Protein AF-0000000070659902 (afdb_homodimer)

Organism: Helianthus annuus (NCBI:txid4232)

Structure (mmCIF, N/CA/C/O backbone):
data_AF-0000000070659902-model_v1
#
loop_
_entity.id
_entity.type
_entity.pdbx_description
1 polymer 'rRNA methyltransferase 1, mitochondrial'
#
loop_
_atom_site.group_PDB
_atom_site.id
_atom_site.type_symbol
_atom_site.label_atom_id
_atom_site.label_alt_id
_atom_site.label_comp_id
_atom_site.label_asym_id
_atom_site.label_entity_id
_atom_site.label_seq_id
_atom_site.pdbx_PDB_ins_code
_atom_site.Cartn_x
_atom_site.Cartn_y
_atom_site.Cartn_z
_atom_site.occupancy
_atom_site.B_iso_or_equiv
_atom_site.auth_seq_id
_atom_site.auth_comp_id
_atom_site.auth_asym_id
_atom_site.auth_atom_id
_atom_site.pdbx_PDB_model_num
ATOM 1 N N . MET A 1 1 ? -7.527 27.016 -12.883 1 85.44 1 MET A N 1
ATOM 2 C CA . MET A 1 1 ? -7.258 27.078 -11.445 1 85.44 1 MET A CA 1
ATOM 3 C C . MET A 1 1 ? -6 27.891 -11.156 1 85.44 1 MET A C 1
ATOM 5 O O . MET A 1 1 ? -5.09 27.938 -11.984 1 85.44 1 MET A O 1
ATOM 9 N N . ILE A 1 2 ? -5.969 28.594 -10.047 1 89.88 2 ILE A N 1
ATOM 10 C CA . ILE A 1 2 ? -4.879 29.484 -9.648 1 89.88 2 ILE A CA 1
ATOM 11 C C . ILE A 1 2 ? -3.736 28.656 -9.062 1 89.88 2 ILE A C 1
ATOM 13 O O . ILE A 1 2 ? -2.572 28.844 -9.43 1 89.88 2 ILE A O 1
ATOM 17 N N . GLY A 1 3 ? -4.059 27.781 -8.188 1 96 3 GLY A N 1
ATOM 18 C CA . GLY A 1 3 ? -3.061 27 -7.461 1 96 3 GLY A CA 1
ATOM 19 C C . GLY A 1 3 ? -3.107 25.516 -7.785 1 96 3 GLY A C 1
ATOM 20 O O . GLY A 1 3 ? -3.117 25.141 -8.953 1 96 3 GLY A O 1
ATOM 21 N N . GLU A 1 4 ? -3.023 24.719 -6.703 1 95.88 4 GLU A N 1
ATOM 22 C CA . GLU A 1 4 ? -3.096 23.266 -6.801 1 95.88 4 GLU A CA 1
ATOM 23 C C . GLU A 1 4 ? -4.512 22.766 -6.527 1 95.88 4 GLU A C 1
ATOM 25 O O . GLU A 1 4 ? -5.254 23.375 -5.758 1 95.88 4 GLU A O 1
ATOM 30 N N . CYS A 1 5 ? -4.758 21.656 -7.16 1 97.81 5 CYS A N 1
ATOM 31 C CA . CYS A 1 5 ? -6.066 21.031 -7.016 1 97.81 5 CYS A CA 1
ATOM 32 C C . CYS A 1 5 ? -6.066 20.016 -5.891 1 97.81 5 CYS A C 1
ATOM 34 O O . CYS A 1 5 ? -5.418 18.969 -6 1 97.81 5 CYS A O 1
ATOM 36 N N . VAL A 1 6 ? -6.711 20.328 -4.793 1 98.12 6 VAL A N 1
ATOM 37 C CA . VAL A 1 6 ? -7.004 19.344 -3.746 1 98.12 6 VAL A CA 1
ATOM 38 C C . VAL A 1 6 ? -8.43 18.828 -3.914 1 98.12 6 VAL A C 1
ATOM 40 O O . VAL A 1 6 ? -9.375 19.609 -4.07 1 98.12 6 VAL A O 1
ATOM 43 N N . TYR A 1 7 ? -8.602 17.531 -3.896 1 97.94 7 TYR A N 1
ATOM 44 C CA . TYR A 1 7 ? -9.922 17 -4.219 1 97.94 7 TYR A CA 1
ATOM 45 C C . TYR A 1 7 ? -10.297 15.867 -3.273 1 97.94 7 TYR A C 1
ATOM 47 O O . TYR A 1 7 ? -9.422 15.188 -2.725 1 97.94 7 TYR A O 1
ATOM 55 N N . GLY A 1 8 ? -11.586 15.688 -3.113 1 95.44 8 GLY A N 1
ATOM 56 C CA . GLY A 1 8 ? -12.133 14.695 -2.205 1 95.44 8 GLY A CA 1
ATOM 57 C C . GLY A 1 8 ? -12.555 15.273 -0.866 1 95.44 8 GLY A C 1
ATOM 58 O O . GLY A 1 8 ? -11.945 16.219 -0.377 1 95.44 8 GLY A O 1
ATOM 59 N N . VAL A 1 9 ? -13.5 14.648 -0.245 1 93.88 9 VAL A N 1
ATOM 60 C CA . VAL A 1 9 ? -14.07 15.172 0.989 1 93.88 9 VAL A CA 1
ATOM 61 C C . VAL A 1 9 ? -13.016 15.18 2.088 1 93.88 9 VAL A C 1
ATOM 63 O O . VAL A 1 9 ? -12.797 16.203 2.74 1 93.88 9 VAL A O 1
ATOM 66 N N . GLY A 1 10 ? -12.242 14.07 2.23 1 92.81 10 GLY A N 1
ATOM 67 C CA . GLY A 1 10 ? -11.234 13.945 3.268 1 92.81 10 GLY A CA 1
ATOM 68 C C . GLY A 1 10 ? -10.102 14.945 3.117 1 92.81 10 GLY A C 1
ATOM 69 O O . GLY A 1 10 ? -9.859 15.758 4.012 1 92.81 10 GLY A O 1
ATOM 70 N N . PRO A 1 11 ? -9.5 14.922 2 1 96.06 11 PRO A N 1
ATOM 71 C CA . PRO A 1 11 ? -8.383 15.836 1.769 1 96.06 11 PRO A CA 1
ATOM 72 C C . PRO A 1 11 ? -8.789 17.312 1.886 1 96.06 11 PRO A C 1
ATOM 74 O O . PRO A 1 11 ? -8.055 18.109 2.477 1 96.06 11 PRO A O 1
ATOM 77 N N . VAL A 1 12 ? -9.945 17.672 1.363 1 96.94 12 VAL A N 1
ATOM 78 C CA . VAL A 1 12 ? -10.398 19.062 1.41 1 96.94 12 VAL A CA 1
ATOM 79 C C . VAL A 1 12 ? -10.664 19.469 2.857 1 96.94 12 VAL A C 1
ATOM 81 O O . VAL A 1 12 ? -10.234 20.547 3.297 1 96.94 12 VAL A O 1
ATOM 84 N N . LEU A 1 13 ? -11.328 18.594 3.549 1 95.38 13 LEU A N 1
ATOM 85 C CA . LEU A 1 13 ? -11.602 18.875 4.953 1 95.38 13 LEU A CA 1
ATOM 86 C C . LEU A 1 13 ? -10.305 19.031 5.738 1 95.38 13 LEU A C 1
ATOM 88 O O . LEU A 1 13 ? -10.164 19.953 6.543 1 95.38 13 LEU A O 1
ATOM 92 N N . ALA A 1 14 ? -9.375 18.125 5.535 1 95.06 14 ALA A N 1
ATOM 93 C CA . ALA A 1 14 ? -8.078 18.172 6.215 1 95.06 14 ALA A CA 1
ATOM 94 C C . ALA A 1 14 ? -7.336 19.453 5.887 1 95.06 14 ALA A C 1
ATOM 96 O O . ALA A 1 14 ? -6.766 20.094 6.773 1 95.06 14 ALA A O 1
ATOM 97 N N . ALA A 1 15 ? -7.336 19.844 4.656 1 96.25 15 ALA A N 1
ATOM 98 C CA . ALA A 1 15 ? -6.648 21.062 4.227 1 96.25 15 ALA A CA 1
ATOM 99 C C . ALA A 1 15 ? -7.246 22.297 4.902 1 96.25 15 ALA A C 1
ATOM 101 O O . ALA A 1 15 ? -6.516 23.125 5.453 1 96.25 15 ALA A O 1
ATOM 102 N N . LEU A 1 16 ? -8.555 22.391 4.871 1 95.94 16 LEU A N 1
ATOM 103 C CA . LEU A 1 16 ? -9.234 23.531 5.477 1 95.94 16 LEU A CA 1
ATOM 104 C C . LEU A 1 16 ? -8.992 23.562 6.98 1 95.94 16 LEU A C 1
ATOM 106 O O . LEU A 1 16 ? -8.836 24.641 7.555 1 95.94 16 LEU A O 1
ATOM 110 N N . SER A 1 17 ? -8.945 22.422 7.543 1 93.06 17 SER A N 1
ATOM 111 C CA . SER A 1 17 ? -8.758 22.328 8.984 1 93.06 17 SER A CA 1
ATOM 112 C C . SER A 1 17 ? -7.324 22.672 9.383 1 93.06 17 SER A C 1
ATOM 114 O O . SER A 1 17 ? -7.105 23.344 10.391 1 93.06 17 SER A O 1
ATOM 116 N N . ALA A 1 18 ? -6.395 22.156 8.664 1 93 18 ALA A N 1
ATOM 117 C CA . ALA A 1 18 ? -4.984 22.344 8.977 1 93 18 ALA A CA 1
ATOM 118 C C . ALA A 1 18 ? -4.559 23.797 8.719 1 93 18 ALA A C 1
ATOM 120 O O . ALA A 1 18 ? -3.656 24.312 9.383 1 93 18 ALA A O 1
ATOM 121 N N . ASN A 1 19 ? -5.188 24.422 7.652 1 94.38 19 ASN A N 1
ATOM 122 C CA . ASN A 1 19 ? -4.98 25.828 7.328 1 94.38 19 ASN A CA 1
ATOM 123 C C . ASN A 1 19 ? -3.506 26.141 7.074 1 94.38 19 ASN A C 1
ATOM 125 O O . ASN A 1 19 ? -2.979 27.125 7.578 1 94.38 19 ASN A O 1
ATOM 129 N N . ARG A 1 20 ? -2.889 25.266 6.336 1 94.69 20 ARG A N 1
ATOM 130 C CA . ARG A 1 20 ? -1.478 25.453 6.016 1 94.69 20 ARG A CA 1
ATOM 131 C C . ARG A 1 20 ? -1.303 26.016 4.609 1 94.69 20 ARG A C 1
ATOM 133 O O . ARG A 1 20 ? -0.191 26.359 4.211 1 94.69 20 ARG A O 1
ATOM 140 N N . ARG A 1 21 ? -2.414 26.078 3.885 1 96.19 21 ARG A N 1
ATOM 141 C CA . ARG A 1 21 ? -2.436 26.578 2.514 1 96.19 21 ARG A CA 1
ATOM 142 C C . ARG A 1 21 ? -3.201 27.891 2.42 1 96.19 21 ARG A C 1
ATOM 144 O O . ARG A 1 21 ? -3.982 28.234 3.312 1 96.19 21 ARG A O 1
ATOM 151 N N . GLU A 1 22 ? -2.859 28.625 1.339 1 97.5 22 GLU A N 1
ATOM 152 C CA . GLU A 1 22 ? -3.777 29.688 0.924 1 97.5 22 GLU A CA 1
ATOM 153 C C . GLU A 1 22 ? -4.93 29.125 0.099 1 97.5 22 GLU A C 1
ATOM 155 O O . GLU A 1 22 ? -4.711 28.359 -0.837 1 97.5 22 GLU A O 1
ATOM 160 N N . PHE A 1 23 ? -6.129 29.5 0.474 1 98.31 23 PHE A N 1
ATOM 161 C CA . PHE A 1 23 ? -7.301 28.969 -0.207 1 98.31 23 PHE A CA 1
ATOM 162 C C . PHE A 1 23 ? -7.867 29.984 -1.191 1 98.31 23 PHE A C 1
ATOM 164 O O . PHE A 1 23 ? -8.039 31.156 -0.849 1 98.31 23 PHE A O 1
ATOM 171 N N . TYR A 1 24 ? -8.156 29.562 -2.391 1 98.56 24 TYR A N 1
ATOM 172 C CA . TYR A 1 24 ? -8.641 30.469 -3.42 1 98.56 24 TYR A CA 1
ATOM 173 C C . TYR A 1 24 ? -10.133 30.281 -3.658 1 98.56 24 TYR A C 1
ATOM 175 O O . TYR A 1 24 ? -10.922 31.219 -3.539 1 98.56 24 TYR A O 1
ATOM 183 N N . VAL A 1 25 ? -10.492 29.016 -4.059 1 98.75 25 VAL A N 1
ATOM 184 C CA . VAL A 1 25 ? -11.898 28.75 -4.336 1 98.75 25 VAL A CA 1
ATOM 185 C C . VAL A 1 25 ? -12.227 27.312 -3.977 1 98.75 25 VAL A C 1
ATOM 187 O O . VAL A 1 25 ? -11.438 26.391 -4.238 1 98.75 25 VAL A O 1
ATOM 190 N N . LEU A 1 26 ? -13.391 27.094 -3.363 1 98.69 26 LEU A N 1
ATOM 191 C CA . LEU A 1 26 ? -13.961 25.766 -3.191 1 98.69 26 LEU A CA 1
ATOM 192 C C . LEU A 1 26 ? -15.023 25.484 -4.254 1 98.69 26 LEU A C 1
ATOM 194 O O . LEU A 1 26 ? -16.031 26.188 -4.332 1 98.69 26 LEU A O 1
ATOM 198 N N . TYR A 1 27 ? -14.797 24.5 -5.086 1 98.62 27 TYR A N 1
ATOM 199 C CA . TYR A 1 27 ? -15.766 24.094 -6.098 1 98.62 27 TYR A CA 1
ATOM 200 C C . TYR A 1 27 ? -16.609 22.922 -5.602 1 98.62 27 TYR A C 1
ATOM 202 O O . TYR A 1 27 ? -16.062 21.938 -5.086 1 98.62 27 TYR A O 1
ATOM 210 N N . VAL A 1 28 ? -17.891 23.047 -5.773 1 98.12 28 VAL A N 1
ATOM 211 C CA . VAL A 1 28 ? -18.844 22.031 -5.328 1 98.12 28 VAL A CA 1
ATOM 212 C C . VAL A 1 28 ? -19.688 21.562 -6.508 1 98.12 28 VAL A C 1
ATOM 214 O O . VAL A 1 28 ? -20.109 22.375 -7.336 1 98.12 28 VAL A O 1
ATOM 217 N N . GLN A 1 29 ? -19.844 20.266 -6.547 1 97.19 29 GLN A N 1
ATOM 218 C CA . GLN A 1 29 ? -20.625 19.703 -7.637 1 97.19 29 GLN A CA 1
ATOM 219 C C . GLN A 1 29 ? -22.062 20.188 -7.59 1 97.19 29 GLN A C 1
ATOM 221 O O . GLN A 1 29 ? -22.734 20.078 -6.555 1 97.19 29 GLN A O 1
ATOM 226 N N . GLU A 1 30 ? -22.547 20.609 -8.75 1 95.38 30 GLU A N 1
ATOM 227 C CA . GLU A 1 30 ? -23.938 21.016 -8.883 1 95.38 30 GLU A CA 1
ATOM 228 C C . GLU A 1 30 ? -24.875 19.828 -8.68 1 95.38 30 GLU A C 1
ATOM 230 O O . GLU A 1 30 ? -24.656 18.75 -9.242 1 95.38 30 GLU A O 1
ATOM 235 N N . GLY A 1 31 ? -25.891 20.047 -7.828 1 89.75 31 GLY A N 1
ATOM 236 C CA . GLY A 1 31 ? -26.938 19.031 -7.684 1 89.75 31 GLY A CA 1
ATOM 237 C C . GLY A 1 31 ? -26.484 17.828 -6.875 1 89.75 31 GLY A C 1
ATOM 238 O O . GLY A 1 31 ? -27.094 16.766 -6.977 1 89.75 31 GLY A O 1
ATOM 239 N N . ILE A 1 32 ? -25.438 17.984 -6.199 1 85.38 32 ILE A N 1
ATOM 240 C CA . ILE A 1 32 ? -24.953 16.828 -5.438 1 85.38 32 ILE A CA 1
ATOM 241 C C . ILE A 1 32 ? -26 16.438 -4.402 1 85.38 32 ILE A C 1
ATOM 243 O O . ILE A 1 32 ? -26.609 17.297 -3.756 1 85.38 32 ILE A O 1
ATOM 247 N N . ASP A 1 33 ? -26.453 15.234 -4.512 1 77.69 33 ASP A N 1
ATOM 248 C CA . ASP A 1 33 ? -27.453 14.711 -3.588 1 77.69 33 ASP A CA 1
ATOM 249 C C . ASP A 1 33 ? -26.797 14.125 -2.34 1 77.69 33 ASP A C 1
ATOM 251 O O . ASP A 1 33 ? -26.203 13.039 -2.391 1 77.69 33 ASP A O 1
ATOM 255 N N . LEU A 1 34 ? -26.812 14.867 -1.317 1 73.5 34 LEU A N 1
ATOM 256 C CA . LEU A 1 34 ? -26.234 14.398 -0.064 1 73.5 34 LEU A CA 1
ATOM 257 C C . LEU A 1 34 ? -27.25 13.586 0.735 1 73.5 34 LEU A C 1
ATOM 259 O O . LEU A 1 34 ? -26.922 13.016 1.778 1 73.5 34 LEU A O 1
ATOM 263 N N . THR A 1 35 ? -28.469 13.625 0.354 1 59.09 35 THR A N 1
ATOM 264 C CA . THR A 1 35 ? -29.547 12.953 1.067 1 59.09 35 THR A CA 1
ATOM 265 C C . THR A 1 35 ? -29.641 11.492 0.637 1 59.09 35 THR A C 1
ATOM 267 O O . THR A 1 35 ? -30.359 10.703 1.266 1 59.09 35 THR A O 1
ATOM 270 N N . GLY A 1 36 ? -29.047 11.234 -0.47 1 53.97 36 GLY A N 1
ATOM 271 C CA . GLY A 1 36 ? -29.328 9.898 -0.975 1 53.97 36 GLY A CA 1
ATOM 272 C C . GLY A 1 36 ? -28.75 8.797 -0.116 1 53.97 36 GLY A C 1
ATOM 273 O O . GLY A 1 36 ? -27.781 9.023 0.631 1 53.97 36 GLY A O 1
ATOM 274 N N . ASN A 1 37 ? -29.484 7.688 0.075 1 48.84 37 ASN A N 1
ATOM 275 C CA . ASN A 1 37 ? -29.312 6.5 0.907 1 48.84 37 ASN A CA 1
ATOM 276 C C . ASN A 1 37 ? -27.953 5.859 0.707 1 48.84 37 ASN A C 1
ATOM 278 O O . ASN A 1 37 ? -27.547 4.996 1.488 1 48.84 37 ASN A O 1
ATOM 282 N N . ASN A 1 38 ? -27.281 6.117 -0.518 1 49.44 38 ASN A N 1
ATOM 283 C CA . ASN A 1 38 ? -26.141 5.254 -0.835 1 49.44 38 ASN A CA 1
ATOM 284 C C . ASN A 1 38 ? -24.844 5.781 -0.228 1 49.44 38 ASN A C 1
ATOM 286 O O . ASN A 1 38 ? -23.812 5.125 -0.307 1 49.44 38 ASN A O 1
ATOM 290 N N . LYS A 1 39 ? -24.875 6.984 0.35 1 56.44 39 LYS A N 1
ATOM 291 C CA . LYS A 1 39 ? -23.625 7.477 0.936 1 56.44 39 LYS A CA 1
ATOM 292 C C . LYS A 1 39 ? -23.594 7.242 2.443 1 56.44 39 LYS A C 1
ATOM 294 O O . LYS A 1 39 ? -24.625 7.383 3.119 1 56.44 39 LYS A O 1
ATOM 299 N N . LYS A 1 40 ? -22.438 6.824 2.842 1 63.31 40 LYS A N 1
ATOM 300 C CA . LYS A 1 40 ? -22.266 6.605 4.277 1 63.31 40 LYS A CA 1
ATOM 301 C C . LYS A 1 40 ? -22.516 7.891 5.059 1 63.31 40 LYS A C 1
ATOM 303 O O . LYS A 1 40 ? -22.188 8.984 4.59 1 63.31 40 LYS A O 1
ATOM 308 N N . LYS A 1 41 ? -23.375 7.781 6.086 1 66.19 41 LYS A N 1
ATOM 309 C CA . LYS A 1 41 ? -23.688 8.883 6.988 1 66.19 41 LYS A CA 1
ATOM 310 C C . LYS A 1 41 ? -22.438 9.711 7.305 1 66.19 41 LYS A C 1
ATOM 312 O O . LYS A 1 41 ? -22.5 10.938 7.324 1 66.19 41 LYS A O 1
ATOM 317 N N . LYS A 1 42 ? -21.359 9.062 7.352 1 69.81 42 LYS A N 1
ATOM 318 C CA . LYS A 1 42 ? -20.109 9.727 7.723 1 69.81 42 LYS A CA 1
ATOM 319 C C . LYS A 1 42 ? -19.625 10.648 6.605 1 69.81 42 LYS A C 1
ATOM 321 O O . LYS A 1 42 ? -19.125 11.742 6.867 1 69.81 42 LYS A O 1
ATOM 326 N N . ASP A 1 43 ? -19.781 10.258 5.453 1 76.19 43 ASP A N 1
ATOM 327 C CA . ASP A 1 43 ? -19.344 11.047 4.309 1 76.19 43 ASP A CA 1
ATOM 328 C C . ASP A 1 43 ? -20.188 12.312 4.164 1 76.19 43 ASP A C 1
ATOM 330 O O . ASP A 1 43 ? -19.672 13.375 3.824 1 76.19 43 ASP A O 1
ATOM 334 N N . LYS A 1 44 ? -21.406 12.156 4.492 1 83 44 LYS A N 1
ATOM 335 C CA . LYS A 1 44 ? -22.312 13.297 4.434 1 83 44 LYS A CA 1
ATOM 336 C C . LYS A 1 44 ? -21.938 14.344 5.477 1 83 44 LYS A C 1
ATOM 338 O O . LYS A 1 44 ? -21.906 15.539 5.18 1 83 44 LYS A O 1
ATOM 343 N N . LYS A 1 45 ? -21.656 13.836 6.594 1 86.81 45 LYS A N 1
ATOM 344 C CA . LYS A 1 45 ? -21.281 14.742 7.676 1 86.81 45 LYS A CA 1
ATOM 345 C C . LYS A 1 45 ? -19.984 15.477 7.352 1 86.81 45 LYS A C 1
ATOM 347 O O . LYS A 1 45 ? -19.859 16.672 7.613 1 86.81 45 LYS A O 1
ATOM 352 N N . ALA A 1 46 ? -19.062 14.75 6.801 1 87.88 46 ALA A N 1
ATOM 353 C CA . ALA A 1 46 ? -17.797 15.352 6.43 1 87.88 46 ALA A CA 1
ATOM 354 C C . ALA A 1 46 ? -17.969 16.406 5.34 1 87.88 46 ALA A C 1
ATOM 356 O O . ALA A 1 46 ? -17.312 17.453 5.355 1 87.88 46 ALA A O 1
ATOM 357 N N . PHE A 1 47 ? -18.844 16.141 4.48 1 92.62 47 PHE A N 1
ATOM 358 C CA . PHE A 1 47 ? -19.141 17.062 3.398 1 92.62 47 PHE A CA 1
ATOM 359 C C . PHE A 1 47 ? -19.734 18.359 3.945 1 92.62 47 PHE A C 1
ATOM 361 O O . PHE A 1 47 ? -19.328 19.453 3.543 1 92.62 47 PHE A O 1
ATOM 368 N N . GLU A 1 48 ? -20.625 18.203 4.84 1 92.5 48 GLU A N 1
ATOM 369 C CA . GLU A 1 48 ? -21.25 19.359 5.477 1 92.5 48 GLU A CA 1
ATOM 370 C C . GLU A 1 48 ? -20.234 20.172 6.273 1 92.5 48 GLU A C 1
ATOM 372 O O . GLU A 1 48 ? -20.281 21.406 6.285 1 92.5 48 GLU A O 1
ATOM 377 N N . LYS A 1 49 ? -19.406 19.469 6.898 1 92.56 49 LYS A N 1
ATOM 378 C CA . LYS A 1 49 ? -18.359 20.141 7.664 1 92.56 49 LYS A CA 1
ATOM 379 C C . LYS A 1 49 ? -17.469 20.984 6.754 1 92.56 49 LYS A C 1
ATOM 381 O O . LYS A 1 49 ? -17.031 22.062 7.141 1 92.56 49 LYS A O 1
ATOM 386 N N . VAL A 1 50 ? -17.234 20.484 5.602 1 95.56 50 VAL A N 1
ATOM 387 C CA . VAL A 1 50 ? -16.422 21.219 4.629 1 95.56 50 VAL A CA 1
ATOM 388 C C . VAL A 1 50 ? -17.109 22.547 4.285 1 95.56 50 VAL A C 1
ATOM 390 O O . VAL A 1 50 ? -16.469 23.594 4.301 1 95.56 50 VAL A O 1
ATOM 393 N N . LEU A 1 51 ? -18.359 22.453 4.023 1 95.81 51 LEU A N 1
ATOM 394 C CA . LEU A 1 51 ? -19.109 23.656 3.643 1 95.81 51 LEU A CA 1
ATOM 395 C C . LEU A 1 51 ? -19.188 24.641 4.797 1 95.81 51 LEU A C 1
ATOM 397 O O . LEU A 1 51 ? -19.047 25.859 4.59 1 95.81 51 LEU A O 1
ATOM 401 N N . LYS A 1 52 ? -19.391 24.141 5.914 1 94.88 52 LYS A N 1
ATOM 402 C CA . LYS A 1 52 ? -19.453 24.984 7.098 1 94.88 52 LYS A CA 1
ATOM 403 C C . LYS A 1 52 ? -18.125 25.703 7.336 1 94.88 52 LYS A C 1
ATOM 405 O O . LYS A 1 52 ? -18.094 26.891 7.641 1 94.88 52 LYS A O 1
ATOM 410 N N . LEU A 1 53 ? -17.062 24.938 7.215 1 94.62 53 LEU A N 1
ATOM 411 C CA . LEU A 1 53 ? -15.734 25.516 7.406 1 94.62 53 LEU A CA 1
ATOM 412 C C . LEU A 1 53 ? -15.438 26.562 6.344 1 94.62 53 LEU A C 1
ATOM 414 O O . LEU A 1 53 ? -14.859 27.609 6.648 1 94.62 53 LEU A O 1
ATOM 418 N N . ALA A 1 54 ? -15.758 26.266 5.18 1 97 54 ALA A N 1
ATOM 419 C CA . ALA A 1 54 ? -15.555 27.219 4.09 1 97 54 ALA A CA 1
ATOM 420 C C . ALA A 1 54 ? -16.297 28.516 4.363 1 97 54 ALA A C 1
ATOM 422 O O . ALA A 1 54 ? -15.734 29.609 4.168 1 97 54 ALA A O 1
ATOM 423 N N . ASP A 1 55 ? -17.469 28.422 4.781 1 96.69 55 ASP A N 1
ATOM 424 C CA . ASP A 1 55 ? -18.281 29.594 5.105 1 96.69 55 ASP A CA 1
ATOM 425 C C . ASP A 1 55 ? -17.656 30.391 6.254 1 96.69 55 ASP A C 1
ATOM 427 O O . ASP A 1 55 ? -17.578 31.625 6.195 1 96.69 55 ASP A O 1
ATOM 431 N N . LYS A 1 56 ? -17.312 29.703 7.223 1 95.5 56 LYS A N 1
ATOM 432 C CA . LYS A 1 56 ? -16.75 30.312 8.422 1 95.5 56 LYS A CA 1
ATOM 433 C C . LYS A 1 56 ? -15.516 31.156 8.086 1 95.5 56 LYS A C 1
ATOM 435 O O . LYS A 1 56 ? -15.312 32.219 8.656 1 95.5 56 LYS A O 1
ATOM 440 N N . ILE A 1 57 ? -14.703 30.641 7.18 1 95.56 57 ILE A N 1
ATOM 441 C CA . ILE A 1 57 ? -13.453 31.344 6.895 1 95.56 57 ILE A CA 1
ATOM 442 C C . ILE A 1 57 ? -13.656 32.312 5.73 1 95.56 57 ILE A C 1
ATOM 444 O O . ILE A 1 57 ? -12.703 32.938 5.262 1 95.56 57 ILE A O 1
ATOM 448 N N . GLY A 1 58 ? -14.859 32.344 5.219 1 96.62 58 GLY A N 1
ATOM 449 C CA . GLY A 1 58 ? -15.188 33.25 4.152 1 96.62 58 GLY A CA 1
ATOM 450 C C . GLY A 1 58 ? -14.633 32.844 2.803 1 96.62 58 GLY A C 1
ATOM 451 O O . GLY A 1 58 ? -14.328 33.688 1.961 1 96.62 58 GLY A O 1
ATOM 452 N N . LEU A 1 59 ? -14.445 31.578 2.6 1 98.12 59 LEU A N 1
ATOM 453 C CA . LEU A 1 59 ? -13.93 31.062 1.34 1 98.12 59 LEU A CA 1
ATOM 454 C C . LEU A 1 59 ? -14.992 31.094 0.253 1 98.12 59 LEU A C 1
ATOM 456 O O . LEU A 1 59 ? -16.141 30.719 0.487 1 98.12 59 LEU A O 1
ATOM 460 N N . THR A 1 60 ? -14.633 31.641 -0.938 1 98.25 60 THR A N 1
ATOM 461 C CA . THR A 1 60 ? -15.547 31.641 -2.08 1 98.25 60 THR A CA 1
ATOM 462 C C . THR A 1 60 ? -15.906 30.219 -2.488 1 98.25 60 THR A C 1
ATOM 464 O O . THR A 1 60 ? -15.023 29.375 -2.668 1 98.25 60 THR A O 1
ATOM 467 N N . THR A 1 61 ? -17.156 29.953 -2.604 1 98.06 61 THR A N 1
ATOM 468 C CA . THR A 1 61 ? -17.641 28.656 -3.053 1 98.06 61 THR A CA 1
ATOM 469 C C . THR A 1 61 ? -18.391 28.781 -4.379 1 98.06 61 THR A C 1
ATOM 471 O O . THR A 1 61 ? -19.234 29.656 -4.535 1 98.06 61 THR A O 1
ATOM 474 N N . LYS A 1 62 ? -18.047 27.969 -5.328 1 98.12 62 LYS A N 1
ATOM 475 C CA . LYS A 1 62 ? -18.719 27.969 -6.629 1 98.12 62 LYS A CA 1
ATOM 476 C C . LYS A 1 62 ? -19.297 26.594 -6.945 1 98.12 62 LYS A C 1
ATOM 478 O O . LYS A 1 62 ? -18.625 25.578 -6.797 1 98.12 62 LYS A O 1
ATOM 483 N N . GLU A 1 63 ? -20.531 26.531 -7.367 1 97.56 63 GLU A N 1
ATOM 484 C CA . GLU A 1 63 ? -21.141 25.297 -7.855 1 97.56 63 GLU A CA 1
ATOM 485 C C . GLU A 1 63 ? -20.859 25.094 -9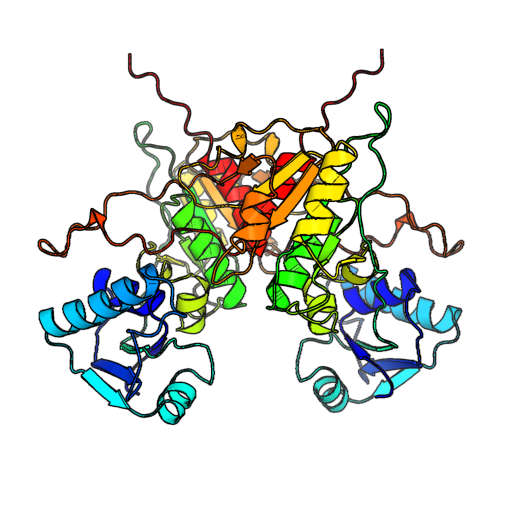.344 1 97.56 63 GLU A C 1
ATOM 487 O O . GLU A 1 63 ? -21.094 25.984 -10.156 1 97.56 63 GLU A O 1
ATOM 492 N N . ILE A 1 64 ? -20.344 23.984 -9.648 1 97.62 64 ILE A N 1
ATOM 493 C CA . ILE A 1 64 ? -20.031 23.719 -11.047 1 97.62 64 ILE A CA 1
ATOM 494 C C . ILE A 1 64 ? -20.469 22.312 -11.422 1 97.62 64 ILE A C 1
ATOM 496 O O . ILE A 1 64 ? -20.812 21.516 -10.555 1 97.62 64 ILE A O 1
ATOM 500 N N . SER A 1 65 ? -20.453 21.938 -12.742 1 97.25 65 SER A N 1
ATOM 501 C CA . SER A 1 65 ? -20.906 20.641 -13.227 1 97.25 65 SER A CA 1
ATOM 502 C C . SER A 1 65 ? -19.938 19.531 -12.836 1 97.25 65 SER A C 1
ATOM 504 O O . SER A 1 65 ? -18.766 19.797 -12.578 1 97.25 65 SER A O 1
ATOM 506 N N . LYS A 1 66 ? -20.453 18.344 -12.867 1 95.62 66 LYS A N 1
ATOM 507 C CA . LYS A 1 66 ? -19.609 17.188 -12.641 1 95.62 66 LYS A CA 1
ATOM 508 C C . LYS A 1 66 ? -18.5 17.109 -13.688 1 95.62 66 LYS A C 1
ATOM 510 O O . LYS A 1 66 ? -17.359 16.734 -13.375 1 95.62 66 LYS A O 1
ATOM 515 N N . HIS A 1 67 ? -18.859 17.438 -14.875 1 96.94 67 HIS A N 1
ATOM 516 C CA . HIS A 1 67 ? -17.906 17.422 -15.969 1 96.94 67 HIS A CA 1
ATOM 517 C C . HIS A 1 67 ? -16.734 18.359 -15.688 1 96.94 67 HIS A C 1
ATOM 519 O O . HIS A 1 67 ? -15.57 17.984 -15.852 1 96.94 67 HIS A O 1
ATOM 525 N N . ASP A 1 68 ? -17.031 19.547 -15.234 1 96.88 68 ASP A N 1
ATOM 526 C CA . ASP A 1 68 ? -15.992 20.516 -14.93 1 96.88 68 ASP A CA 1
ATOM 527 C C . ASP A 1 68 ? -15.109 20.047 -13.773 1 96.88 68 ASP A C 1
ATOM 529 O O . ASP A 1 68 ? -13.891 20.203 -13.812 1 96.88 68 ASP A O 1
ATOM 533 N N . LEU A 1 69 ? -15.711 19.469 -12.766 1 97.31 69 LEU A N 1
ATOM 534 C CA . LEU A 1 69 ? -14.945 18.922 -11.641 1 97.31 69 LEU A CA 1
ATOM 535 C C . LEU A 1 69 ? -14.016 17.812 -12.109 1 97.31 69 LEU A C 1
ATOM 537 O O . LEU A 1 69 ? -12.875 17.719 -11.656 1 97.31 69 LEU A O 1
ATOM 541 N N . ASN A 1 70 ? -14.5 16.953 -12.984 1 96.69 70 ASN A N 1
ATOM 542 C CA . ASN A 1 70 ? -13.672 15.898 -13.562 1 96.69 70 ASN A CA 1
ATOM 543 C C . ASN A 1 70 ? -12.438 16.469 -14.25 1 96.69 70 ASN A C 1
ATOM 545 O O . ASN A 1 70 ? -11.352 15.898 -14.148 1 96.69 70 ASN A O 1
ATOM 549 N N . MET A 1 71 ? -12.648 17.531 -14.93 1 96.44 71 MET A N 1
ATOM 550 C CA . MET A 1 71 ? -11.531 18.172 -15.625 1 96.44 71 MET A CA 1
ATOM 551 C C . MET A 1 71 ? -10.508 18.703 -14.633 1 96.44 71 MET A C 1
ATOM 553 O O . MET A 1 71 ? -9.305 18.547 -14.836 1 96.44 71 MET A O 1
ATOM 557 N N . PHE A 1 72 ? -11.008 19.312 -13.555 1 95.12 72 PHE A N 1
ATOM 558 C CA . PHE A 1 72 ? -10.102 19.859 -12.547 1 95.12 72 PHE A CA 1
ATOM 559 C C . PHE A 1 72 ? -9.281 18.75 -11.898 1 95.12 72 PHE A C 1
ATOM 561 O O . PHE A 1 72 ? -8.078 18.922 -11.68 1 95.12 72 PHE A O 1
ATOM 568 N N . ALA A 1 73 ? -9.906 17.641 -11.609 1 96.06 73 ALA A N 1
ATOM 569 C CA . ALA A 1 73 ? -9.266 16.562 -10.852 1 96.06 73 ALA A CA 1
ATOM 570 C C . ALA A 1 73 ? -8.656 15.523 -11.781 1 96.06 73 ALA A C 1
ATOM 572 O O . ALA A 1 73 ? -8.227 14.453 -11.336 1 96.06 73 ALA A O 1
ATOM 573 N N . ASP A 1 74 ? -8.625 15.773 -13.047 1 94.94 74 ASP A N 1
ATOM 574 C CA . ASP A 1 74 ? -8.102 14.852 -14.055 1 94.94 74 ASP A CA 1
ATOM 575 C C . ASP A 1 74 ? -8.805 13.5 -13.977 1 94.94 74 ASP A C 1
ATOM 577 O O . ASP A 1 74 ? -8.148 12.461 -13.914 1 94.94 74 ASP A O 1
ATOM 581 N N . ASN A 1 75 ? -10.125 13.57 -13.75 1 94 75 ASN A N 1
ATOM 582 C CA . ASN A 1 75 ? -11.055 12.445 -13.758 1 94 75 ASN A CA 1
ATOM 583 C C . ASN A 1 75 ? -10.82 11.523 -12.57 1 94 75 ASN A C 1
ATOM 585 O O . ASN A 1 75 ? -11.195 10.352 -12.609 1 94 75 ASN A O 1
ATOM 589 N N . ARG A 1 76 ? -10.125 12 -11.602 1 93.81 76 ARG A N 1
ATOM 590 C CA . ARG A 1 76 ? -9.977 11.258 -10.352 1 93.81 76 ARG A CA 1
ATOM 591 C C . ARG A 1 76 ? -11.18 11.469 -9.438 1 93.81 76 ARG A C 1
ATOM 593 O O . ARG A 1 76 ? -11.898 12.461 -9.57 1 93.81 76 ARG A O 1
ATOM 600 N N . PRO A 1 77 ? -11.422 10.523 -8.578 1 91.81 77 PRO A N 1
ATOM 601 C CA . PRO A 1 77 ? -12.625 10.602 -7.746 1 91.81 77 PRO A CA 1
ATOM 602 C C . PRO A 1 77 ? -12.594 11.789 -6.785 1 91.81 77 PRO A C 1
ATOM 604 O O . PRO A 1 77 ? -12.07 11.68 -5.676 1 91.81 77 PRO A O 1
ATOM 607 N N . HIS A 1 78 ? -13.273 12.891 -7.16 1 96.31 78 HIS A N 1
ATOM 608 C CA . HIS A 1 78 ? -13.258 14.133 -6.395 1 96.31 78 HIS A CA 1
ATOM 609 C C . HIS A 1 78 ? -14.391 14.164 -5.371 1 96.31 78 HIS A C 1
ATOM 611 O O . HIS A 1 78 ? -14.414 15.031 -4.496 1 96.31 78 HIS A O 1
ATOM 617 N N . GLN A 1 79 ? -15.352 13.242 -5.438 1 93.25 79 GLN A N 1
ATOM 618 C CA . GLN A 1 79 ? -16.453 13.102 -4.484 1 93.25 79 GLN A CA 1
ATOM 619 C C . GLN A 1 79 ? -17.25 14.398 -4.375 1 93.25 79 GLN A C 1
ATOM 621 O O . GLN A 1 79 ? -17.688 14.773 -3.283 1 93.25 79 GLN A O 1
ATOM 626 N N . GLY A 1 80 ? -17.266 15.219 -5.422 1 96.69 80 GLY A N 1
ATOM 627 C CA . GLY A 1 80 ? -18.078 16.422 -5.5 1 96.69 80 GLY A CA 1
ATOM 628 C C . GLY A 1 80 ? -17.375 17.656 -4.969 1 96.69 80 GLY A C 1
ATOM 629 O O . GLY A 1 80 ? -17.969 18.734 -4.93 1 96.69 80 GLY A O 1
ATOM 630 N N . LEU A 1 81 ? -16.141 17.5 -4.531 1 97.75 81 LEU A N 1
ATOM 631 C CA . LEU A 1 81 ? -15.43 18.641 -3.943 1 97.75 81 LEU A CA 1
ATOM 632 C C . LEU A 1 81 ? -14.047 18.797 -4.566 1 97.75 81 LEU A C 1
ATOM 634 O O . LEU A 1 81 ? -13.305 17.812 -4.695 1 97.75 81 LEU A O 1
ATOM 638 N N . VAL A 1 82 ? -13.719 19.984 -4.941 1 98.44 82 VAL A N 1
ATOM 639 C CA . VAL A 1 82 ? -12.383 20.375 -5.379 1 98.44 82 VAL A CA 1
ATOM 640 C C . VAL A 1 82 ? -12 21.703 -4.734 1 98.44 82 VAL A C 1
ATOM 642 O O . VAL A 1 82 ? -12.773 22.656 -4.762 1 98.44 82 VAL A O 1
ATOM 645 N N . LEU A 1 83 ? -10.875 21.75 -4.133 1 98.62 83 LEU A N 1
ATOM 646 C CA . LEU A 1 83 ? -10.344 22.953 -3.5 1 98.62 83 LEU A CA 1
ATOM 647 C C . LEU A 1 83 ? -9.133 23.484 -4.266 1 98.62 83 LEU A C 1
ATOM 649 O O . LEU A 1 83 ? -8.156 22.75 -4.461 1 98.62 83 LEU A O 1
ATOM 653 N N . ASP A 1 84 ? -9.281 24.688 -4.801 1 98.62 84 ASP A N 1
ATOM 654 C CA . ASP A 1 84 ? -8.148 25.406 -5.367 1 98.62 84 ASP A CA 1
ATOM 655 C C . ASP A 1 84 ? -7.328 26.094 -4.277 1 98.62 84 ASP A C 1
ATOM 657 O O . ASP A 1 84 ? -7.816 27 -3.602 1 98.62 84 ASP A O 1
ATOM 661 N N . ALA A 1 85 ? -6.121 25.625 -4.07 1 98.44 85 ALA A N 1
ATOM 662 C CA . ALA A 1 85 ? -5.301 26.125 -2.973 1 98.44 85 ALA A CA 1
ATOM 663 C C . ALA A 1 85 ? -3.832 26.219 -3.385 1 98.44 85 ALA A C 1
ATOM 665 O O . ALA A 1 85 ? -3.43 25.641 -4.398 1 98.44 85 ALA A O 1
ATOM 666 N N . SER A 1 86 ? -3.029 26.938 -2.68 1 97.94 86 SER A N 1
ATOM 667 C CA . SER A 1 86 ? -1.592 27.016 -2.922 1 97.94 86 SER A CA 1
ATOM 668 C C . SER A 1 86 ? -0.906 25.688 -2.643 1 97.94 86 SER A C 1
ATOM 670 O O . SER A 1 86 ? -1.448 24.844 -1.93 1 97.94 86 SER A O 1
ATOM 672 N N . PRO A 1 87 ? 0.261 25.453 -3.219 1 96.19 87 PRO A N 1
ATOM 673 C CA . PRO A 1 87 ? 1.023 24.266 -2.861 1 96.19 87 PRO A CA 1
ATOM 674 C C . PRO A 1 87 ? 1.433 24.234 -1.39 1 96.19 87 PRO A C 1
ATOM 676 O O . PRO A 1 87 ? 1.503 25.297 -0.749 1 96.19 87 PRO A O 1
ATOM 679 N N . LEU A 1 88 ? 1.589 23.047 -0.89 1 95.19 88 LEU A N 1
ATOM 680 C CA . LEU 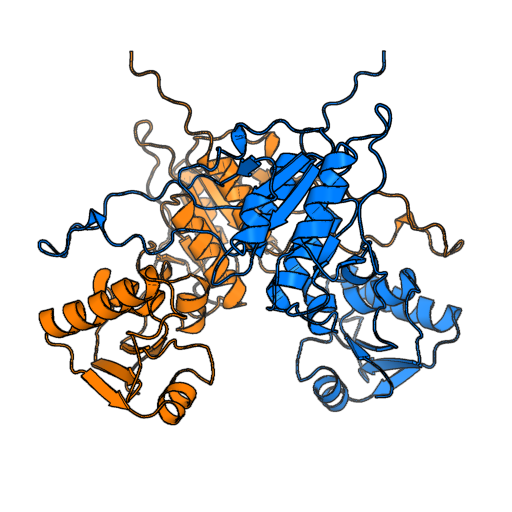A 1 88 ? 2.162 22.906 0.445 1 95.19 88 LEU A CA 1
ATOM 681 C C . LEU A 1 88 ? 3.648 23.25 0.435 1 95.19 88 LEU A C 1
ATOM 683 O O . LEU A 1 88 ? 4.371 22.875 -0.488 1 95.19 88 LEU A O 1
ATOM 687 N N . GLU A 1 89 ? 4.031 23.969 1.413 1 90.75 89 GLU A N 1
ATOM 688 C CA . GLU A 1 89 ? 5.445 24.297 1.557 1 90.75 89 GLU A CA 1
ATOM 689 C C . GLU A 1 89 ? 6.129 23.391 2.568 1 90.75 89 GLU A C 1
ATOM 691 O O . GLU A 1 89 ? 5.547 23.047 3.602 1 90.75 89 GLU A O 1
ATOM 696 N N . MET A 1 90 ? 7.312 22.984 2.129 1 90.69 90 MET A N 1
ATOM 697 C CA . MET A 1 90 ? 8.125 22.203 3.064 1 90.69 90 MET A CA 1
ATOM 698 C C . MET A 1 90 ? 9.289 23.047 3.6 1 90.69 90 MET A C 1
ATOM 700 O O . MET A 1 90 ? 9.859 23.859 2.871 1 90.69 90 MET A O 1
ATOM 704 N N . VAL A 1 91 ? 9.539 22.797 4.863 1 93.5 91 VAL A N 1
ATOM 705 C CA . VAL A 1 91 ? 10.672 23.453 5.496 1 93.5 91 VAL A CA 1
ATOM 706 C C . VAL A 1 91 ? 11.93 22.609 5.32 1 93.5 91 VAL A C 1
ATOM 708 O O . VAL A 1 91 ? 11.898 21.391 5.504 1 93.5 91 VAL A O 1
ATOM 711 N N . ASN A 1 92 ? 12.953 23.281 4.957 1 96.81 92 ASN A N 1
ATOM 712 C CA . ASN A 1 92 ? 14.234 22.594 4.832 1 96.81 92 ASN A CA 1
ATOM 713 C C . ASN A 1 92 ? 14.789 22.188 6.195 1 96.81 92 ASN A C 1
ATOM 715 O O . ASN A 1 92 ? 14.641 22.922 7.172 1 96.81 92 ASN A O 1
ATOM 719 N N . ILE A 1 93 ? 15.461 21.031 6.242 1 98.06 93 ILE A N 1
ATOM 720 C CA . ILE A 1 93 ? 16.047 20.562 7.492 1 98.06 93 ILE A CA 1
ATOM 721 C C . ILE A 1 93 ? 17.422 19.969 7.219 1 98.06 93 ILE A C 1
ATOM 723 O O . ILE A 1 93 ? 17.625 19.297 6.203 1 98.06 93 ILE A O 1
ATOM 727 N N . ARG A 1 94 ? 18.328 20.188 8.172 1 98.06 94 ARG A N 1
ATOM 728 C CA . ARG A 1 94 ? 19.672 19.656 8.039 1 98.06 94 ARG A CA 1
ATOM 729 C C . ARG A 1 94 ? 19.891 18.469 8.969 1 98.06 94 ARG A C 1
ATOM 731 O O . ARG A 1 94 ? 20.719 17.594 8.695 1 98.06 94 ARG A O 1
ATOM 738 N N . GLN A 1 95 ? 19.25 18.547 10.086 1 98.19 95 GLN A N 1
ATOM 739 C CA . GLN A 1 95 ? 19.344 17.5 11.094 1 98.19 95 GLN A CA 1
ATOM 740 C C . GLN A 1 95 ? 18.203 17.609 12.102 1 98.19 95 GLN A C 1
ATOM 742 O O . GLN A 1 95 ? 17.594 18.656 12.234 1 98.19 95 GLN A O 1
ATOM 747 N N . LEU A 1 96 ? 17.859 16.5 12.703 1 97.69 96 LEU A N 1
ATOM 748 C CA . LEU A 1 96 ? 16.938 16.531 13.828 1 97.69 96 LEU A CA 1
ATOM 749 C C . LEU A 1 96 ? 17.625 17.031 15.094 1 97.69 96 LEU A C 1
ATOM 751 O O . LEU A 1 96 ? 18.828 16.812 15.258 1 97.69 96 LEU A O 1
ATOM 755 N N . ASP A 1 97 ? 16.875 17.625 15.992 1 95.38 97 ASP A N 1
ATOM 756 C CA . ASP A 1 97 ? 17.422 18.125 17.25 1 95.38 97 ASP A CA 1
ATOM 757 C C . ASP A 1 97 ? 17.922 16.984 18.125 1 95.38 97 ASP A C 1
ATOM 759 O O . ASP A 1 97 ? 17.5 15.844 17.969 1 95.38 97 ASP A O 1
ATOM 763 N N . ARG A 1 98 ? 18.688 17.328 19.031 1 94.81 98 ARG A N 1
ATOM 764 C CA . ARG A 1 98 ? 19.25 16.359 19.969 1 94.81 98 ARG A CA 1
ATOM 765 C C . ARG A 1 98 ? 18.156 15.664 20.766 1 94.81 98 ARG A C 1
ATOM 767 O O . ARG A 1 98 ? 17.203 16.312 21.234 1 94.81 98 ARG A O 1
ATOM 774 N N . VAL A 1 99 ? 18.359 14.359 20.875 1 91.5 99 VAL A N 1
ATOM 775 C CA . VAL A 1 99 ? 17.406 13.586 21.656 1 91.5 99 VAL A CA 1
ATOM 776 C C . VAL A 1 99 ? 17.516 13.977 23.125 1 91.5 99 VAL A C 1
ATOM 778 O O . VAL A 1 99 ? 18.625 14.07 23.672 1 91.5 99 VAL A O 1
ATOM 781 N N . VAL A 1 100 ? 16.406 14.211 23.625 1 85.19 100 VAL A N 1
ATOM 782 C CA . VAL A 1 100 ? 16.359 14.523 25.047 1 85.19 100 VAL A CA 1
ATOM 783 C C . VAL A 1 100 ? 15.875 13.312 25.844 1 85.19 100 VAL A C 1
ATOM 785 O O . VAL A 1 100 ? 14.836 12.734 25.516 1 85.19 100 VAL A O 1
ATOM 788 N N . GLU A 1 101 ? 16.625 12.68 26.734 1 69.38 101 GLU A N 1
ATOM 789 C CA . GLU A 1 101 ? 16.453 11.438 27.484 1 69.38 101 GLU A CA 1
ATOM 790 C C . GLU A 1 101 ? 15.039 11.32 28.047 1 69.38 101 GLU A C 1
ATOM 792 O O . GLU A 1 101 ? 14.469 10.234 28.094 1 69.38 101 GLU A O 1
ATOM 797 N N . ASN A 1 102 ? 14.281 12.359 28.25 1 63.44 102 ASN A N 1
ATOM 798 C CA . ASN A 1 102 ? 12.984 12.281 28.906 1 63.44 102 ASN A CA 1
ATOM 799 C C . ASN A 1 102 ? 11.852 12.641 27.953 1 63.44 102 ASN A C 1
ATOM 801 O O . ASN A 1 102 ? 10.695 12.742 28.359 1 63.44 102 ASN A O 1
ATOM 805 N N . GLU A 1 103 ? 12.273 12.719 26.938 1 63.47 103 GLU A N 1
ATOM 806 C CA . GLU A 1 103 ? 11.219 12.984 25.969 1 63.47 103 GLU A CA 1
ATOM 807 C C . GLU A 1 103 ? 10.844 11.719 25.203 1 63.47 103 GLU A C 1
ATOM 809 O O . GLU A 1 103 ? 11.656 10.812 25.062 1 63.47 103 GLU A O 1
ATOM 814 N N . GLY A 1 104 ? 9.648 11.328 25.234 1 63.91 104 GLY A N 1
ATOM 815 C CA . GLY A 1 104 ? 9.133 10.18 24.5 1 63.91 104 GLY A CA 1
ATOM 816 C C . GLY A 1 104 ? 9.914 9.883 23.234 1 63.91 104 GLY A C 1
ATOM 817 O O . GLY A 1 104 ? 10.602 10.758 22.703 1 63.91 104 GLY A O 1
ATOM 818 N N . ALA A 1 105 ? 10.016 8.523 22.875 1 72.19 105 ALA A N 1
ATOM 819 C CA . ALA A 1 105 ? 10.781 8.023 21.734 1 72.19 105 ALA A CA 1
ATOM 820 C C . ALA A 1 105 ? 10.18 8.508 20.422 1 72.19 105 ALA A C 1
ATOM 822 O O . ALA A 1 105 ? 9.062 8.133 20.062 1 72.19 105 ALA A O 1
ATOM 823 N N . GLY A 1 106 ? 10.789 9.586 19.828 1 90.56 106 GLY A N 1
ATOM 824 C CA . GLY A 1 106 ? 10.312 10.094 18.562 1 90.56 106 GLY A CA 1
ATOM 825 C C . GLY A 1 106 ? 10.539 9.141 17.406 1 90.56 106 GLY A C 1
ATOM 826 O O . GLY A 1 106 ? 11.5 8.359 17.422 1 90.56 106 GLY A O 1
ATOM 827 N N . LEU A 1 107 ? 9.609 9.039 16.562 1 95.69 107 LEU A N 1
ATOM 828 C CA . LEU A 1 107 ? 9.719 8.258 15.328 1 95.69 107 LEU A CA 1
ATOM 829 C C . LEU A 1 107 ? 9.539 9.141 14.102 1 95.69 107 LEU A C 1
ATOM 831 O O . LEU A 1 107 ? 8.5 9.789 13.945 1 95.69 107 LEU A O 1
ATOM 835 N N . TRP A 1 108 ? 10.602 9.25 13.312 1 98.06 108 TRP A N 1
ATOM 836 C CA . TRP A 1 108 ? 10.555 9.984 12.047 1 98.06 108 TRP A CA 1
ATOM 837 C C . TRP A 1 108 ? 10.711 9.031 10.867 1 98.06 108 TRP A C 1
ATOM 839 O O . TRP A 1 108 ? 11.352 7.98 10.984 1 98.06 108 TRP A O 1
ATOM 849 N N . LEU A 1 109 ? 10.133 9.359 9.836 1 98.69 109 LEU A N 1
ATOM 850 C CA . LEU A 1 109 ? 10.32 8.648 8.578 1 98.69 109 LEU A CA 1
ATOM 851 C C . LEU A 1 109 ? 11.125 9.484 7.586 1 98.69 109 LEU A C 1
ATOM 853 O O . LEU A 1 109 ? 10.852 10.672 7.41 1 98.69 109 LEU A O 1
ATOM 857 N N . ALA A 1 110 ? 12.141 8.945 7.039 1 98.94 110 ALA A N 1
ATOM 858 C CA . ALA A 1 110 ? 12.898 9.555 5.953 1 98.94 110 ALA A CA 1
ATOM 859 C C . ALA A 1 110 ? 12.766 8.742 4.664 1 98.94 110 ALA A C 1
ATOM 861 O O . ALA A 1 110 ? 13.039 7.543 4.652 1 98.94 110 ALA A O 1
ATOM 862 N N . LEU A 1 111 ? 12.398 9.398 3.598 1 98.81 111 LEU A N 1
ATOM 863 C CA . LEU A 1 111 ? 12.148 8.703 2.34 1 98.81 111 LEU A CA 1
ATOM 864 C C . LEU A 1 111 ? 13.203 9.062 1.299 1 98.81 111 LEU A C 1
ATOM 866 O O . LEU A 1 111 ? 13.297 10.219 0.874 1 98.81 111 LEU A O 1
ATOM 870 N N . ASP A 1 112 ? 13.945 8.078 0.927 1 98.56 112 ASP A N 1
ATOM 871 C CA . ASP A 1 112 ? 15.031 8.234 -0.04 1 98.56 112 ASP A CA 1
ATOM 872 C C . ASP A 1 112 ? 14.523 8.055 -1.468 1 98.56 112 ASP A C 1
ATOM 874 O O . ASP A 1 112 ? 14.609 6.961 -2.029 1 98.56 112 ASP A O 1
ATOM 878 N N . GLU A 1 113 ? 14.016 9.102 -2.031 1 97.62 113 GLU A N 1
ATOM 879 C CA . GLU A 1 113 ? 13.641 9.242 -3.436 1 97.62 113 GLU A CA 1
ATOM 880 C C . GLU A 1 113 ? 12.445 8.359 -3.777 1 97.62 113 GLU A C 1
ATOM 882 O O . GLU A 1 113 ? 12.492 7.594 -4.746 1 97.62 113 GLU A O 1
ATOM 887 N N . VAL A 1 114 ? 11.391 8.422 -2.996 1 97.44 114 VAL A N 1
ATOM 888 C CA . VAL A 1 114 ? 10.102 7.824 -3.338 1 97.44 114 VAL A CA 1
ATOM 889 C C . VAL A 1 114 ? 9.367 8.719 -4.332 1 97.44 114 VAL A C 1
ATOM 891 O O . VAL A 1 114 ? 8.938 9.82 -3.984 1 97.44 114 VAL A O 1
ATOM 894 N N . MET A 1 115 ? 9.125 8.234 -5.551 1 96.25 115 MET A N 1
ATOM 895 C CA . MET A 1 115 ? 8.695 9.117 -6.633 1 96.25 115 MET A CA 1
ATOM 896 C C . MET A 1 115 ? 7.25 8.836 -7.027 1 96.25 115 MET A C 1
ATOM 898 O O . MET A 1 115 ? 6.629 9.641 -7.727 1 96.25 115 MET A O 1
ATOM 902 N N . ASP A 1 116 ? 6.711 7.75 -6.668 1 95.56 116 ASP A N 1
ATOM 903 C CA . ASP A 1 116 ? 5.32 7.441 -6.984 1 95.56 116 ASP A CA 1
ATOM 904 C C . ASP A 1 116 ? 4.367 8.148 -6.027 1 95.56 116 ASP A C 1
ATOM 906 O O . ASP A 1 116 ? 4.418 7.93 -4.812 1 95.56 116 ASP A O 1
ATOM 910 N N . PRO A 1 117 ? 3.48 8.961 -6.523 1 97.12 117 PRO A N 1
ATOM 911 C CA . PRO A 1 117 ? 2.598 9.742 -5.652 1 97.12 117 PRO A CA 1
ATOM 912 C C . PRO A 1 117 ? 1.669 8.867 -4.816 1 97.12 117 PRO A C 1
ATOM 914 O O . PRO A 1 117 ? 1.35 9.211 -3.676 1 97.12 117 PRO A O 1
ATOM 917 N N . GLN A 1 118 ? 1.202 7.711 -5.352 1 96.44 118 GLN A N 1
ATOM 918 C CA . GLN A 1 118 ? 0.32 6.824 -4.598 1 96.44 118 GLN A CA 1
ATOM 919 C C . GLN A 1 118 ? 1.05 6.199 -3.414 1 96.44 118 GLN A C 1
ATOM 921 O O . GLN A 1 118 ? 0.496 6.105 -2.316 1 96.44 118 GLN A O 1
ATOM 926 N N . ASN A 1 119 ? 2.305 5.801 -3.67 1 97.56 119 ASN A N 1
ATOM 927 C CA . ASN A 1 119 ? 3.117 5.266 -2.584 1 97.56 119 ASN A CA 1
ATOM 928 C C . ASN A 1 119 ? 3.41 6.324 -1.527 1 97.56 119 ASN A C 1
ATOM 930 O O . ASN A 1 119 ? 3.273 6.066 -0.33 1 97.56 119 ASN A O 1
ATOM 934 N N . LEU A 1 120 ? 3.811 7.492 -1.983 1 98.38 120 LEU A N 1
ATOM 935 C CA . LEU A 1 120 ? 4.113 8.562 -1.042 1 98.38 120 LEU A CA 1
ATOM 936 C C . LEU A 1 120 ? 2.906 8.883 -0.168 1 98.38 120 LEU A C 1
ATOM 938 O O . LEU A 1 120 ? 3.027 8.977 1.055 1 98.38 120 LEU A O 1
ATOM 942 N N . GLY A 1 121 ? 1.729 9.031 -0.807 1 98.12 121 GLY A N 1
ATOM 943 C CA . GLY A 1 121 ? 0.518 9.289 -0.046 1 98.12 121 GLY A CA 1
ATOM 944 C C . GLY A 1 121 ? 0.208 8.211 0.974 1 98.12 121 GLY A C 1
ATOM 945 O O . GLY A 1 121 ? -0.096 8.516 2.131 1 98.12 121 GLY A O 1
ATOM 946 N N . ALA A 1 122 ? 0.316 6.957 0.566 1 98.06 122 ALA A N 1
ATOM 947 C CA . ALA A 1 122 ? 0.029 5.836 1.455 1 98.06 122 ALA A CA 1
ATOM 948 C C . ALA A 1 122 ? 1.016 5.789 2.617 1 98.06 122 ALA A C 1
ATOM 950 O O . ALA A 1 122 ? 0.639 5.469 3.748 1 98.06 122 ALA A O 1
ATOM 951 N N . ILE A 1 123 ? 2.258 6.09 2.357 1 98.75 123 ILE A N 1
ATOM 952 C CA . ILE A 1 123 ? 3.285 6.09 3.393 1 98.75 123 ILE A CA 1
ATOM 953 C C . ILE A 1 123 ? 2.996 7.191 4.406 1 98.75 123 ILE A C 1
ATOM 955 O O . ILE A 1 123 ? 3.059 6.965 5.617 1 98.75 123 ILE A O 1
ATOM 959 N N . ILE A 1 124 ? 2.67 8.391 3.926 1 98.12 124 ILE A N 1
ATOM 960 C CA . ILE A 1 124 ? 2.346 9.508 4.805 1 98.12 124 ILE A CA 1
ATOM 961 C C . ILE A 1 124 ? 1.123 9.164 5.648 1 98.12 124 ILE A C 1
ATOM 963 O O . ILE A 1 124 ? 1.084 9.453 6.848 1 98.12 124 ILE A O 1
ATOM 967 N N . ARG A 1 125 ? 0.159 8.531 4.98 1 97.56 125 ARG A N 1
ATOM 968 C CA . ARG A 1 125 ? -1.03 8.086 5.699 1 97.56 125 ARG A CA 1
ATOM 969 C C . ARG A 1 125 ? -0.659 7.152 6.848 1 97.56 125 ARG A C 1
ATOM 971 O O . ARG A 1 125 ? -1.15 7.312 7.965 1 97.56 125 ARG A O 1
ATOM 978 N N . SER A 1 126 ? 0.182 6.215 6.613 1 98 126 SER A N 1
ATOM 979 C CA . SER A 1 126 ? 0.636 5.277 7.637 1 98 126 SER A CA 1
ATOM 980 C C . SER A 1 126 ? 1.414 5.992 8.734 1 98 126 SER A C 1
ATOM 982 O O . SER A 1 126 ? 1.242 5.695 9.922 1 98 126 SER A O 1
ATOM 984 N N . ALA A 1 127 ? 2.305 6.902 8.352 1 97.44 127 ALA A N 1
ATOM 985 C CA . ALA A 1 127 ? 3.09 7.66 9.32 1 97.44 127 ALA A CA 1
ATOM 986 C C . ALA A 1 127 ? 2.184 8.422 10.281 1 97.44 127 ALA A C 1
ATOM 988 O O . ALA A 1 127 ? 2.379 8.367 11.5 1 97.44 127 ALA A O 1
ATOM 989 N N . TYR A 1 128 ? 1.214 9.102 9.734 1 95.94 128 TYR A N 1
ATOM 990 C CA . TYR A 1 128 ? 0.25 9.836 10.547 1 95.94 128 TYR A CA 1
ATOM 991 C C . TYR A 1 128 ? -0.525 8.891 11.453 1 95.94 128 TYR A C 1
ATOM 993 O O . TYR A 1 128 ? -0.629 9.117 12.664 1 95.94 128 TYR A O 1
ATOM 1001 N N . PHE A 1 129 ? -1.011 7.816 10.914 1 96.06 129 PHE A N 1
ATOM 1002 C CA . PHE A 1 129 ? -1.85 6.844 11.602 1 96.06 129 PHE A CA 1
ATOM 1003 C C . PHE A 1 129 ? -1.113 6.238 12.797 1 96.06 129 PHE A C 1
ATOM 1005 O O . PHE A 1 129 ? -1.702 6.031 13.859 1 96.06 129 PHE A O 1
ATOM 1012 N N . PHE A 1 130 ? 0.135 5.953 12.602 1 95.5 130 PHE A N 1
ATOM 1013 C CA . PHE A 1 130 ? 0.896 5.285 13.648 1 95.5 130 PHE A CA 1
ATOM 1014 C C . PHE A 1 130 ? 1.586 6.301 14.547 1 95.5 130 PHE A C 1
ATOM 1016 O O . PHE A 1 130 ? 2.354 5.926 15.438 1 95.5 130 PHE A O 1
ATOM 1023 N N . GLY A 1 131 ? 1.436 7.57 14.297 1 93.56 131 GLY A N 1
ATOM 1024 C CA . GLY A 1 131 ? 1.852 8.609 15.227 1 93.56 131 GLY A CA 1
ATOM 1025 C C . GLY A 1 131 ? 3.295 9.031 15.039 1 93.56 131 GLY A C 1
ATOM 1026 O O . GLY A 1 131 ? 3.959 9.438 16 1 93.56 131 GLY A O 1
ATOM 1027 N N . ALA A 1 132 ? 3.832 8.898 13.859 1 95.44 132 ALA A N 1
ATOM 1028 C CA . ALA A 1 132 ? 5.168 9.422 13.586 1 95.44 132 ALA A CA 1
ATOM 1029 C C . ALA A 1 132 ? 5.223 10.93 13.805 1 95.44 132 ALA A C 1
ATOM 1031 O O . ALA A 1 132 ? 4.242 11.633 13.555 1 95.44 132 ALA A O 1
ATOM 1032 N N . SER A 1 133 ? 6.371 11.391 14.219 1 95.38 133 SER A N 1
ATOM 1033 C CA . SER A 1 133 ? 6.559 12.812 14.492 1 95.38 133 SER A CA 1
ATOM 1034 C C . SER A 1 133 ? 6.609 13.617 13.195 1 95.38 133 SER A C 1
ATOM 1036 O O . SER A 1 133 ? 6.242 14.797 13.18 1 95.38 133 SER A O 1
ATOM 1038 N N . GLY A 1 134 ? 7.055 13.016 12.156 1 96.56 134 GLY A N 1
ATOM 1039 C CA . GLY A 1 134 ? 7.145 13.695 10.875 1 96.56 134 GLY A CA 1
ATOM 1040 C C . GLY A 1 134 ? 7.762 12.828 9.789 1 96.56 134 GLY A C 1
ATOM 1041 O O . GLY A 1 134 ? 8.141 11.688 10.039 1 96.56 134 GLY A O 1
ATOM 1042 N N . VAL A 1 135 ? 7.793 13.383 8.586 1 98.44 135 VAL A N 1
ATOM 1043 C CA . VAL A 1 135 ? 8.359 12.734 7.41 1 98.44 135 VAL A CA 1
ATOM 1044 C C . VAL A 1 135 ? 9.359 13.672 6.738 1 98.44 135 VAL A C 1
ATOM 1046 O O . VAL A 1 135 ? 9.062 14.852 6.512 1 98.44 135 VAL A O 1
ATOM 1049 N N . VAL A 1 136 ? 10.531 13.156 6.449 1 98.81 136 VAL A N 1
ATOM 1050 C CA . VAL A 1 136 ? 11.562 13.906 5.73 1 98.81 136 VAL A CA 1
ATOM 1051 C C . VAL A 1 136 ? 11.68 13.367 4.305 1 98.81 136 VAL A C 1
ATOM 1053 O O . VAL A 1 136 ? 11.836 12.164 4.098 1 98.81 136 VAL A O 1
ATOM 1056 N N . LEU A 1 137 ? 11.609 14.266 3.391 1 98.44 137 LEU A N 1
ATOM 1057 C CA . LEU A 1 137 ? 11.711 13.922 1.978 1 98.44 137 LEU A CA 1
ATOM 1058 C C . LEU A 1 137 ? 12.969 14.516 1.358 1 98.44 137 LEU A C 1
ATOM 1060 O O . LEU A 1 137 ? 13.484 15.531 1.837 1 98.44 137 LEU A O 1
ATOM 1064 N N . CYS A 1 138 ? 13.414 13.875 0.278 1 98 138 CYS A N 1
ATOM 1065 C CA . CYS A 1 138 ? 14.461 14.5 -0.522 1 98 138 CYS A CA 1
ATOM 1066 C C . CYS A 1 138 ? 13.93 15.719 -1.266 1 98 138 CYS A C 1
ATOM 1068 O O . CYS A 1 138 ? 12.812 15.695 -1.792 1 98 138 CYS A O 1
ATOM 1070 N N . ALA A 1 139 ? 14.75 16.719 -1.356 1 96.69 139 ALA A N 1
ATOM 1071 C CA . ALA A 1 139 ? 14.367 17.938 -2.064 1 96.69 139 ALA A CA 1
ATOM 1072 C C . ALA A 1 139 ? 14.172 17.656 -3.553 1 96.69 139 ALA A C 1
ATOM 1074 O O . ALA A 1 139 ? 13.328 18.297 -4.199 1 96.69 139 ALA A O 1
ATOM 1075 N N . LYS A 1 140 ? 14.977 16.766 -3.975 1 94.69 140 LYS A N 1
ATOM 1076 C CA . LYS A 1 140 ? 14.883 16.359 -5.375 1 94.69 140 LYS A CA 1
ATOM 1077 C C . LYS A 1 140 ? 14.523 14.883 -5.5 1 94.69 140 LYS A C 1
ATOM 1079 O O . LYS A 1 140 ? 14.75 14.102 -4.57 1 94.69 140 LYS A O 1
ATOM 1084 N N . ASN A 1 141 ? 13.898 14.5 -6.582 1 94.5 141 ASN A N 1
ATOM 1085 C CA . ASN A 1 141 ? 13.602 13.117 -6.941 1 94.5 141 ASN A CA 1
ATOM 1086 C C . ASN A 1 141 ? 12.578 12.5 -5.988 1 94.5 141 ASN A C 1
ATOM 1088 O O . ASN A 1 141 ? 12.719 11.344 -5.586 1 94.5 141 ASN A O 1
ATOM 1092 N N . SER A 1 142 ? 11.672 13.281 -5.504 1 95.88 142 SER A N 1
ATOM 1093 C CA . SER A 1 142 ? 10.508 12.828 -4.75 1 95.88 142 SER A CA 1
ATOM 1094 C C . SER A 1 142 ? 9.211 13.25 -5.426 1 95.88 142 SER A C 1
ATOM 1096 O O . SER A 1 142 ? 9.188 14.227 -6.176 1 95.88 142 SER A O 1
ATOM 1098 N N . ALA A 1 143 ? 8.211 12.477 -5.184 1 96.12 143 ALA A N 1
ATOM 1099 C CA . ALA A 1 143 ? 6.914 12.898 -5.703 1 96.12 143 ALA A CA 1
ATOM 1100 C C . ALA A 1 143 ? 6.523 14.273 -5.156 1 96.12 143 ALA A C 1
ATOM 1102 O O . ALA A 1 143 ? 6.738 14.555 -3.975 1 96.12 143 ALA A O 1
ATOM 1103 N N . PRO A 1 144 ? 5.977 15.109 -6.031 1 95.31 144 PRO A N 1
ATOM 1104 C CA . PRO A 1 144 ? 5.473 16.391 -5.52 1 95.31 144 PRO A CA 1
ATOM 1105 C C . PRO A 1 144 ? 4.285 16.219 -4.574 1 95.31 144 PRO A C 1
ATOM 1107 O O . PRO A 1 144 ? 3.533 15.242 -4.691 1 95.31 144 PRO A O 1
ATOM 1110 N N . LEU A 1 145 ? 4.109 17.109 -3.678 1 96.69 145 LEU A N 1
ATOM 1111 C CA . LEU A 1 145 ? 2.996 17.094 -2.736 1 96.69 145 LEU A CA 1
ATOM 1112 C C . LEU A 1 145 ? 1.716 17.578 -3.4 1 96.69 145 LEU A C 1
ATOM 1114 O O . LEU A 1 145 ? 1.142 18.594 -2.979 1 96.69 145 LEU A O 1
ATOM 1118 N N . SER A 1 146 ? 1.217 16.844 -4.312 1 96 146 SER A N 1
ATOM 1119 C CA . SER A 1 146 ? 0.104 17.203 -5.184 1 96 146 SER A CA 1
ATOM 1120 C C . SER A 1 146 ? -1.229 16.75 -4.594 1 96 146 SER A C 1
ATOM 1122 O O . SER A 1 146 ? -1.264 16.125 -3.529 1 96 146 SER A O 1
ATOM 1124 N N . GLY A 1 147 ? -2.303 17.078 -5.316 1 96.62 147 GLY A N 1
ATOM 1125 C CA . GLY A 1 147 ? -3.621 16.578 -4.957 1 96.62 147 GLY A CA 1
ATOM 1126 C C . GLY A 1 147 ? -3.709 15.062 -4.961 1 96.62 147 GLY A C 1
ATOM 1127 O O . GLY A 1 147 ? -4.457 14.484 -4.176 1 96.62 147 GLY A O 1
ATOM 1128 N N . VAL A 1 148 ? -2.92 14.453 -5.824 1 96.94 148 VAL A N 1
ATOM 1129 C CA . VAL A 1 148 ? -2.877 13 -5.891 1 96.94 148 VAL A CA 1
ATOM 1130 C C . VAL A 1 148 ? -2.332 12.438 -4.578 1 96.94 148 VAL A C 1
ATOM 1132 O O . VAL A 1 148 ? -2.906 11.508 -4.008 1 96.94 148 VAL A O 1
ATOM 1135 N N . VAL A 1 149 ? -1.271 13.055 -4.098 1 98.06 149 VAL A N 1
ATOM 1136 C CA . VAL A 1 149 ? -0.664 12.609 -2.848 1 98.06 149 VAL A CA 1
ATOM 1137 C C . VAL A 1 149 ? -1.608 12.898 -1.683 1 98.06 149 VAL A C 1
ATOM 1139 O O . VAL A 1 149 ? -1.749 12.078 -0.773 1 98.06 149 VAL A O 1
ATOM 1142 N N . SER A 1 150 ? -2.254 14.047 -1.695 1 97.31 150 SER A N 1
ATOM 1143 C CA . SER A 1 150 ? -3.209 14.375 -0.644 1 97.31 150 SER A CA 1
ATOM 1144 C C . SER A 1 150 ? -4.348 13.359 -0.592 1 97.31 150 SER A C 1
ATOM 1146 O O . SER A 1 150 ? -4.707 12.883 0.484 1 97.31 150 SER A O 1
ATOM 1148 N N . LYS A 1 151 ? -4.875 13.023 -1.722 1 96.5 151 LYS A N 1
ATOM 1149 C CA . LYS A 1 151 ? -5.953 12.047 -1.797 1 96.5 151 LYS A CA 1
ATOM 1150 C C . LYS A 1 151 ? -5.473 10.664 -1.35 1 96.5 151 LYS A C 1
ATOM 1152 O O . LYS A 1 151 ? -6.137 10 -0.549 1 96.5 151 LYS A O 1
ATOM 1157 N N . ALA A 1 152 ? -4.305 10.242 -1.826 1 96.06 152 ALA A N 1
ATOM 1158 C CA . ALA A 1 152 ? -3.744 8.93 -1.498 1 96.06 152 ALA A CA 1
ATOM 1159 C C . ALA A 1 152 ? -3.441 8.82 -0.007 1 96.06 152 ALA A C 1
ATOM 1161 O O . ALA A 1 152 ? -3.463 7.727 0.56 1 96.06 152 ALA A O 1
ATOM 1162 N N . SER A 1 153 ? -3.217 9.953 0.647 1 97.31 153 SER A N 1
ATOM 1163 C CA . SER A 1 153 ? -2.928 9.992 2.076 1 97.31 153 SER A CA 1
ATOM 1164 C C . SER A 1 153 ? -4.211 10.109 2.896 1 97.31 153 SER A C 1
ATOM 1166 O O . SER A 1 153 ? -4.16 10.234 4.121 1 97.31 153 SER A O 1
ATOM 1168 N N . ALA A 1 154 ? -5.348 10.164 2.199 1 94.44 154 ALA A N 1
ATOM 1169 C CA . ALA A 1 154 ? -6.645 10.383 2.83 1 94.44 154 ALA A CA 1
ATOM 1170 C C . ALA A 1 154 ? -6.672 11.703 3.586 1 94.44 154 ALA A C 1
ATOM 1172 O O . ALA A 1 154 ? -7.328 11.82 4.625 1 94.44 154 ALA A O 1
ATOM 1173 N N . GLY A 1 155 ? -5.844 12.656 3.162 1 95.25 155 GLY A N 1
ATOM 1174 C CA . GLY A 1 155 ? -5.824 13.992 3.736 1 95.25 155 GLY A CA 1
ATOM 1175 C C . GLY A 1 155 ? -4.742 14.18 4.781 1 95.25 155 GLY A C 1
ATOM 1176 O O . GLY A 1 155 ? -4.422 15.305 5.156 1 95.25 155 GLY A O 1
ATOM 1177 N N . SER A 1 156 ? -4.102 13.102 5.203 1 96.06 156 SER A N 1
ATOM 1178 C CA . SER A 1 156 ? -3.117 13.203 6.273 1 96.06 156 SER A CA 1
ATOM 1179 C C . SER A 1 156 ? -1.9 14.016 5.832 1 96.06 156 SER A C 1
ATOM 1181 O O . SER A 1 156 ? -1.145 14.516 6.668 1 96.06 156 SER A O 1
ATOM 1183 N N . LEU A 1 157 ? -1.712 14.109 4.574 1 97 157 LEU A N 1
ATOM 1184 C CA . LEU A 1 157 ? -0.673 14.992 4.055 1 97 157 LEU A CA 1
ATOM 1185 C C . LEU A 1 157 ? -0.777 16.375 4.68 1 97 157 LEU A C 1
ATOM 1187 O O . LEU A 1 157 ? 0.239 17 5.02 1 97 157 LEU A O 1
ATOM 1191 N N . GLU A 1 158 ? -1.961 16.891 4.867 1 95.62 158 GLU A N 1
ATOM 1192 C CA . GLU A 1 158 ? -2.246 18.234 5.328 1 95.62 158 GLU A CA 1
ATOM 1193 C C . GLU A 1 158 ? -1.929 18.391 6.812 1 95.62 158 GLU A C 1
ATOM 1195 O O . GLU A 1 158 ? -1.774 19.516 7.309 1 95.62 158 GLU A O 1
ATOM 1200 N N . LEU A 1 159 ? -1.809 17.266 7.496 1 93.94 159 LEU A N 1
ATOM 1201 C CA . LEU A 1 159 ? -1.715 17.281 8.953 1 93.94 159 LEU A CA 1
ATOM 1202 C C . LEU A 1 159 ? -0.338 16.828 9.414 1 93.94 159 LEU A C 1
ATOM 1204 O O . LEU A 1 159 ? 0.015 16.984 10.586 1 93.94 159 LEU A O 1
ATOM 1208 N N . THR A 1 160 ? 0.431 16.25 8.562 1 95.06 160 THR A N 1
ATOM 1209 C CA . THR A 1 160 ? 1.719 15.648 8.891 1 95.06 160 THR A CA 1
ATOM 1210 C C . THR A 1 160 ? 2.836 16.688 8.805 1 95.06 160 THR A C 1
ATOM 1212 O O . THR A 1 160 ? 2.859 17.5 7.891 1 95.06 160 THR A O 1
ATOM 1215 N N . GLU A 1 161 ? 3.781 16.641 9.797 1 96 161 GLU A N 1
ATOM 1216 C CA . GLU A 1 161 ? 4.992 17.453 9.703 1 96 161 GLU A CA 1
ATOM 1217 C C . GLU A 1 161 ? 5.891 16.969 8.562 1 96 161 GLU A C 1
ATOM 1219 O O . GLU A 1 161 ? 6.34 15.82 8.562 1 96 161 GLU A O 1
ATOM 1224 N N . LEU A 1 162 ? 6.113 17.859 7.617 1 97.44 162 LEU A N 1
ATOM 1225 C CA . LEU A 1 162 ? 6.898 17.531 6.438 1 97.44 162 LEU A CA 1
ATOM 1226 C C . LEU A 1 162 ? 8.156 18.391 6.355 1 97.44 162 LEU A C 1
ATOM 1228 O O . LEU A 1 162 ? 8.078 19.609 6.508 1 97.44 162 LEU A O 1
ATOM 1232 N N . ARG A 1 163 ? 9.234 17.734 6.156 1 98.25 163 ARG A N 1
ATOM 1233 C CA . ARG A 1 163 ? 10.508 18.422 5.977 1 98.25 163 ARG A CA 1
ATOM 1234 C C . ARG A 1 163 ? 11.211 17.953 4.707 1 98.25 163 ARG A C 1
ATOM 1236 O O . ARG A 1 163 ? 10.93 16.875 4.199 1 98.25 163 ARG A O 1
ATOM 1243 N N . SER A 1 164 ? 12.023 18.781 4.188 1 98 164 SER A N 1
ATOM 1244 C CA . SER A 1 164 ? 12.812 18.469 3 1 98 164 SER A CA 1
ATOM 1245 C C . SER A 1 164 ? 14.305 18.594 3.279 1 98 164 SER A C 1
ATOM 1247 O O . SER A 1 164 ? 14.742 19.547 3.939 1 98 164 SER A O 1
ATOM 1249 N N . CYS A 1 165 ? 15.039 17.656 2.828 1 98.06 165 CYS A N 1
ATOM 1250 C CA . CYS A 1 165 ? 16.484 17.766 2.959 1 98.06 165 CYS A CA 1
ATOM 1251 C C . CYS A 1 165 ? 17.156 17.734 1.592 1 98.06 165 CYS A C 1
ATOM 1253 O O . CYS A 1 165 ? 16.719 17.016 0.693 1 98.06 165 CYS A O 1
ATOM 1255 N N . LYS A 1 166 ? 18.203 18.453 1.405 1 97.5 166 LYS A N 1
ATOM 1256 C CA . LYS A 1 166 ? 18.953 18.516 0.157 1 97.5 166 LYS A CA 1
ATOM 1257 C C . LYS A 1 166 ? 19.875 17.297 0.023 1 97.5 166 LYS A C 1
ATOM 1259 O O . LYS A 1 166 ? 20.125 16.828 -1.086 1 97.5 166 LYS A O 1
ATOM 1264 N N . ASN A 1 167 ? 20.375 16.938 1.153 1 98.12 167 ASN A N 1
ATOM 1265 C CA . ASN A 1 167 ? 21.297 15.797 1.22 1 98.12 167 ASN A CA 1
ATOM 1266 C C . ASN A 1 167 ? 20.875 14.805 2.303 1 98.12 167 ASN A C 1
ATOM 1268 O O . ASN A 1 167 ? 21.203 15 3.479 1 98.12 167 ASN A O 1
ATOM 1272 N N . MET A 1 168 ? 20.344 13.734 1.86 1 98.5 168 MET A N 1
ATOM 1273 C CA . MET A 1 168 ? 19.797 12.75 2.783 1 98.5 168 MET A CA 1
ATOM 1274 C C . MET A 1 168 ? 20.891 12.109 3.623 1 98.5 168 MET A C 1
ATOM 1276 O O . MET A 1 168 ? 20.734 11.93 4.832 1 98.5 168 MET A O 1
ATOM 1280 N N . MET A 1 169 ? 22.016 11.758 2.963 1 98.38 169 MET A N 1
ATOM 1281 C CA . MET A 1 169 ? 23.125 11.164 3.689 1 98.38 169 MET A CA 1
ATOM 1282 C C . MET A 1 169 ? 23.578 12.07 4.828 1 98.38 169 MET A C 1
ATOM 1284 O O . MET A 1 169 ? 23.703 11.633 5.973 1 98.38 169 MET A O 1
ATOM 1288 N N . GLN A 1 170 ? 23.75 13.312 4.551 1 98.44 170 GLN A N 1
ATOM 1289 C CA . GLN A 1 170 ? 24.219 14.273 5.547 1 98.44 170 GLN A CA 1
ATOM 1290 C C . GLN A 1 170 ? 23.172 14.461 6.648 1 98.44 170 GLN A C 1
ATOM 1292 O O . GLN A 1 170 ? 23.516 14.57 7.828 1 98.44 170 GLN A O 1
ATOM 1297 N N . PHE A 1 171 ? 21.953 14.609 6.277 1 98.81 171 PHE A N 1
ATOM 1298 C CA . PHE A 1 171 ? 20.859 14.719 7.234 1 98.81 171 PHE A CA 1
ATOM 1299 C C . PHE A 1 171 ? 20.906 13.57 8.234 1 98.81 171 PHE A C 1
ATOM 1301 O O . PHE A 1 171 ? 20.797 13.789 9.445 1 98.81 171 PHE A O 1
ATOM 1308 N N . LEU A 1 172 ? 21.016 12.32 7.738 1 98.88 172 LEU A N 1
ATOM 1309 C CA . LEU A 1 172 ? 21 11.133 8.586 1 98.88 172 LEU A CA 1
ATOM 1310 C C . LEU A 1 172 ? 22.219 11.094 9.5 1 98.88 172 LEU A C 1
ATOM 1312 O O . LEU A 1 172 ? 22.078 10.836 10.703 1 98.88 172 LEU A O 1
ATOM 1316 N N . VAL A 1 173 ? 23.391 11.391 8.977 1 98.75 173 VAL A N 1
ATOM 1317 C CA . VAL A 1 173 ? 24.641 11.352 9.742 1 98.75 173 VAL A CA 1
ATOM 1318 C C . VAL A 1 173 ? 24.578 12.367 10.875 1 98.75 173 VAL A C 1
ATOM 1320 O O . VAL A 1 173 ? 24.859 12.047 12.031 1 98.75 173 VAL A O 1
ATOM 1323 N N . SER A 1 174 ? 24.156 13.586 10.531 1 98.69 174 SER A N 1
ATOM 1324 C CA . SER A 1 174 ? 24.062 14.648 11.523 1 98.69 174 SER A CA 1
ATOM 1325 C C . SER A 1 174 ? 23.031 14.328 12.594 1 98.69 174 SER A C 1
ATOM 1327 O O . SER A 1 174 ? 23.234 14.617 13.773 1 98.69 174 SER A O 1
ATOM 1329 N N . SER A 1 175 ? 21.922 13.75 12.234 1 98.5 175 SER A N 1
ATOM 1330 C CA . SER A 1 175 ? 20.875 13.375 13.188 1 98.5 175 SER A CA 1
ATOM 1331 C C . SER A 1 175 ? 21.344 12.25 14.094 1 98.5 175 SER A C 1
ATOM 1333 O O . SER A 1 175 ? 21.016 12.219 15.281 1 98.5 175 SER A O 1
ATOM 1335 N N . ALA A 1 176 ? 22.062 11.305 13.5 1 98.12 176 ALA A N 1
ATOM 1336 C CA . ALA A 1 176 ? 22.641 10.227 14.312 1 98.12 176 ALA A CA 1
ATOM 1337 C C . ALA A 1 176 ? 23.594 10.781 15.367 1 98.12 176 ALA A C 1
ATOM 1339 O O . ALA A 1 176 ? 23.609 10.297 16.5 1 98.12 176 ALA A O 1
ATOM 1340 N N . GLU A 1 177 ? 24.344 11.773 15.047 1 97.69 177 GLU A N 1
ATOM 1341 C CA . GLU A 1 177 ? 25.25 12.43 15.992 1 97.69 177 GLU A CA 1
ATOM 1342 C C . GLU A 1 177 ? 24.469 13.086 17.125 1 97.69 177 GLU A C 1
ATOM 1344 O O . GLU A 1 177 ? 24.984 13.234 18.234 1 97.69 177 GLU A O 1
ATOM 1349 N N . ASN A 1 178 ? 23.25 13.398 16.812 1 97.06 178 ASN A N 1
ATOM 1350 C CA . ASN A 1 178 ? 22.391 14.016 17.812 1 97.06 178 ASN A CA 1
ATOM 1351 C C . ASN A 1 178 ? 21.672 12.969 18.656 1 97.06 178 ASN A C 1
ATOM 1353 O O . ASN A 1 178 ? 20.781 13.305 19.453 1 97.06 178 ASN A O 1
ATOM 1357 N N . GLY A 1 179 ? 21.938 11.703 18.453 1 95.62 179 GLY A N 1
ATOM 1358 C CA . GLY A 1 179 ? 21.438 10.664 19.344 1 95.62 179 GLY A CA 1
ATOM 1359 C C . GLY A 1 179 ? 20.328 9.844 18.734 1 95.62 179 GLY A C 1
ATOM 1360 O O . GLY A 1 179 ? 19.766 8.969 19.391 1 95.62 179 GLY A O 1
ATOM 1361 N N . TRP A 1 180 ? 20.031 10.023 17.438 1 97.25 180 TRP A N 1
ATOM 1362 C CA . TRP A 1 180 ? 18.953 9.281 16.797 1 97.25 180 TRP A CA 1
ATOM 1363 C C . TRP A 1 180 ? 19.469 7.957 16.219 1 97.25 180 TRP A C 1
ATOM 1365 O O . TRP A 1 180 ? 20.531 7.922 15.586 1 97.25 180 TRP A O 1
ATOM 1375 N N . ARG A 1 181 ? 18.75 6.91 16.5 1 97 181 ARG A N 1
ATOM 1376 C CA . ARG A 1 181 ? 18.969 5.668 15.766 1 97 181 ARG A CA 1
ATOM 1377 C C . ARG A 1 181 ? 18.438 5.781 14.336 1 97 181 ARG A C 1
ATOM 1379 O O . ARG A 1 181 ? 17.328 6.273 14.117 1 97 181 ARG A O 1
ATOM 1386 N N . VAL A 1 182 ? 19.234 5.348 13.391 1 98.62 182 VAL A N 1
ATOM 1387 C CA . VAL A 1 182 ? 18.828 5.387 11.992 1 98.62 182 VAL A CA 1
ATOM 1388 C C . VAL A 1 182 ? 18.656 3.961 11.469 1 98.62 182 VAL A C 1
ATOM 1390 O O . VAL A 1 182 ? 19.641 3.264 11.219 1 98.62 182 VAL A O 1
ATOM 1393 N N . LEU A 1 183 ? 17.438 3.553 11.234 1 98.62 183 LEU A N 1
ATOM 1394 C CA . LEU A 1 183 ? 17.125 2.227 10.719 1 98.62 183 LEU A CA 1
ATOM 1395 C C . LEU A 1 183 ? 16.797 2.291 9.227 1 98.62 183 LEU A C 1
ATOM 1397 O O . LEU A 1 183 ? 15.836 2.941 8.82 1 98.62 183 LEU A O 1
ATOM 1401 N N . GLY A 1 184 ? 17.594 1.599 8.414 1 98.75 184 GLY A N 1
ATOM 1402 C CA . GLY A 1 184 ? 17.344 1.529 6.984 1 98.75 184 GLY A CA 1
ATOM 1403 C C . GLY A 1 184 ? 16.641 0.245 6.566 1 98.75 184 GLY A C 1
ATOM 1404 O O . GLY A 1 184 ? 17.125 -0.85 6.875 1 98.75 184 GLY A O 1
ATOM 1405 N N . GLY A 1 185 ? 15.508 0.332 5.926 1 97.81 185 GLY A N 1
ATOM 1406 C CA . GLY A 1 185 ? 14.875 -0.849 5.355 1 97.81 185 GLY A CA 1
ATOM 1407 C C . GLY A 1 185 ? 15.656 -1.444 4.199 1 97.81 185 GLY A C 1
ATOM 1408 O O . GLY A 1 185 ? 15.969 -0.748 3.234 1 97.81 185 GLY A O 1
ATOM 1409 N N . SER A 1 186 ? 15.898 -2.711 4.281 1 94.94 186 SER A N 1
ATOM 1410 C CA . SER A 1 186 ? 16.719 -3.363 3.262 1 94.94 186 SER A CA 1
ATOM 1411 C C . SER A 1 186 ? 16.422 -4.859 3.195 1 94.94 186 SER A C 1
ATOM 1413 O O . SER A 1 186 ? 16.031 -5.469 4.199 1 94.94 186 SER A O 1
ATOM 1415 N N . VAL A 1 187 ? 16.578 -5.422 1.96 1 89.75 187 VAL A N 1
ATOM 1416 C CA . VAL A 1 187 ? 16.422 -6.863 1.804 1 89.75 187 VAL A CA 1
ATOM 1417 C C . VAL A 1 187 ? 17.781 -7.551 1.863 1 89.75 187 VAL A C 1
ATOM 1419 O O . VAL A 1 187 ? 17.875 -8.758 1.627 1 89.75 187 VAL A O 1
ATOM 1422 N N . SER A 1 188 ? 18.719 -6.812 2.229 1 88.62 188 SER A N 1
ATOM 1423 C CA . SER A 1 188 ? 20.078 -7.34 2.291 1 88.62 188 SER A CA 1
ATOM 1424 C C . SER A 1 188 ? 20.203 -8.422 3.355 1 88.62 188 SER A C 1
ATOM 1426 O O . SER A 1 188 ? 19.469 -8.422 4.34 1 88.62 188 SER A O 1
ATOM 1428 N N . SER A 1 189 ? 21.156 -9.336 3.17 1 89.88 189 SER A N 1
ATOM 1429 C CA . SER A 1 189 ? 21.422 -10.398 4.137 1 89.88 189 SER A CA 1
ATOM 1430 C C . SER A 1 189 ? 21.953 -9.828 5.449 1 89.88 189 SER A C 1
ATOM 1432 O O . SER A 1 189 ? 21.859 -10.477 6.492 1 89.88 189 SER A O 1
ATOM 1434 N N . ARG A 1 190 ? 22.453 -8.656 5.445 1 93.25 190 ARG A N 1
ATOM 1435 C CA . ARG A 1 190 ? 23.016 -8.023 6.633 1 93.25 190 ARG A CA 1
ATOM 1436 C C . ARG A 1 190 ? 21.906 -7.395 7.48 1 93.25 190 ARG A C 1
ATOM 1438 O O . ARG A 1 190 ? 22.141 -7.023 8.633 1 93.25 190 ARG A O 1
ATOM 1445 N N . ALA A 1 191 ? 20.781 -7.242 6.941 1 96.69 191 ALA A N 1
ATOM 1446 C CA . ALA A 1 191 ? 19.688 -6.613 7.652 1 96.69 191 ALA A CA 1
ATOM 1447 C C . ALA A 1 191 ? 19.141 -7.527 8.742 1 96.69 191 ALA A C 1
ATOM 1449 O O . ALA A 1 191 ? 19.031 -8.742 8.547 1 96.69 191 ALA A O 1
ATOM 1450 N N . VAL A 1 192 ? 18.828 -6.953 9.852 1 96.75 192 VAL A N 1
ATOM 1451 C CA . VAL A 1 192 ? 18.281 -7.727 10.969 1 96.75 192 VAL A CA 1
ATOM 1452 C C . VAL A 1 192 ? 16.75 -7.805 10.844 1 96.75 192 VAL A C 1
ATOM 1454 O O . VAL A 1 192 ? 16.125 -6.922 10.258 1 96.75 192 VAL A O 1
ATOM 1457 N N . ASP A 1 193 ? 16.219 -8.852 11.438 1 96.12 193 ASP A N 1
ATOM 1458 C CA . ASP A 1 193 ? 14.766 -9.031 11.469 1 96.12 193 ASP A CA 1
ATOM 1459 C C . ASP A 1 193 ? 14.102 -7.941 12.297 1 96.12 193 ASP A C 1
ATOM 1461 O O . ASP A 1 193 ? 14.531 -7.652 13.414 1 96.12 193 ASP A O 1
ATOM 1465 N N . ILE A 1 194 ? 13.078 -7.336 11.734 1 95.31 194 ILE A N 1
ATOM 1466 C CA . ILE A 1 194 ? 12.391 -6.234 12.406 1 95.31 194 ILE A CA 1
ATOM 1467 C C . ILE A 1 194 ? 11.891 -6.699 13.773 1 95.31 194 ILE A C 1
ATOM 1469 O O . ILE A 1 194 ? 11.82 -5.906 14.719 1 95.31 194 ILE A O 1
ATOM 1473 N N . ASN A 1 195 ? 11.586 -7.973 13.898 1 91.56 195 ASN A N 1
ATOM 1474 C CA . ASN A 1 195 ? 11.086 -8.516 15.156 1 91.56 195 ASN A CA 1
ATOM 1475 C C . ASN A 1 195 ? 12.156 -8.477 16.25 1 91.56 195 ASN A C 1
ATOM 1477 O O . ASN A 1 195 ? 11.844 -8.602 17.438 1 91.56 195 ASN A O 1
ATOM 1481 N N . GLU A 1 196 ? 13.359 -8.273 15.875 1 93.75 196 GLU A N 1
ATOM 1482 C CA . GLU A 1 196 ? 14.477 -8.242 16.812 1 93.75 196 GLU A CA 1
ATOM 1483 C C . GLU A 1 196 ? 14.852 -6.805 17.172 1 93.75 196 GLU A C 1
ATOM 1485 O O . GLU A 1 196 ? 15.711 -6.578 18.031 1 93.75 196 GLU A O 1
ATOM 1490 N N . VAL A 1 197 ? 14.195 -5.883 16.562 1 94.06 197 VAL A N 1
ATOM 1491 C CA . VAL A 1 197 ? 14.531 -4.477 16.75 1 94.06 197 VAL A CA 1
ATOM 1492 C C . VAL A 1 197 ? 13.836 -3.945 18 1 94.06 197 VAL A C 1
ATOM 1494 O O . VAL A 1 197 ? 12.633 -4.133 18.188 1 94.06 197 VAL A O 1
ATOM 1497 N N . VAL A 1 198 ? 14.633 -3.279 18.797 1 90.31 198 VAL A N 1
ATOM 1498 C CA . VAL A 1 198 ? 14.109 -2.684 20.016 1 90.31 198 VAL A CA 1
ATOM 1499 C C . VAL A 1 198 ? 13.188 -1.513 19.672 1 90.31 198 VAL A C 1
ATOM 1501 O O . VAL A 1 198 ? 13.508 -0.708 18.797 1 90.31 198 VAL A O 1
ATOM 1504 N N . THR A 1 199 ? 12.062 -1.447 20.391 1 91.38 199 THR A N 1
ATOM 1505 C CA . THR A 1 199 ? 11.125 -0.356 20.172 1 91.38 199 THR A CA 1
ATOM 1506 C C . THR A 1 199 ? 11.266 0.705 21.266 1 91.38 199 THR A C 1
ATOM 1508 O O . THR A 1 199 ? 11.93 0.476 22.281 1 91.38 199 THR A O 1
ATOM 1511 N N . GLY A 1 200 ? 10.844 1.869 21.031 1 89.19 200 GLY A N 1
ATOM 1512 C CA . GLY A 1 200 ? 10.805 2.9 22.047 1 89.19 200 GLY A CA 1
ATOM 1513 C C . GLY A 1 200 ? 12.016 3.818 22.016 1 89.19 200 GLY A C 1
ATOM 1514 O O . GLY A 1 200 ? 12.086 4.785 22.781 1 89.19 200 GLY A O 1
ATOM 1515 N N . ALA A 1 201 ? 12.969 3.535 21.266 1 92.06 201 ALA A N 1
ATOM 1516 C CA . ALA A 1 201 ? 14.109 4.426 21.109 1 92.06 201 ALA A CA 1
ATOM 1517 C C . ALA A 1 201 ? 13.836 5.48 20.031 1 92.06 201 ALA A C 1
ATOM 1519 O O . ALA A 1 201 ? 13.141 5.207 19.047 1 92.06 201 ALA A O 1
ATOM 1520 N N . PRO A 1 202 ? 14.391 6.707 20.266 1 95.56 202 PRO A N 1
ATOM 1521 C CA . PRO A 1 202 ? 14.289 7.672 19.172 1 95.56 202 PRO A CA 1
ATOM 1522 C C . PRO A 1 202 ? 14.828 7.133 17.844 1 95.56 202 PRO A C 1
ATOM 1524 O O . PRO A 1 202 ? 15.984 6.699 17.781 1 95.56 202 PRO A O 1
ATOM 1527 N N . THR A 1 203 ? 14 7.145 16.828 1 97.31 203 THR A N 1
ATOM 1528 C CA . THR A 1 203 ? 14.352 6.398 15.625 1 97.31 203 THR A CA 1
ATOM 1529 C C . THR A 1 203 ? 13.961 7.176 14.375 1 97.31 203 THR A C 1
ATOM 1531 O O . THR A 1 203 ? 12.883 7.781 14.32 1 97.31 203 THR A O 1
ATOM 1534 N N . ILE A 1 204 ? 14.875 7.223 13.438 1 98.62 204 ILE A N 1
ATOM 1535 C CA . ILE A 1 204 ? 14.547 7.574 12.055 1 98.62 204 ILE A CA 1
ATOM 1536 C C . ILE A 1 204 ? 14.469 6.305 11.211 1 98.62 204 ILE A C 1
ATOM 1538 O O . ILE A 1 204 ? 15.453 5.57 11.078 1 98.62 204 ILE A O 1
ATOM 1542 N N . LEU A 1 205 ? 13.367 5.988 10.727 1 98.75 205 LEU A N 1
ATOM 1543 C CA . LEU A 1 205 ? 13.203 4.898 9.773 1 98.75 205 LEU A CA 1
ATOM 1544 C C . LEU A 1 205 ? 13.398 5.395 8.344 1 98.75 205 LEU A C 1
ATOM 1546 O O . LEU A 1 205 ? 12.719 6.32 7.902 1 98.75 205 LEU A O 1
ATOM 1550 N N . VAL A 1 206 ? 14.305 4.824 7.609 1 98.94 206 VAL A N 1
ATOM 1551 C CA . VAL A 1 206 ? 14.641 5.258 6.254 1 98.94 206 VAL A CA 1
ATOM 1552 C C . VAL A 1 206 ? 14.195 4.199 5.25 1 98.94 206 VAL A C 1
ATOM 1554 O O . VAL A 1 206 ? 14.531 3.021 5.387 1 98.94 206 VAL A O 1
ATOM 1557 N N . LEU A 1 207 ? 13.422 4.582 4.281 1 98.62 207 LEU A N 1
ATOM 1558 C CA . LEU A 1 207 ? 12.953 3.691 3.225 1 98.62 207 LEU A CA 1
ATOM 1559 C C . LEU A 1 207 ? 13.359 4.219 1.852 1 98.62 207 LEU A C 1
ATOM 1561 O O . LEU A 1 207 ? 13.32 5.43 1.612 1 98.62 207 LEU A O 1
ATOM 1565 N N . GLY A 1 208 ? 13.719 3.322 0.989 1 97.12 208 GLY A N 1
ATOM 1566 C CA . GLY A 1 208 ? 14.18 3.688 -0.34 1 97.12 208 GLY A CA 1
ATOM 1567 C C . GLY A 1 208 ? 13.109 3.551 -1.405 1 97.12 208 GLY A C 1
ATOM 1568 O O . GLY A 1 208 ? 11.961 3.223 -1.099 1 97.12 208 GLY A O 1
ATOM 1569 N N . SER A 1 209 ? 13.539 3.795 -2.617 1 91 209 SER A N 1
ATOM 1570 C CA . SER A 1 209 ? 12.625 3.822 -3.756 1 91 209 SER A CA 1
ATOM 1571 C C . SER A 1 209 ? 12.195 2.414 -4.152 1 91 209 SER A C 1
ATOM 1573 O O . SER A 1 209 ? 12.82 1.431 -3.752 1 91 209 SER A O 1
ATOM 1575 N N . GLU A 1 210 ? 11.047 2.125 -4.926 1 81.12 210 GLU A N 1
ATOM 1576 C CA . GLU A 1 210 ? 10.445 0.874 -5.383 1 81.12 210 GLU A CA 1
ATOM 1577 C C . GLU A 1 210 ? 11.398 0.1 -6.285 1 81.12 210 GLU A C 1
ATOM 1579 O O . GLU A 1 210 ? 11.422 -1.132 -6.266 1 81.12 210 GLU A O 1
ATOM 1584 N N . GLY A 1 211 ? 12.25 0.791 -6.957 1 77.88 211 GLY A N 1
ATOM 1585 C CA . GLY A 1 211 ? 13.109 0.139 -7.934 1 77.88 211 GLY A CA 1
ATOM 1586 C C . GLY A 1 211 ? 14.469 -0.248 -7.367 1 77.88 211 GLY A C 1
ATOM 1587 O O . GLY A 1 211 ? 14.852 -1.419 -7.402 1 77.88 211 GLY A O 1
ATOM 1588 N N . THR A 1 212 ? 15.062 0.557 -6.621 1 83.5 212 THR A N 1
ATOM 1589 C CA . THR A 1 212 ? 16.469 0.344 -6.277 1 83.5 212 THR A CA 1
ATOM 1590 C C . THR A 1 212 ? 16.641 0.243 -4.766 1 83.5 212 THR A C 1
ATOM 1592 O O . THR A 1 212 ? 17.688 -0.199 -4.285 1 83.5 212 THR A O 1
ATOM 1595 N N . GLY A 1 213 ? 15.609 0.532 -4.016 1 92.75 213 GLY A N 1
ATOM 1596 C CA . GLY A 1 213 ? 15.797 0.605 -2.572 1 92.75 213 GLY A CA 1
ATOM 1597 C C . GLY A 1 213 ? 16.609 1.806 -2.137 1 92.75 213 GLY A C 1
ATOM 1598 O O . GLY A 1 213 ? 16.484 2.891 -2.709 1 92.75 213 GLY A O 1
ATOM 1599 N N . LEU A 1 214 ? 17.391 1.646 -1.085 1 96.94 214 LEU A N 1
ATOM 1600 C CA . LEU A 1 214 ? 18.203 2.734 -0.574 1 96.94 214 LEU A CA 1
ATOM 1601 C C . LEU A 1 214 ? 19.406 2.975 -1.48 1 96.94 214 LEU A C 1
ATOM 1603 O O . LEU A 1 214 ? 20.078 2.023 -1.898 1 96.94 214 LEU A O 1
ATOM 1607 N N . ARG A 1 215 ? 19.641 4.262 -1.813 1 96.44 215 ARG A N 1
ATOM 1608 C CA . ARG A 1 215 ? 20.906 4.562 -2.471 1 96.44 215 ARG A CA 1
ATOM 1609 C C . ARG A 1 215 ? 22.094 4.129 -1.609 1 96.44 215 ARG A C 1
ATOM 1611 O O . ARG A 1 215 ? 22.016 4.156 -0.379 1 96.44 215 ARG A O 1
ATOM 1618 N N . PRO A 1 216 ? 23.172 3.777 -2.203 1 96 216 PRO A N 1
ATOM 1619 C CA . PRO A 1 216 ? 24.312 3.195 -1.47 1 96 216 PRO A CA 1
ATOM 1620 C C . PRO A 1 216 ? 24.797 4.09 -0.337 1 96 216 PRO A C 1
ATOM 1622 O O . PRO A 1 216 ? 25 3.619 0.786 1 96 216 PRO A O 1
ATOM 1625 N N . LEU A 1 217 ? 24.969 5.375 -0.556 1 97.31 217 LEU A N 1
ATOM 1626 C CA . LEU A 1 217 ? 25.484 6.293 0.452 1 97.31 217 LEU A CA 1
ATOM 1627 C C . LEU A 1 217 ? 24.484 6.465 1.597 1 97.31 217 LEU A C 1
ATOM 1629 O O . LEU A 1 217 ? 24.891 6.645 2.748 1 97.31 217 LEU A O 1
ATOM 1633 N N . VAL A 1 218 ? 23.203 6.422 1.286 1 98.38 218 VAL A N 1
ATOM 1634 C CA . VAL A 1 218 ? 22.156 6.52 2.301 1 98.38 218 VAL A CA 1
ATOM 1635 C C . VAL A 1 218 ? 22.156 5.258 3.164 1 98.38 218 VAL A C 1
ATOM 1637 O O . VAL A 1 218 ? 22.094 5.344 4.395 1 98.38 218 VAL A O 1
ATOM 1640 N N . GLU A 1 219 ? 22.25 4.137 2.494 1 97.81 219 GLU A N 1
ATOM 1641 C CA . GLU A 1 219 ? 22.297 2.865 3.211 1 97.81 219 GLU A CA 1
ATOM 1642 C C . GLU A 1 219 ? 23.469 2.838 4.188 1 97.81 219 GLU A C 1
ATOM 1644 O O . GLU A 1 219 ? 23.328 2.387 5.324 1 97.81 219 GLU A O 1
ATOM 1649 N N . ARG A 1 220 ? 24.609 3.361 3.811 1 97.06 220 ARG A N 1
ATOM 1650 C CA . ARG A 1 220 ? 25.828 3.367 4.625 1 97.06 220 ARG A CA 1
ATOM 1651 C C . ARG A 1 220 ? 25.688 4.316 5.812 1 97.06 220 ARG A C 1
ATOM 1653 O O . ARG A 1 220 ? 26.391 4.184 6.809 1 97.06 220 ARG A O 1
ATOM 1660 N N . SER A 1 221 ? 24.797 5.266 5.68 1 98.31 221 SER A N 1
ATOM 1661 C CA . SER A 1 221 ? 24.594 6.262 6.73 1 98.31 221 SER A CA 1
ATOM 1662 C C . SER A 1 221 ? 23.625 5.758 7.797 1 98.31 221 SER A C 1
ATOM 1664 O O . SER A 1 221 ? 23.391 6.438 8.797 1 98.31 221 SER A O 1
ATOM 1666 N N . CYS A 1 222 ? 23.078 4.617 7.59 1 98.25 222 CYS A N 1
ATOM 1667 C CA . CYS A 1 222 ? 22.172 4.027 8.578 1 98.25 222 CYS A CA 1
ATOM 1668 C C . CYS A 1 222 ? 22.953 3.355 9.695 1 98.25 222 CYS A C 1
ATOM 1670 O O . CYS A 1 222 ? 23.984 2.715 9.445 1 98.25 222 CYS A O 1
ATOM 1672 N N . THR A 1 223 ? 22.516 3.506 10.922 1 97.31 223 THR A N 1
ATOM 1673 C CA . THR A 1 223 ? 23.172 2.852 12.055 1 97.31 223 THR A CA 1
ATOM 1674 C C . THR A 1 223 ? 22.906 1.348 12.031 1 97.31 223 THR A C 1
ATOM 1676 O O . THR A 1 223 ? 23.703 0.564 12.547 1 97.31 223 THR A O 1
ATOM 1679 N N . GLN A 1 224 ? 21.781 0.953 11.484 1 97.38 224 GLN A N 1
ATOM 1680 C CA . GLN A 1 224 ? 21.375 -0.443 11.383 1 97.38 224 GLN A CA 1
ATOM 1681 C C . GLN A 1 224 ? 20.422 -0.653 10.203 1 97.38 224 GLN A C 1
ATOM 1683 O O . GLN A 1 224 ? 19.656 0.243 9.859 1 97.38 224 GLN A O 1
ATOM 1688 N N . LEU A 1 225 ? 20.547 -1.85 9.594 1 98.19 225 LEU A N 1
ATOM 1689 C CA . LEU A 1 225 ? 19.594 -2.236 8.555 1 98.19 225 LEU A CA 1
ATOM 1690 C C . LEU A 1 225 ? 18.578 -3.234 9.094 1 98.19 225 LEU A C 1
ATOM 1692 O O . LEU A 1 225 ? 18.922 -4.094 9.906 1 98.19 225 LEU A O 1
ATOM 1696 N N . VAL A 1 226 ? 17.359 -3.1 8.586 1 97.88 226 VAL A N 1
ATOM 1697 C CA . VAL A 1 226 ? 16.281 -3.955 9.086 1 97.88 226 VAL A CA 1
ATOM 1698 C C . VAL A 1 226 ? 15.492 -4.527 7.918 1 97.88 226 VAL A C 1
ATOM 1700 O O . VAL A 1 226 ? 15.359 -3.881 6.875 1 97.88 226 VAL A O 1
ATOM 1703 N N . LYS A 1 227 ? 14.977 -5.703 8.062 1 96.69 227 LYS A N 1
ATOM 1704 C CA . LYS A 1 227 ? 14.164 -6.348 7.039 1 96.69 227 LYS A CA 1
ATOM 1705 C C . LYS A 1 227 ? 12.891 -6.945 7.645 1 96.69 227 LYS A C 1
ATOM 1707 O O . LYS A 1 227 ? 12.828 -7.188 8.852 1 96.69 227 LYS A O 1
ATOM 1712 N N . ILE A 1 228 ? 11.906 -7.059 6.836 1 96.25 228 ILE A N 1
ATOM 1713 C CA . ILE A 1 228 ? 10.695 -7.812 7.148 1 96.25 228 ILE A CA 1
ATOM 1714 C C . ILE A 1 228 ? 10.844 -9.25 6.656 1 96.25 228 ILE A C 1
ATOM 1716 O O . ILE A 1 228 ? 11.008 -9.484 5.457 1 96.25 228 ILE A O 1
ATOM 1720 N N . PRO A 1 229 ? 10.789 -10.125 7.512 1 93.56 229 PRO A N 1
ATOM 1721 C CA . PRO A 1 229 ? 10.961 -11.508 7.062 1 93.56 229 PRO A CA 1
ATOM 1722 C C . PRO A 1 229 ? 9.766 -12.023 6.273 1 93.56 229 PRO A C 1
ATOM 1724 O O . PRO A 1 229 ? 8.617 -11.766 6.648 1 93.56 229 PRO A O 1
ATOM 1727 N N . GLY A 1 230 ? 10.039 -12.656 5.141 1 91.19 230 GLY A N 1
ATOM 1728 C CA . GLY A 1 230 ? 9.016 -13.352 4.383 1 91.19 230 GLY A CA 1
ATOM 1729 C C . GLY A 1 230 ? 8.922 -14.828 4.723 1 91.19 230 GLY A C 1
ATOM 1730 O O . GLY A 1 230 ? 9.75 -15.352 5.469 1 91.19 230 GLY A O 1
ATOM 1731 N N . ASN A 1 231 ? 7.84 -15.445 4.332 1 87.25 231 ASN A N 1
ATOM 1732 C CA . ASN A 1 231 ? 7.629 -16.875 4.504 1 87.25 231 ASN A CA 1
ATOM 1733 C C . ASN A 1 231 ? 7.262 -17.547 3.182 1 87.25 231 ASN A C 1
ATOM 1735 O O . ASN A 1 231 ? 6.316 -18.344 3.125 1 87.25 231 ASN A O 1
ATOM 1739 N N . ILE A 1 232 ? 7.957 -17.203 2.18 1 77.94 232 ILE A N 1
ATOM 1740 C CA . ILE A 1 232 ? 7.66 -17.719 0.85 1 77.94 232 ILE A CA 1
ATOM 1741 C C . ILE A 1 232 ? 7.953 -19.219 0.801 1 77.94 232 ILE A C 1
ATOM 1743 O O . ILE A 1 232 ? 9.016 -19.656 1.235 1 77.94 232 ILE A O 1
ATOM 1747 N N . PRO A 1 233 ? 6.84 -20.078 0.551 1 59.09 233 PRO A N 1
ATOM 1748 C CA . PRO A 1 233 ? 7.086 -21.516 0.455 1 59.09 233 PRO A CA 1
ATOM 1749 C C . PRO A 1 233 ? 8.133 -21.875 -0.599 1 59.09 233 PRO A C 1
ATOM 1751 O O . PRO A 1 233 ? 8.195 -21.234 -1.652 1 59.09 233 PRO A O 1
ATOM 1754 N N . VAL A 1 234 ? 9.25 -22.172 -0.283 1 51.69 234 VAL A N 1
ATOM 1755 C CA . VAL A 1 234 ? 10.32 -22.531 -1.205 1 51.69 234 VAL A CA 1
ATOM 1756 C C . VAL A 1 234 ? 9.852 -23.641 -2.143 1 51.69 234 VAL A C 1
ATOM 1758 O O . VAL A 1 234 ? 10.578 -24.047 -3.049 1 51.69 234 VAL A O 1
ATOM 1761 N N . HIS A 1 235 ? 8.586 -24.172 -2.203 1 44.78 235 HIS A N 1
ATOM 1762 C CA . HIS A 1 235 ? 8.383 -25.422 -2.938 1 44.78 235 HIS A CA 1
ATOM 1763 C C . HIS A 1 235 ? 8.562 -25.203 -4.438 1 44.78 235 HIS A C 1
ATOM 1765 O O . HIS A 1 235 ? 8.766 -26.172 -5.184 1 44.78 235 HIS A O 1
ATOM 1771 N N . LEU A 1 236 ? 7.734 -24.359 -5.004 1 44.31 236 LEU A N 1
ATOM 1772 C CA . LEU A 1 236 ? 6.973 -24.75 -6.184 1 44.31 236 LEU A CA 1
ATOM 1773 C C . LEU A 1 236 ? 7.891 -24.922 -7.387 1 44.31 236 LEU A C 1
ATOM 1775 O O . LEU A 1 236 ? 7.438 -24.875 -8.531 1 44.31 236 LEU A O 1
ATOM 1779 N N . SER A 1 237 ? 9 -24.719 -7.293 1 38.94 237 SER A N 1
ATOM 1780 C CA . SER A 1 237 ? 9.656 -24.859 -8.586 1 38.94 237 SER A CA 1
ATOM 1781 C C . SER A 1 237 ? 9.414 -26.25 -9.18 1 38.94 237 SER A C 1
ATOM 1783 O O . SER A 1 237 ? 10.359 -26.953 -9.523 1 38.94 237 SER A O 1
ATOM 1785 N N . ALA A 1 238 ? 8.344 -27.047 -8.75 1 38.12 238 ALA A N 1
ATOM 1786 C CA . ALA A 1 238 ? 8.359 -28.391 -9.297 1 38.12 238 ALA A CA 1
ATOM 1787 C C . ALA A 1 238 ? 8.547 -28.391 -10.805 1 38.12 238 ALA A C 1
ATOM 1789 O O . ALA A 1 238 ? 9.023 -29.359 -11.391 1 38.12 238 ALA A O 1
ATOM 1790 N N . GLY A 1 239 ? 7.715 -27.641 -11.57 1 36.53 239 GLY A N 1
ATOM 1791 C CA . GLY A 1 239 ? 7.574 -28.078 -12.945 1 36.53 239 GLY A CA 1
ATOM 1792 C C . GLY A 1 239 ? 8.852 -27.969 -13.75 1 36.53 239 GLY A C 1
ATOM 1793 O O . GLY A 1 239 ? 8.914 -28.391 -14.898 1 36.53 239 GLY A O 1
ATOM 1794 N N . LEU A 1 240 ? 9.484 -26.734 -13.797 1 40.5 240 LEU A N 1
ATOM 1795 C CA . LEU A 1 240 ? 10.531 -26.766 -14.812 1 40.5 240 LEU A CA 1
ATOM 1796 C C . LEU A 1 240 ? 11.773 -27.469 -14.289 1 40.5 240 LEU A C 1
ATOM 1798 O O . LEU A 1 240 ? 12.438 -26.969 -13.375 1 40.5 240 LEU A O 1
ATOM 1802 N N . GLU A 1 241 ? 11.805 -28.672 -14.344 1 41.12 241 GLU A N 1
ATOM 1803 C CA . GLU A 1 241 ? 12.93 -29.547 -14.031 1 41.12 241 GLU A CA 1
ATOM 1804 C C . GLU A 1 241 ? 14.258 -28.797 -14.141 1 41.12 241 GLU A C 1
ATOM 1806 O O . GLU A 1 241 ? 15.156 -28.984 -13.328 1 41.12 241 GLU A O 1
ATOM 1811 N N . ASP A 1 242 ? 14.594 -28.281 -15.344 1 44.09 242 ASP A N 1
ATOM 1812 C CA . ASP A 1 242 ? 15.945 -27.828 -15.672 1 44.09 242 ASP A CA 1
ATOM 1813 C C . ASP A 1 242 ? 16.172 -26.391 -15.195 1 44.09 242 ASP A C 1
ATOM 1815 O O . ASP A 1 242 ? 17.234 -25.828 -15.422 1 44.09 242 ASP A O 1
ATOM 1819 N N . VAL A 1 243 ? 15.109 -25.703 -15.016 1 46.06 243 VAL A N 1
ATOM 1820 C CA . VAL A 1 243 ? 15.398 -24.391 -14.438 1 46.06 243 VAL A CA 1
ATOM 1821 C C . VAL A 1 243 ? 15.484 -24.516 -12.922 1 46.06 243 VAL A C 1
ATOM 1823 O O . VAL A 1 243 ? 14.656 -25.172 -12.289 1 46.06 243 VAL A O 1
ATOM 1826 N N . ASP A 1 244 ? 16.594 -24.484 -12.352 1 45.22 244 ASP A N 1
ATOM 1827 C CA . ASP A 1 244 ? 16.812 -24.516 -10.914 1 45.22 244 ASP A CA 1
ATOM 1828 C C . ASP A 1 244 ? 15.672 -23.828 -10.164 1 45.22 244 ASP A C 1
ATOM 1830 O O . ASP A 1 244 ? 15.492 -22.609 -10.266 1 45.22 244 ASP A O 1
ATOM 1834 N N . PRO A 1 245 ? 14.547 -24.562 -9.891 1 45 245 PRO A N 1
ATOM 1835 C CA . PRO A 1 245 ? 13.422 -24.062 -9.102 1 45 245 PRO A CA 1
ATOM 1836 C C . PRO A 1 245 ? 13.836 -22.984 -8.102 1 45 245 PRO A C 1
ATOM 1838 O O . PRO A 1 245 ? 13.031 -22.109 -7.746 1 45 245 PRO A O 1
ATOM 1841 N N . GLN A 1 246 ? 14.961 -23.203 -7.473 1 44.59 246 GLN A N 1
ATOM 1842 C CA . GLN A 1 246 ? 15.445 -22.391 -6.367 1 44.59 246 GLN A CA 1
ATOM 1843 C C . GLN A 1 246 ? 15.625 -20.938 -6.797 1 44.59 246 GLN A C 1
ATOM 1845 O O . GLN A 1 246 ? 15.742 -20.047 -5.953 1 44.59 246 GLN A O 1
ATOM 1850 N N . SER A 1 247 ? 15.711 -20.656 -8.156 1 52.06 247 SER A N 1
ATOM 1851 C CA . SER A 1 247 ? 16.359 -19.422 -8.57 1 52.06 247 SER A CA 1
ATOM 1852 C C . SER A 1 247 ? 15.344 -18.297 -8.766 1 52.06 247 SER A C 1
ATOM 1854 O O . SER A 1 247 ? 15.711 -17.125 -8.875 1 52.06 247 SER A O 1
ATOM 1856 N N . PHE A 1 248 ? 14.008 -18.75 -8.969 1 55.97 248 PHE A N 1
ATOM 1857 C CA . PHE A 1 248 ? 13.188 -17.562 -9.211 1 55.97 248 PHE A CA 1
ATOM 1858 C C . PHE A 1 248 ? 12.344 -17.234 -7.992 1 55.97 248 PHE A C 1
ATOM 1860 O O . PHE A 1 248 ? 11.539 -18.047 -7.543 1 55.97 248 PHE A O 1
ATOM 1867 N N . VAL A 1 249 ? 12.812 -16.312 -7.293 1 59.88 249 VAL A N 1
ATOM 1868 C CA . VAL A 1 249 ? 11.922 -15.719 -6.297 1 59.88 249 VAL A CA 1
ATOM 1869 C C . VAL A 1 249 ? 11.18 -14.531 -6.902 1 59.88 249 VAL A C 1
ATOM 1871 O O . VAL A 1 249 ? 11.797 -13.539 -7.297 1 59.88 249 VAL A O 1
ATOM 1874 N N . ALA A 1 250 ? 9.867 -14.734 -7.25 1 64.06 250 ALA A N 1
ATOM 1875 C CA . ALA A 1 250 ? 9.055 -13.703 -7.887 1 64.06 250 ALA A CA 1
ATOM 1876 C C . ALA A 1 250 ? 9.055 -12.422 -7.062 1 64.06 250 ALA A C 1
ATOM 1878 O O . ALA A 1 250 ? 9.047 -11.32 -7.617 1 64.06 250 ALA A O 1
ATOM 1879 N N . VAL A 1 251 ? 9.055 -12.617 -5.746 1 81.62 251 VAL A N 1
ATOM 1880 C CA . VAL A 1 251 ? 8.914 -11.43 -4.914 1 81.62 251 VAL A CA 1
ATOM 1881 C C . VAL A 1 251 ? 9.945 -11.453 -3.789 1 81.62 251 VAL A C 1
ATOM 1883 O O . VAL A 1 251 ? 9.969 -12.383 -2.982 1 81.62 251 VAL A O 1
ATOM 1886 N N . GLU A 1 252 ? 10.82 -10.5 -3.885 1 80.81 252 GLU A N 1
ATOM 1887 C CA . GLU A 1 252 ? 11.844 -10.43 -2.848 1 80.81 252 GLU A CA 1
ATOM 1888 C C . GLU A 1 252 ? 11.492 -9.375 -1.8 1 80.81 252 GLU A C 1
ATOM 1890 O O . GLU A 1 252 ? 12.109 -9.328 -0.733 1 80.81 252 GLU A O 1
ATOM 1895 N N . SER A 1 253 ? 10.539 -8.594 -2.166 1 91.56 253 SER A N 1
ATOM 1896 C CA . SER A 1 253 ? 10.211 -7.527 -1.23 1 91.56 253 SER A CA 1
ATOM 1897 C C . SER A 1 253 ? 8.758 -7.102 -1.361 1 91.56 253 SER A C 1
ATOM 1899 O O . SER A 1 253 ? 8.07 -7.5 -2.305 1 91.56 253 SER A O 1
ATOM 1901 N N . LEU A 1 254 ? 8.312 -6.414 -0.377 1 96.19 254 LEU A N 1
ATOM 1902 C CA . LEU A 1 254 ? 6.977 -5.832 -0.35 1 96.19 254 LEU A CA 1
ATOM 1903 C C . LEU A 1 254 ? 6.953 -4.492 -1.08 1 96.19 254 LEU A C 1
ATOM 1905 O O . LEU A 1 254 ? 8.008 -3.914 -1.356 1 96.19 254 LEU A O 1
ATOM 1909 N N . ASN A 1 255 ? 5.754 -4.051 -1.547 1 96.31 255 ASN A N 1
ATOM 1910 C CA . ASN A 1 255 ? 5.574 -2.66 -1.949 1 96.31 255 ASN A CA 1
ATOM 1911 C C . ASN A 1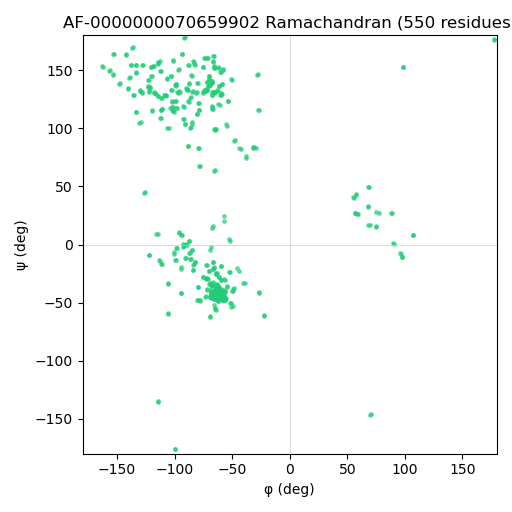 255 ? 6.047 -1.697 -0.864 1 96.31 255 ASN A C 1
ATOM 1913 O O . ASN A 1 255 ? 5.789 -1.916 0.321 1 96.31 255 ASN A O 1
ATOM 1917 N N . VAL A 1 256 ? 6.629 -0.645 -1.229 1 97.69 256 VAL A N 1
ATOM 1918 C CA . VAL A 1 256 ? 7.293 0.234 -0.272 1 97.69 256 VAL A CA 1
ATOM 1919 C C . VAL A 1 256 ? 6.27 0.784 0.72 1 97.69 256 VAL A C 1
ATOM 1921 O O . VAL A 1 256 ? 6.586 0.989 1.896 1 97.69 256 VAL A O 1
ATOM 1924 N N . SER A 1 257 ? 5.031 1.112 0.298 1 98.44 257 SER A N 1
ATOM 1925 C CA . SER A 1 257 ? 4.031 1.63 1.227 1 98.44 257 SER A CA 1
ATOM 1926 C C . SER A 1 257 ? 3.584 0.556 2.213 1 98.44 257 SER A C 1
ATOM 1928 O O . SER A 1 257 ? 3.295 0.853 3.375 1 98.44 257 SER A O 1
ATOM 1930 N N . VAL A 1 258 ? 3.525 -0.722 1.732 1 98.5 258 VAL A N 1
ATOM 1931 C CA . VAL A 1 258 ? 3.195 -1.836 2.615 1 98.5 258 VAL A CA 1
ATOM 1932 C C . VAL A 1 258 ? 4.32 -2.051 3.623 1 98.5 258 VAL A C 1
ATOM 1934 O O . VAL A 1 258 ? 4.07 -2.211 4.82 1 98.5 258 VAL A O 1
ATOM 1937 N N . ALA A 1 259 ? 5.574 -2.041 3.131 1 98.25 259 ALA A N 1
ATOM 1938 C CA . ALA A 1 259 ? 6.73 -2.176 4.016 1 98.25 259 ALA A CA 1
ATOM 1939 C C . ALA A 1 259 ? 6.727 -1.092 5.09 1 98.25 259 ALA A C 1
ATOM 1941 O O . ALA A 1 259 ? 6.969 -1.373 6.266 1 98.25 259 ALA A O 1
ATOM 1942 N N . ALA A 1 260 ? 6.438 0.14 4.676 1 98.62 260 ALA A N 1
ATOM 1943 C CA . ALA A 1 260 ? 6.348 1.248 5.621 1 98.62 260 ALA A CA 1
ATOM 1944 C C . ALA A 1 260 ? 5.328 0.955 6.715 1 98.62 260 ALA A C 1
ATOM 1946 O O . ALA A 1 260 ? 5.602 1.148 7.902 1 98.62 260 ALA A O 1
ATOM 1947 N N . GLY A 1 261 ? 4.141 0.482 6.289 1 98.31 261 GLY A N 1
ATOM 1948 C CA . GLY A 1 261 ? 3.1 0.166 7.25 1 98.31 261 GLY A CA 1
ATOM 1949 C C . GLY A 1 261 ? 3.52 -0.882 8.266 1 98.31 261 GLY A C 1
ATOM 1950 O O . GLY A 1 261 ? 3.295 -0.719 9.461 1 98.31 261 GLY A O 1
ATOM 1951 N N . VAL A 1 262 ? 4.156 -1.945 7.809 1 97.75 262 VAL A N 1
ATOM 1952 C CA . VAL A 1 262 ? 4.59 -3.043 8.664 1 97.75 262 VAL A CA 1
ATOM 1953 C C . VAL A 1 262 ? 5.652 -2.547 9.648 1 97.75 262 VAL A C 1
ATOM 1955 O O . VAL A 1 262 ? 5.574 -2.818 10.844 1 97.75 262 VAL A O 1
ATOM 1958 N N . LEU A 1 263 ? 6.609 -1.82 9.164 1 97.94 263 LEU A N 1
ATOM 1959 C CA . LEU A 1 263 ? 7.715 -1.352 9.992 1 97.94 263 LEU A CA 1
ATOM 1960 C C . LEU A 1 263 ? 7.234 -0.329 11.016 1 97.94 263 LEU A C 1
ATOM 1962 O O . LEU A 1 263 ? 7.625 -0.383 12.188 1 97.94 263 LEU A O 1
ATOM 1966 N N . LEU A 1 264 ? 6.379 0.602 10.602 1 97.56 264 LEU A N 1
ATOM 1967 C CA . LEU A 1 264 ? 5.848 1.614 11.508 1 97.56 264 LEU A CA 1
ATOM 1968 C C . LEU A 1 264 ? 4.996 0.973 12.594 1 97.56 264 LEU A C 1
ATOM 1970 O O . LEU A 1 264 ? 5.059 1.382 13.758 1 97.56 264 LEU A O 1
ATOM 1974 N N . HIS A 1 265 ? 4.199 0.012 12.172 1 96.5 265 HIS A N 1
ATOM 1975 C CA . HIS A 1 265 ? 3.385 -0.698 13.156 1 96.5 265 HIS A CA 1
ATOM 1976 C C . HIS A 1 265 ? 4.25 -1.311 14.25 1 96.5 265 HIS A C 1
ATOM 1978 O O . HIS A 1 265 ? 3.939 -1.185 15.438 1 96.5 265 HIS A O 1
ATOM 1984 N N . HIS A 1 266 ? 5.312 -1.963 13.852 1 95.19 266 HIS A N 1
ATOM 1985 C CA . HIS A 1 266 ? 6.211 -2.59 14.812 1 95.19 266 HIS A CA 1
ATOM 1986 C C . HIS A 1 266 ? 6.855 -1.55 15.727 1 95.19 266 HIS A C 1
ATOM 1988 O O . HIS A 1 266 ? 6.883 -1.723 16.938 1 95.19 266 HIS A O 1
ATOM 1994 N N . LEU A 1 267 ? 7.32 -0.491 15.164 1 95.06 267 LEU A N 1
ATOM 1995 C CA . LEU A 1 267 ? 8.094 0.499 15.906 1 95.06 267 LEU A CA 1
ATOM 1996 C C . LEU A 1 267 ? 7.195 1.343 16.797 1 95.06 267 LEU A C 1
ATOM 1998 O O . LEU A 1 267 ? 7.641 1.853 17.828 1 95.06 267 LEU A O 1
ATOM 2002 N N . ALA A 1 268 ? 5.875 1.516 16.391 1 89.75 268 ALA A N 1
ATOM 2003 C CA . ALA A 1 268 ? 4.93 2.309 17.172 1 89.75 268 ALA A CA 1
ATOM 2004 C C . ALA A 1 268 ? 4.422 1.523 18.375 1 89.75 268 ALA A C 1
ATOM 2006 O O . ALA A 1 268 ? 3.955 2.111 19.359 1 89.75 268 ALA A O 1
ATOM 2007 N N . GLY A 1 269 ? 3.939 0.178 18.297 1 73.62 269 GLY A N 1
ATOM 2008 C CA . GLY A 1 269 ? 3.324 -0.678 19.297 1 73.62 269 GLY A CA 1
ATOM 2009 C C . GLY A 1 269 ? 4.09 -0.714 20.609 1 73.62 269 GLY A C 1
ATOM 2010 O O . GLY A 1 269 ? 3.523 -1.017 21.656 1 73.62 269 GLY A O 1
ATOM 2011 N N . SER A 1 270 ? 5.406 -0.687 20.562 1 51.31 270 SER A N 1
ATOM 2012 C CA . SER A 1 270 ? 6.078 -0.969 21.812 1 51.31 270 SER A CA 1
ATOM 2013 C C . SER A 1 270 ? 5.844 0.147 22.828 1 51.31 270 SER A C 1
ATOM 2015 O O . SER A 1 270 ? 6.527 0.217 23.859 1 51.31 270 SER A O 1
ATOM 2017 N N . LYS A 1 271 ? 4.848 1.083 22.594 1 44.97 271 LYS A N 1
ATOM 2018 C CA . LYS A 1 271 ? 4.758 1.968 23.766 1 44.97 271 LYS A CA 1
ATOM 2019 C C . LYS A 1 271 ? 4.289 1.209 25 1 44.97 271 LYS A C 1
ATOM 2021 O O . LYS A 1 271 ? 3.129 0.792 25.078 1 44.97 271 LYS A O 1
ATOM 2026 N N . THR A 1 272 ? 4.965 0.318 25.453 1 35.62 272 THR A N 1
ATOM 2027 C CA . THR A 1 272 ? 4.82 -0.204 26.812 1 35.62 272 THR A CA 1
ATOM 2028 C C . THR A 1 272 ? 4.277 0.87 27.75 1 35.62 272 THR A C 1
ATOM 2030 O O . THR A 1 272 ? 4.777 1.997 27.766 1 35.62 272 THR A O 1
ATOM 2033 N N . ALA A 1 273 ? 3.033 0.707 28.344 1 34.31 273 ALA A N 1
ATOM 2034 C CA . ALA A 1 273 ? 2.502 1.351 29.531 1 34.31 273 ALA A CA 1
ATOM 2035 C C . ALA A 1 273 ? 3.625 1.71 30.516 1 34.31 273 ALA A C 1
ATOM 2037 O O . ALA A 1 273 ? 4.277 0.825 31.062 1 34.31 273 ALA A O 1
ATOM 2038 N N . VAL A 1 274 ? 4.258 2.684 30.406 1 29.33 274 VAL A N 1
ATOM 2039 C CA . VAL A 1 274 ? 4.934 3.16 31.609 1 29.33 274 VAL A CA 1
ATOM 2040 C C . VAL A 1 274 ? 3.994 3.051 32.812 1 29.33 274 VAL A C 1
ATOM 2042 O O . VAL A 1 274 ? 2.904 3.629 32.812 1 29.33 274 VAL A O 1
ATOM 2045 N N . ASN A 1 275 ? 3.955 1.868 33.344 1 28.17 275 ASN A N 1
ATOM 2046 C CA . ASN A 1 275 ? 3.486 1.912 34.719 1 28.17 275 ASN A CA 1
ATOM 2047 C C . ASN A 1 275 ? 4.02 3.139 35.469 1 28.17 275 ASN A C 1
ATOM 2049 O O . ASN A 1 275 ? 5.223 3.248 35.688 1 28.17 275 ASN A O 1
ATOM 2053 N N . VAL A 1 276 ? 3.525 4.27 35.219 1 24.25 276 VAL A N 1
ATOM 2054 C CA . VAL A 1 276 ? 3.723 5.297 36.219 1 24.25 276 VAL A CA 1
ATOM 2055 C C . VAL A 1 276 ? 3.375 4.734 37.594 1 24.25 276 VAL A C 1
ATOM 2057 O O . VAL A 1 276 ? 2.225 4.371 37.875 1 24.25 276 VAL A O 1
ATOM 2060 N N . GLU A 1 277 ? 4.363 4.141 38.312 1 23.17 277 GLU A N 1
ATOM 2061 C CA . GLU A 1 277 ? 4.23 4.297 39.75 1 23.17 277 GLU A CA 1
ATOM 2062 C C . GLU A 1 277 ? 4.156 5.77 40.156 1 23.17 277 GLU A C 1
ATOM 2064 O O . GLU A 1 277 ? 4.867 6.605 39.594 1 23.17 277 GLU A O 1
ATOM 2069 N N . MET B 1 1 ? -3.115 -7.297 -30.078 1 85.56 1 MET B N 1
ATOM 2070 C CA . MET B 1 1 ? -2.797 -8.422 -29.203 1 85.56 1 MET B CA 1
ATOM 2071 C C . MET B 1 1 ? -3.963 -9.406 -29.125 1 85.56 1 MET B C 1
ATOM 2073 O O . MET B 1 1 ? -5.121 -9.008 -29.281 1 85.56 1 MET B O 1
ATOM 2077 N N . ILE B 1 2 ? -3.682 -10.688 -29 1 89.75 2 ILE B N 1
ATOM 2078 C CA . ILE B 1 2 ? -4.664 -11.766 -28.984 1 89.75 2 ILE B CA 1
ATOM 2079 C C . ILE B 1 2 ? -5.293 -11.867 -27.594 1 89.75 2 ILE B C 1
ATOM 2081 O O . ILE B 1 2 ? -6.52 -11.938 -27.469 1 89.75 2 ILE B O 1
ATOM 2085 N N . GLY B 1 3 ? -4.496 -11.867 -26.609 1 96 3 GLY B N 1
ATOM 2086 C CA . GLY B 1 3 ? -4.957 -12.078 -25.25 1 96 3 GLY B CA 1
ATOM 2087 C C . GLY B 1 3 ? -4.766 -10.859 -24.359 1 96 3 GLY B C 1
ATOM 2088 O O . GLY B 1 3 ? -5.156 -9.75 -24.734 1 96 3 GLY B O 1
ATOM 2089 N N . GLU B 1 4 ? -4.25 -11.133 -23.156 1 95.94 4 GLU B N 1
ATOM 2090 C CA . GLU B 1 4 ? -3.949 -10.094 -22.172 1 95.94 4 GLU B CA 1
ATOM 2091 C C . GLU B 1 4 ? -2.479 -9.695 -22.219 1 95.94 4 GLU B C 1
ATOM 2093 O O . GLU B 1 4 ? -1.616 -10.516 -22.531 1 95.94 4 GLU B O 1
ATOM 2098 N N . CYS B 1 5 ? -2.307 -8.445 -21.875 1 97.81 5 CYS B N 1
ATOM 2099 C CA . CYS B 1 5 ? -0.959 -7.891 -21.859 1 97.81 5 CYS B CA 1
ATOM 2100 C C . CYS B 1 5 ? -0.318 -8.031 -20.484 1 97.81 5 CYS B C 1
ATOM 2102 O O . CYS B 1 5 ? -0.741 -7.383 -19.531 1 97.81 5 CYS B O 1
ATOM 2104 N N . VAL B 1 6 ? 0.639 -8.922 -20.359 1 98.19 6 VAL B N 1
ATOM 2105 C CA . VAL B 1 6 ? 1.504 -8.984 -19.188 1 98.19 6 VAL B CA 1
ATOM 2106 C C . VAL B 1 6 ? 2.811 -8.25 -19.469 1 98.19 6 VAL B C 1
ATOM 2108 O O . VAL B 1 6 ? 3.447 -8.469 -20.516 1 98.19 6 VAL B O 1
ATOM 2111 N N . TYR B 1 7 ? 3.217 -7.371 -18.594 1 98 7 TYR B N 1
ATOM 2112 C CA . TYR B 1 7 ? 4.371 -6.539 -18.922 1 98 7 TYR B CA 1
ATOM 2113 C C . TYR B 1 7 ? 5.297 -6.402 -17.719 1 98 7 TYR B C 1
ATOM 2115 O O . TYR B 1 7 ? 4.855 -6.512 -16.562 1 98 7 TYR B O 1
ATOM 2123 N N . GLY B 1 8 ? 6.547 -6.16 -18 1 95.5 8 GLY B N 1
ATOM 2124 C CA . GLY B 1 8 ? 7.586 -6.059 -17 1 95.5 8 GLY B CA 1
ATOM 2125 C C . GLY B 1 8 ? 8.398 -7.336 -16.844 1 95.5 8 GLY B C 1
ATOM 2126 O O . GLY B 1 8 ? 7.867 -8.438 -17.016 1 95.5 8 GLY B O 1
ATOM 2127 N N . VAL B 1 9 ? 9.617 -7.199 -16.422 1 94 9 VAL B N 1
ATOM 2128 C CA . VAL B 1 9 ? 10.531 -8.336 -16.359 1 94 9 VAL B CA 1
ATOM 2129 C C . VAL B 1 9 ? 10.023 -9.344 -15.328 1 94 9 VAL B C 1
ATOM 2131 O O . VAL B 1 9 ? 9.898 -10.531 -15.625 1 94 9 VAL B O 1
ATOM 2134 N N . GLY B 1 10 ? 9.602 -8.859 -14.125 1 92.88 10 GLY B N 1
ATOM 2135 C CA . GLY B 1 10 ? 9.141 -9.727 -13.055 1 92.88 10 GLY B CA 1
ATOM 2136 C C . GLY B 1 10 ? 7.875 -10.484 -13.406 1 92.88 10 GLY B C 1
ATOM 2137 O O . GLY B 1 10 ? 7.867 -11.719 -13.406 1 92.88 10 GLY B O 1
ATOM 2138 N N . PRO B 1 11 ? 6.895 -9.773 -13.773 1 96.06 11 PRO B N 1
ATOM 2139 C CA . PRO B 1 11 ? 5.625 -10.422 -14.117 1 96.06 11 PRO B CA 1
ATOM 2140 C C . PRO B 1 11 ? 5.758 -11.398 -15.281 1 96.06 11 PRO B C 1
ATOM 2142 O O . PRO B 1 11 ? 5.191 -12.492 -15.242 1 96.06 11 PRO B O 1
ATOM 2145 N N . VAL B 1 12 ? 6.516 -11.039 -16.312 1 96.94 12 VAL B N 1
ATOM 2146 C CA . VAL B 1 12 ? 6.676 -11.898 -17.484 1 96.94 12 VAL B CA 1
ATOM 2147 C C . VAL B 1 12 ? 7.422 -13.172 -17.078 1 96.94 12 VAL B C 1
ATOM 2149 O O . VAL B 1 12 ? 7.012 -14.281 -17.438 1 96.94 12 VAL B O 1
ATOM 2152 N N . LEU B 1 13 ? 8.461 -12.977 -16.328 1 95.38 13 LEU B N 1
ATOM 2153 C CA . LEU B 1 13 ? 9.219 -14.133 -15.859 1 95.38 13 LEU B CA 1
ATOM 2154 C C . LEU B 1 13 ? 8.336 -15.047 -15.016 1 95.38 13 LEU B C 1
ATOM 2156 O O . LEU B 1 13 ? 8.367 -16.266 -15.188 1 95.38 13 LEU B O 1
ATOM 2160 N N . ALA B 1 14 ? 7.598 -14.484 -14.094 1 95.06 14 ALA B N 1
ATOM 2161 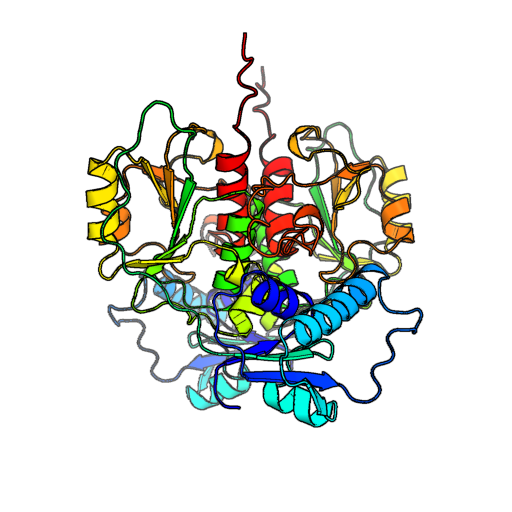C CA . ALA B 1 14 ? 6.703 -15.25 -13.234 1 95.06 14 ALA B CA 1
ATOM 2162 C C . ALA B 1 14 ? 5.66 -16 -14.055 1 95.06 14 ALA B C 1
ATOM 2164 O O . ALA B 1 14 ? 5.391 -17.188 -13.797 1 95.06 14 ALA B O 1
ATOM 2165 N N . ALA B 1 15 ? 5.09 -15.359 -15.023 1 96.25 15 ALA B N 1
ATOM 2166 C CA . ALA B 1 15 ? 4.074 -15.984 -15.867 1 96.25 15 ALA B CA 1
ATOM 2167 C C . ALA B 1 15 ? 4.648 -17.172 -16.625 1 96.25 15 ALA B C 1
ATOM 2169 O O . ALA B 1 15 ? 4.062 -18.266 -16.641 1 96.25 15 ALA B O 1
ATOM 2170 N N . LEU B 1 16 ? 5.797 -16.953 -17.25 1 96 16 LEU B N 1
ATOM 2171 C CA . LEU B 1 16 ? 6.438 -18.016 -18.016 1 96 16 LEU B CA 1
ATOM 2172 C C . LEU B 1 16 ? 6.816 -19.188 -17.109 1 96 16 LEU B C 1
ATOM 2174 O O . LEU B 1 16 ? 6.707 -20.359 -17.516 1 96 16 LEU B O 1
ATOM 2178 N N . SER B 1 17 ? 7.203 -18.844 -15.938 1 93.12 17 SER B N 1
ATOM 2179 C CA . SER B 1 17 ? 7.637 -19.875 -14.992 1 93.12 17 SER B CA 1
ATOM 2180 C C . SER B 1 17 ? 6.449 -20.672 -14.453 1 93.12 17 SER B C 1
ATOM 2182 O O . SER B 1 17 ? 6.531 -21.891 -14.289 1 93.12 17 SER B O 1
ATOM 2184 N N . ALA B 1 18 ? 5.43 -19.969 -14.094 1 93 18 ALA B N 1
ATOM 2185 C CA . ALA B 1 18 ? 4.254 -20.594 -13.492 1 93 18 ALA B CA 1
ATOM 2186 C C . ALA B 1 18 ? 3.498 -21.438 -14.508 1 93 18 ALA B C 1
ATOM 2188 O O . ALA B 1 18 ? 2.854 -22.438 -14.148 1 93 18 ALA B O 1
ATOM 2189 N N . ASN B 1 19 ? 3.518 -20.969 -15.828 1 94.31 19 ASN B N 1
ATOM 2190 C CA . ASN B 1 19 ? 2.936 -21.703 -16.938 1 94.31 19 ASN B CA 1
ATOM 2191 C C . ASN B 1 19 ? 1.456 -21.984 -16.719 1 94.31 19 ASN B C 1
ATOM 2193 O O . ASN B 1 19 ? 0.998 -23.109 -16.938 1 94.31 19 ASN B O 1
ATOM 2197 N N . ARG B 1 20 ? 0.771 -21 -16.234 1 94.69 20 ARG B N 1
ATOM 2198 C CA . ARG B 1 20 ? -0.657 -21.156 -15.977 1 94.69 20 ARG B CA 1
ATOM 2199 C C . ARG B 1 20 ? -1.486 -20.531 -17.094 1 94.69 20 ARG B C 1
ATOM 2201 O O . ARG B 1 20 ? -2.711 -20.672 -17.125 1 94.69 20 ARG B O 1
ATOM 2208 N N . ARG B 1 21 ? -0.796 -19.859 -18.016 1 96.19 21 ARG B N 1
ATOM 2209 C CA . ARG B 1 21 ? -1.421 -19.172 -19.141 1 96.19 21 ARG B CA 1
ATOM 2210 C C . ARG B 1 21 ? -1.018 -19.828 -20.453 1 96.19 21 ARG B C 1
ATOM 2212 O O . ARG B 1 21 ? -0.018 -20.547 -20.516 1 96.19 21 ARG B O 1
ATOM 2219 N N . GLU B 1 22 ? -1.895 -19.594 -21.453 1 97.5 22 GLU B N 1
ATOM 2220 C CA . GLU B 1 22 ? -1.435 -19.812 -22.828 1 97.5 22 GLU B CA 1
ATOM 2221 C C . GLU B 1 22 ? -0.625 -18.625 -23.328 1 97.5 22 GLU B C 1
ATOM 2223 O O . GLU B 1 22 ? -1.049 -17.469 -23.188 1 97.5 22 GLU B O 1
ATOM 2228 N N . PHE B 1 23 ? 0.528 -18.922 -23.891 1 98.31 23 PHE B N 1
ATOM 2229 C CA . PHE B 1 23 ? 1.405 -17.844 -24.344 1 98.31 23 PHE B CA 1
ATOM 2230 C C . PHE B 1 23 ? 1.327 -17.703 -25.859 1 98.31 23 PHE B C 1
ATOM 2232 O O . PHE B 1 23 ? 1.409 -18.688 -26.594 1 98.31 23 PHE B O 1
ATOM 2239 N N . TYR B 1 24 ? 1.179 -16.484 -26.328 1 98.56 24 TYR B N 1
ATOM 2240 C CA . TYR B 1 24 ? 1.029 -16.25 -27.766 1 98.56 24 TYR B CA 1
ATOM 2241 C C . TYR B 1 24 ? 2.307 -15.664 -28.359 1 98.56 24 TYR B C 1
ATOM 2243 O O . TYR B 1 24 ? 2.875 -16.219 -29.297 1 98.56 24 TYR B O 1
ATOM 2251 N N . VAL B 1 25 ? 2.699 -14.477 -27.797 1 98.75 25 VAL B N 1
ATOM 2252 C CA . VAL B 1 25 ? 3.895 -13.828 -28.328 1 98.75 25 VAL B CA 1
ATOM 2253 C C . VAL B 1 25 ? 4.605 -13.07 -27.203 1 98.75 25 VAL B C 1
ATOM 2255 O O . VAL B 1 25 ? 3.961 -12.438 -26.375 1 98.75 25 VAL B O 1
ATOM 2258 N N . LEU B 1 26 ? 5.938 -13.172 -27.172 1 98.69 26 LEU B N 1
ATOM 2259 C CA . LEU B 1 26 ? 6.77 -12.312 -26.344 1 98.69 26 LEU B CA 1
ATOM 2260 C C . LEU B 1 26 ? 7.34 -11.148 -27.156 1 98.69 26 LEU B C 1
ATOM 2262 O O . LEU B 1 26 ? 8.086 -11.367 -28.109 1 98.69 26 LEU B O 1
ATOM 2266 N N . TYR B 1 27 ? 6.992 -9.938 -26.812 1 98.62 27 TYR B N 1
ATOM 2267 C CA . TYR B 1 27 ? 7.531 -8.742 -27.453 1 98.62 27 TYR B CA 1
ATOM 2268 C C . TYR B 1 27 ? 8.703 -8.172 -26.672 1 98.62 27 TYR B C 1
ATOM 2270 O O . TYR B 1 27 ? 8.609 -7.992 -25.453 1 98.62 27 TYR B O 1
ATOM 2278 N N . VAL B 1 28 ? 9.758 -7.887 -27.359 1 98.12 28 VAL B N 1
ATOM 2279 C CA . VAL B 1 28 ? 10.984 -7.371 -26.766 1 98.12 28 VAL B CA 1
ATOM 2280 C C . VAL B 1 28 ? 11.359 -6.043 -27.422 1 98.12 28 VAL B C 1
ATOM 2282 O O . VAL B 1 28 ? 11.25 -5.891 -28.641 1 98.12 28 VAL B O 1
ATOM 2285 N N . GLN B 1 29 ? 11.727 -5.133 -26.562 1 97.19 29 GLN B N 1
ATOM 2286 C CA . GLN B 1 29 ? 12.102 -3.814 -27.062 1 97.19 29 GLN B CA 1
ATOM 2287 C C . GLN B 1 29 ? 13.32 -3.898 -27.969 1 97.19 29 GLN B C 1
ATOM 2289 O O . GLN B 1 29 ? 14.344 -4.469 -27.594 1 97.19 29 GLN B O 1
ATOM 2294 N N . GLU B 1 30 ? 13.203 -3.242 -29.109 1 95.31 30 GLU B N 1
ATOM 2295 C CA . GLU B 1 30 ? 14.328 -3.15 -30.047 1 95.31 30 GLU B CA 1
ATOM 2296 C C . GLU B 1 30 ? 15.469 -2.344 -29.438 1 95.31 30 GLU B C 1
ATOM 2298 O O . GLU B 1 30 ? 15.25 -1.268 -28.875 1 95.31 30 GLU B O 1
ATOM 2303 N N . GLY B 1 31 ? 16.672 -2.918 -29.531 1 89.62 31 GLY B N 1
ATOM 2304 C CA . GLY B 1 31 ? 17.859 -2.168 -29.141 1 89.62 31 GLY B CA 1
ATOM 2305 C C . GLY B 1 31 ? 18.016 -2.045 -27.641 1 89.62 31 GLY B C 1
ATOM 2306 O O . GLY B 1 31 ? 18.719 -1.154 -27.156 1 89.62 31 GLY B O 1
ATOM 2307 N N . ILE B 1 32 ? 17.297 -2.836 -26.953 1 85.25 32 ILE B N 1
ATOM 2308 C CA . ILE B 1 32 ? 17.406 -2.727 -25.5 1 85.25 32 ILE B CA 1
ATOM 2309 C C . ILE B 1 32 ? 18.828 -3.021 -25.062 1 85.25 32 ILE B C 1
ATOM 2311 O O . ILE B 1 32 ? 19.469 -3.947 -25.562 1 85.25 32 ILE B O 1
ATOM 2315 N N . ASP B 1 33 ? 19.406 -2.064 -24.438 1 77.44 33 ASP B N 1
ATOM 2316 C CA . ASP B 1 33 ? 20.781 -2.205 -23.938 1 77.44 33 ASP B CA 1
ATOM 2317 C C . ASP B 1 33 ? 20.797 -2.848 -22.562 1 77.44 33 ASP B C 1
ATOM 2319 O O . ASP B 1 33 ? 20.469 -2.203 -21.562 1 77.44 33 ASP B O 1
ATOM 2323 N N . LEU B 1 34 ? 21.094 -4.082 -22.547 1 73.12 34 LEU B N 1
ATOM 2324 C CA . LEU B 1 34 ? 21.172 -4.793 -21.266 1 73.12 34 LEU B CA 1
ATOM 2325 C C . LEU B 1 34 ? 22.562 -4.648 -20.641 1 73.12 34 LEU B C 1
ATOM 2327 O O . LEU B 1 34 ? 22.781 -5.09 -19.516 1 73.12 34 LEU B O 1
ATOM 2331 N N . THR B 1 35 ? 23.484 -4.184 -21.391 1 58.41 35 THR B N 1
ATOM 2332 C CA . THR B 1 35 ? 24.875 -4.055 -20.922 1 58.41 35 THR B CA 1
ATOM 2333 C C . THR B 1 35 ? 25.062 -2.762 -20.141 1 58.41 35 THR B C 1
ATOM 2335 O O . THR B 1 35 ? 26.109 -2.561 -19.516 1 58.41 35 THR B O 1
ATOM 2338 N N . GLY B 1 36 ? 24.141 -1.895 -20.312 1 53.59 36 GLY B N 1
ATOM 2339 C CA . GLY B 1 36 ? 24.438 -0.596 -19.75 1 53.59 36 GLY B CA 1
ATOM 2340 C C . GLY B 1 36 ? 24.469 -0.605 -18.219 1 53.59 36 GLY B C 1
ATOM 2341 O O . GLY B 1 36 ? 23.844 -1.467 -17.594 1 53.59 36 GLY B O 1
ATOM 2342 N N . ASN B 1 37 ? 25.391 0.115 -17.594 1 48.59 37 ASN B N 1
ATOM 2343 C CA . ASN B 1 37 ? 25.812 0.258 -16.203 1 48.59 37 ASN B CA 1
ATOM 2344 C C . ASN B 1 37 ? 24.625 0.577 -15.297 1 48.59 37 ASN B C 1
ATOM 2346 O O . ASN B 1 37 ? 24.719 0.409 -14.078 1 48.59 37 ASN B O 1
ATOM 2350 N N . ASN B 1 38 ? 23.484 1.184 -15.875 1 49.25 38 ASN B N 1
ATOM 2351 C CA . ASN B 1 38 ? 22.516 1.777 -14.961 1 49.25 38 ASN B CA 1
ATOM 2352 C C . ASN B 1 38 ? 21.484 0.751 -14.484 1 49.25 38 ASN B C 1
ATOM 2354 O O . ASN B 1 38 ? 20.672 1.043 -13.609 1 49.25 38 ASN B O 1
ATOM 2358 N N . LYS B 1 39 ? 21.5 -0.456 -15.055 1 56.31 39 LYS B N 1
ATOM 2359 C CA . LYS B 1 39 ? 20.516 -1.436 -14.586 1 56.31 39 LYS B CA 1
ATOM 2360 C C . LYS B 1 39 ? 21.141 -2.391 -13.57 1 56.31 39 LYS B C 1
ATOM 2362 O O . LYS B 1 39 ? 22.312 -2.777 -13.703 1 56.31 39 LYS B O 1
ATOM 2367 N N . LYS B 1 40 ? 20.344 -2.611 -12.586 1 63.12 40 LYS B N 1
ATOM 2368 C CA . LYS B 1 40 ? 20.812 -3.551 -11.57 1 63.12 40 LYS B CA 1
ATOM 2369 C C . LYS B 1 40 ? 21.094 -4.918 -12.18 1 63.12 40 LYS B C 1
ATOM 2371 O O . LYS B 1 40 ? 20.406 -5.355 -13.102 1 63.12 40 LYS B O 1
ATOM 2376 N N . LYS B 1 41 ? 22.297 -5.43 -11.859 1 65.69 41 LYS B N 1
ATOM 2377 C CA . LYS B 1 41 ? 22.734 -6.754 -12.297 1 65.69 41 LYS B CA 1
ATOM 2378 C C . LYS B 1 41 ? 21.594 -7.762 -12.219 1 65.69 41 LYS B C 1
ATOM 2380 O O . LYS B 1 41 ? 21.406 -8.578 -13.125 1 65.69 41 LYS B O 1
ATOM 2385 N N . LYS B 1 42 ? 20.781 -7.578 -11.289 1 69.62 42 LYS B N 1
ATOM 2386 C CA . LYS B 1 42 ? 19.688 -8.516 -11.07 1 69.62 42 LYS B CA 1
ATOM 2387 C C . LYS B 1 42 ? 18.625 -8.398 -12.164 1 69.62 42 LYS B C 1
ATOM 2389 O O . LYS B 1 42 ? 18.078 -9.406 -12.617 1 69.62 42 LYS B O 1
ATOM 2394 N N . ASP B 1 43 ? 18.359 -7.27 -12.57 1 76 43 ASP B N 1
ATOM 2395 C CA . ASP B 1 43 ? 17.375 -7.043 -13.609 1 76 43 ASP B CA 1
ATOM 2396 C C . ASP B 1 43 ? 17.844 -7.602 -14.953 1 76 43 ASP B C 1
ATOM 2398 O O . ASP B 1 43 ? 17.031 -8.156 -15.711 1 76 43 ASP B O 1
ATOM 2402 N N . LYS B 1 44 ? 19.094 -7.512 -15.148 1 82.94 44 LYS B N 1
ATOM 2403 C CA . LYS B 1 44 ? 19.656 -8.047 -16.375 1 82.94 44 LYS B CA 1
ATOM 2404 C C . LYS B 1 44 ? 19.547 -9.57 -16.406 1 82.94 44 LYS B C 1
ATOM 2406 O O . LYS B 1 44 ? 19.172 -10.148 -17.438 1 82.94 44 LYS B O 1
ATOM 2411 N N . LYS B 1 45 ? 19.844 -10.102 -15.312 1 86.88 45 LYS B N 1
ATOM 2412 C CA . LYS B 1 45 ? 19.766 -11.555 -15.219 1 86.88 45 LYS B CA 1
ATOM 2413 C C . LYS B 1 45 ? 18.328 -12.047 -15.414 1 86.88 45 LYS B C 1
ATOM 2415 O O . LYS B 1 45 ? 18.109 -13.047 -16.094 1 86.88 45 LYS B O 1
ATOM 2420 N N . ALA B 1 46 ? 17.422 -11.336 -14.82 1 88.12 46 ALA B N 1
ATOM 2421 C CA . ALA B 1 46 ? 16.016 -11.703 -14.953 1 88.12 46 ALA B CA 1
ATOM 2422 C C . ALA B 1 46 ? 15.547 -11.562 -16.391 1 88.12 46 ALA B C 1
ATOM 2424 O O . ALA B 1 46 ? 14.773 -12.391 -16.891 1 88.12 46 ALA B O 1
ATOM 2425 N N . PHE B 1 47 ? 16.031 -10.602 -17.031 1 92.56 47 PHE B N 1
ATOM 2426 C CA . PHE B 1 47 ? 15.688 -10.367 -18.422 1 92.56 47 PHE B CA 1
ATOM 2427 C C . PHE B 1 47 ? 16.203 -11.508 -19.297 1 92.56 47 PHE B C 1
ATOM 2429 O O . PHE B 1 47 ? 15.469 -12.008 -20.156 1 92.56 47 PHE B O 1
ATOM 2436 N N . GLU B 1 48 ? 17.391 -11.898 -19.047 1 92.56 48 GLU B N 1
ATOM 2437 C CA . GLU B 1 48 ? 17.984 -13 -19.781 1 92.56 48 GLU B CA 1
ATOM 2438 C C . GLU B 1 48 ? 17.25 -14.312 -19.531 1 92.56 48 GLU B C 1
ATOM 2440 O O . GLU B 1 48 ? 17.062 -15.117 -20.438 1 92.56 48 GLU B O 1
ATOM 2445 N N . LYS B 1 49 ? 16.891 -14.453 -18.344 1 92.56 49 LYS B N 1
ATOM 2446 C CA . LYS B 1 49 ? 16.141 -15.648 -17.984 1 92.56 49 LYS B CA 1
ATOM 2447 C C . LYS B 1 49 ? 14.812 -15.711 -18.75 1 92.56 49 LYS B C 1
ATOM 2449 O O . LYS B 1 49 ? 14.367 -16.797 -19.141 1 92.56 49 LYS B O 1
ATOM 2454 N N . VAL B 1 50 ? 14.227 -14.602 -18.922 1 95.69 50 VAL B N 1
ATOM 2455 C CA . VAL B 1 50 ? 12.977 -14.523 -19.672 1 95.69 50 VAL B CA 1
ATOM 2456 C C . VAL B 1 50 ? 13.203 -15.016 -21.109 1 95.69 50 VAL B C 1
ATOM 2458 O O . VAL B 1 50 ? 12.445 -15.844 -21.609 1 95.69 50 VAL B O 1
ATOM 2461 N N . LEU B 1 51 ? 14.234 -14.531 -21.688 1 95.81 51 LEU B N 1
ATOM 2462 C CA . LEU B 1 51 ? 14.531 -14.898 -23.062 1 95.81 51 LEU B CA 1
ATOM 2463 C C . LEU B 1 51 ? 14.867 -16.375 -23.172 1 95.81 51 LEU B C 1
ATOM 2465 O O . LEU B 1 51 ? 14.445 -17.047 -24.125 1 95.81 51 LEU B O 1
ATOM 2469 N N . LYS B 1 52 ? 15.602 -16.828 -22.281 1 94.94 52 LYS B N 1
ATOM 2470 C CA . LYS B 1 52 ? 15.969 -18.234 -22.266 1 94.94 52 LYS B CA 1
ATOM 2471 C C . LYS B 1 52 ? 14.742 -19.125 -22.125 1 94.94 52 LYS B C 1
ATOM 2473 O O . LYS B 1 52 ? 14.617 -20.141 -22.812 1 94.94 52 LYS B O 1
ATOM 2478 N N . LEU B 1 53 ? 13.883 -18.734 -21.203 1 94.62 53 LEU B N 1
ATOM 2479 C CA . LEU B 1 53 ? 12.656 -19.5 -20.984 1 94.62 53 LEU B CA 1
ATOM 2480 C C . LEU B 1 53 ? 11.773 -19.484 -22.219 1 9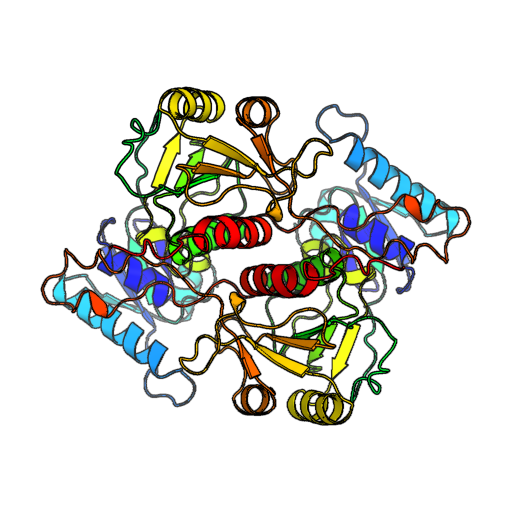4.62 53 LEU B C 1
ATOM 2482 O O . LEU B 1 53 ? 11.188 -20.5 -22.594 1 94.62 53 LEU B O 1
ATOM 2486 N N . ALA B 1 54 ? 11.656 -18.375 -22.766 1 97 54 ALA B N 1
ATOM 2487 C CA . ALA B 1 54 ? 10.859 -18.234 -23.984 1 97 54 ALA B CA 1
ATOM 2488 C C . ALA B 1 54 ? 11.383 -19.172 -25.078 1 97 54 ALA B C 1
ATOM 2490 O O . ALA B 1 54 ? 10.602 -19.844 -25.75 1 97 54 ALA B O 1
ATOM 2491 N N . ASP B 1 55 ? 12.625 -19.188 -25.25 1 96.69 55 ASP B N 1
ATOM 2492 C CA . ASP B 1 55 ? 13.266 -20.047 -26.25 1 96.69 55 ASP B CA 1
ATOM 2493 C C . ASP B 1 55 ? 13.023 -21.516 -25.938 1 96.69 55 ASP B C 1
ATOM 2495 O O . ASP B 1 55 ? 12.703 -22.297 -26.844 1 96.69 55 ASP B O 1
ATOM 2499 N N . LYS B 1 56 ? 13.227 -21.844 -24.766 1 95.56 56 LYS B N 1
ATOM 2500 C CA . LYS B 1 56 ? 13.094 -23.219 -24.328 1 95.56 56 LYS B CA 1
ATOM 2501 C C . LYS B 1 56 ? 11.695 -23.766 -24.625 1 95.56 56 LYS B C 1
ATOM 2503 O O . LYS B 1 56 ? 11.547 -24.922 -25.016 1 95.56 56 LYS B O 1
ATOM 2508 N N . ILE B 1 57 ? 10.711 -22.922 -24.438 1 95.62 57 ILE B N 1
ATOM 2509 C CA . ILE B 1 57 ? 9.344 -23.406 -24.594 1 95.62 57 ILE B CA 1
ATOM 2510 C C . ILE B 1 57 ? 8.875 -23.172 -26.031 1 95.62 57 ILE B C 1
ATOM 2512 O O . ILE B 1 57 ? 7.715 -23.422 -26.359 1 95.62 57 ILE B O 1
ATOM 2516 N N . GLY B 1 58 ? 9.734 -22.562 -26.797 1 96.62 58 GLY B N 1
ATOM 2517 C CA . GLY B 1 58 ? 9.43 -22.344 -28.203 1 96.62 58 GLY B CA 1
ATOM 2518 C C . GLY B 1 58 ? 8.461 -21.188 -28.422 1 96.62 58 GLY B C 1
ATOM 2519 O O . GLY B 1 58 ? 7.691 -21.188 -29.391 1 96.62 58 GLY B O 1
ATOM 2520 N N . LEU B 1 59 ? 8.445 -20.25 -27.547 1 98.19 59 LEU B N 1
ATOM 2521 C CA . LEU B 1 59 ? 7.566 -19.094 -27.656 1 98.19 59 LEU B CA 1
ATOM 2522 C C . LEU B 1 59 ? 8.078 -18.125 -28.719 1 98.19 59 LEU B C 1
ATOM 2524 O O . LEU B 1 59 ? 9.273 -17.828 -28.766 1 98.19 59 LEU B O 1
ATOM 2528 N N . THR B 1 60 ? 7.18 -17.703 -29.641 1 98.19 60 THR B N 1
ATOM 2529 C CA . THR B 1 60 ? 7.531 -16.703 -30.641 1 98.19 60 THR B CA 1
ATOM 2530 C C . THR B 1 60 ? 7.957 -15.391 -29.969 1 98.19 60 THR B C 1
ATOM 2532 O O . THR B 1 60 ? 7.25 -14.867 -29.109 1 98.19 60 THR B O 1
ATOM 2535 N N . THR B 1 61 ? 9.078 -14.898 -30.344 1 98.06 61 THR B N 1
ATOM 2536 C CA . THR B 1 61 ? 9.57 -13.617 -29.828 1 98.06 61 THR B CA 1
ATOM 2537 C C . THR B 1 61 ? 9.688 -12.602 -30.969 1 98.06 61 THR B C 1
ATOM 2539 O O . THR B 1 61 ? 10.211 -12.906 -32.031 1 98.06 61 THR B O 1
ATOM 2542 N N . LYS B 1 62 ? 9.156 -11.438 -30.766 1 98.12 62 LYS B N 1
ATOM 2543 C CA . LYS B 1 62 ? 9.227 -10.359 -31.766 1 98.12 62 LYS B CA 1
ATOM 2544 C C . LYS B 1 62 ? 9.891 -9.117 -31.172 1 98.12 62 LYS B C 1
ATOM 2546 O O . LYS B 1 62 ? 9.531 -8.68 -30.078 1 98.12 62 LYS B O 1
ATOM 2551 N N . GLU B 1 63 ? 10.836 -8.539 -31.844 1 97.5 63 GLU B N 1
ATOM 2552 C CA . GLU B 1 63 ? 11.414 -7.254 -31.469 1 97.5 63 GLU B CA 1
ATOM 2553 C C . GLU B 1 63 ? 10.609 -6.09 -32.031 1 97.5 63 GLU B C 1
ATOM 2555 O O . GLU B 1 63 ? 10.336 -6.043 -33.25 1 97.5 63 GLU B O 1
ATOM 2560 N N . ILE B 1 64 ? 10.242 -5.227 -31.188 1 97.62 64 ILE B N 1
ATOM 2561 C CA . ILE B 1 64 ? 9.438 -4.098 -31.656 1 97.62 64 ILE B CA 1
ATOM 2562 C C . ILE B 1 64 ? 9.938 -2.809 -31 1 97.62 64 ILE B C 1
ATOM 2564 O O . ILE B 1 64 ? 10.75 -2.848 -30.078 1 97.62 64 ILE B O 1
ATOM 2568 N N . SER B 1 65 ? 9.469 -1.609 -31.469 1 97.25 65 SER B N 1
ATOM 2569 C CA . SER B 1 65 ? 9.93 -0.315 -30.969 1 97.25 65 SER B CA 1
ATOM 2570 C C . SER B 1 65 ? 9.422 -0.052 -29.547 1 97.25 65 SER B C 1
ATOM 2572 O O . SER B 1 65 ? 8.422 -0.632 -29.125 1 97.25 65 SER B O 1
ATOM 2574 N N . LYS B 1 66 ? 10.086 0.846 -28.922 1 95.62 66 LYS B N 1
ATOM 2575 C CA . LYS B 1 66 ? 9.625 1.287 -27.609 1 95.62 66 LYS B CA 1
ATOM 2576 C C . LYS B 1 66 ? 8.227 1.89 -27.688 1 95.62 66 LYS B C 1
ATOM 2578 O O . LYS B 1 66 ? 7.406 1.691 -26.781 1 95.62 66 LYS B O 1
ATOM 2583 N N . HIS B 1 67 ? 8.023 2.615 -28.734 1 96.94 67 HIS B N 1
ATOM 2584 C CA . HIS B 1 67 ? 6.723 3.238 -28.938 1 96.94 67 HIS B CA 1
ATOM 2585 C C . HIS B 1 67 ? 5.617 2.191 -29 1 96.94 67 HIS B C 1
ATOM 2587 O O . HIS B 1 67 ? 4.578 2.342 -28.359 1 96.94 67 HIS B O 1
ATOM 2593 N N . ASP B 1 68 ? 5.832 1.141 -29.719 1 96.88 68 ASP B N 1
ATOM 2594 C CA . ASP B 1 68 ? 4.84 0.075 -29.844 1 96.88 68 ASP B CA 1
ATOM 2595 C C . ASP B 1 68 ? 4.605 -0.612 -28.5 1 96.88 68 ASP B C 1
ATOM 2597 O O . ASP B 1 68 ? 3.465 -0.922 -28.156 1 96.88 68 ASP B O 1
ATOM 2601 N N . LEU B 1 69 ? 5.668 -0.854 -27.766 1 97.31 69 LEU B N 1
ATOM 2602 C CA . LEU B 1 69 ? 5.535 -1.455 -26.453 1 97.31 69 LEU B CA 1
ATOM 2603 C C . LEU B 1 69 ? 4.719 -0.559 -25.516 1 97.31 69 LEU B C 1
ATOM 2605 O O . LEU B 1 69 ? 3.898 -1.048 -24.75 1 97.31 69 LEU B O 1
ATOM 2609 N N . ASN B 1 70 ? 4.965 0.726 -25.578 1 96.69 70 ASN B N 1
ATOM 2610 C CA . ASN B 1 70 ? 4.191 1.688 -24.797 1 96.69 70 ASN B CA 1
ATOM 2611 C C . ASN B 1 70 ? 2.699 1.581 -25.094 1 96.69 70 ASN B C 1
ATOM 2613 O O . ASN B 1 70 ? 1.874 1.669 -24.188 1 96.69 70 ASN B O 1
ATOM 2617 N N . MET B 1 71 ? 2.412 1.416 -26.328 1 96.5 71 MET B N 1
ATOM 2618 C CA . MET B 1 71 ? 1.015 1.292 -26.734 1 96.5 71 MET B CA 1
ATOM 2619 C C . MET B 1 71 ? 0.392 0.023 -26.172 1 96.5 71 MET B C 1
ATOM 2621 O O . MET B 1 71 ? -0.736 0.048 -25.672 1 96.5 71 MET B O 1
ATOM 2625 N N . PHE B 1 72 ? 1.155 -1.061 -26.219 1 95.12 72 PHE B N 1
ATOM 2626 C CA . PHE B 1 72 ? 0.652 -2.324 -25.688 1 95.12 72 PHE B CA 1
ATOM 2627 C C . PHE B 1 72 ? 0.376 -2.223 -24.203 1 95.12 72 PHE B C 1
ATOM 2629 O O . PHE B 1 72 ? -0.643 -2.721 -23.719 1 95.12 72 PHE B O 1
ATOM 2636 N N . ALA B 1 73 ? 1.271 -1.595 -23.469 1 96.06 73 ALA B N 1
ATOM 2637 C CA . ALA B 1 73 ? 1.206 -1.557 -22 1 96.06 73 ALA B CA 1
ATOM 2638 C C . ALA B 1 73 ? 0.477 -0.307 -21.516 1 96.06 73 ALA B C 1
ATOM 2640 O O . ALA B 1 73 ? 0.479 -0.004 -20.328 1 96.06 73 ALA B O 1
ATOM 2641 N N . ASP B 1 74 ? -0.116 0.439 -22.406 1 95 74 ASP B N 1
ATOM 2642 C CA . ASP B 1 74 ? -0.817 1.678 -22.078 1 95 74 ASP B CA 1
ATOM 2643 C C . ASP B 1 74 ? 0.097 2.646 -21.328 1 95 74 ASP B C 1
ATOM 2645 O O . ASP B 1 74 ? -0.269 3.166 -20.281 1 95 74 ASP B O 1
ATOM 2649 N N . ASN B 1 75 ? 1.356 2.701 -21.797 1 94.06 75 ASN B N 1
ATOM 2650 C CA . ASN B 1 75 ? 2.398 3.623 -21.344 1 94.06 75 ASN B CA 1
ATOM 2651 C C . ASN B 1 75 ? 2.844 3.326 -19.922 1 94.06 75 ASN B C 1
ATOM 2653 O O . ASN B 1 75 ? 3.393 4.199 -19.25 1 94.06 75 ASN B O 1
ATOM 2657 N N . ARG B 1 76 ? 2.535 2.168 -19.453 1 93.88 76 ARG B N 1
ATOM 2658 C CA . ARG B 1 76 ? 3.043 1.727 -18.156 1 93.88 76 ARG B CA 1
ATOM 2659 C C . ARG B 1 76 ? 4.449 1.148 -18.297 1 93.88 76 ARG B C 1
ATOM 2661 O O . ARG B 1 76 ? 4.855 0.729 -19.375 1 93.88 76 ARG B O 1
ATOM 2668 N N . PRO B 1 77 ? 5.195 1.189 -17.219 1 91.94 77 PRO B N 1
ATOM 2669 C CA . PRO B 1 77 ? 6.59 0.752 -17.297 1 91.94 77 PRO B CA 1
ATOM 2670 C C . PRO B 1 77 ? 6.727 -0.734 -17.609 1 91.94 77 PRO B C 1
ATOM 2672 O O . PRO B 1 77 ? 6.707 -1.57 -16.703 1 91.94 77 PRO B O 1
ATOM 2675 N N . HIS B 1 78 ? 6.992 -1.053 -18.891 1 96.38 78 HIS B N 1
ATOM 2676 C CA . HIS B 1 78 ? 7.051 -2.43 -19.375 1 96.38 78 HIS B CA 1
ATOM 2677 C C . HIS B 1 78 ? 8.469 -2.986 -19.281 1 96.38 78 HIS B C 1
ATOM 2679 O O . HIS B 1 78 ? 8.68 -4.191 -19.438 1 96.38 78 HIS B O 1
ATOM 2685 N N . GLN B 1 79 ? 9.469 -2.145 -19.031 1 93.31 79 GLN B N 1
ATOM 2686 C CA . GLN B 1 79 ? 10.859 -2.537 -18.844 1 93.31 79 GLN B CA 1
ATOM 2687 C C . GLN B 1 79 ? 11.375 -3.324 -20.047 1 93.31 79 GLN B C 1
ATOM 2689 O O . GLN B 1 79 ? 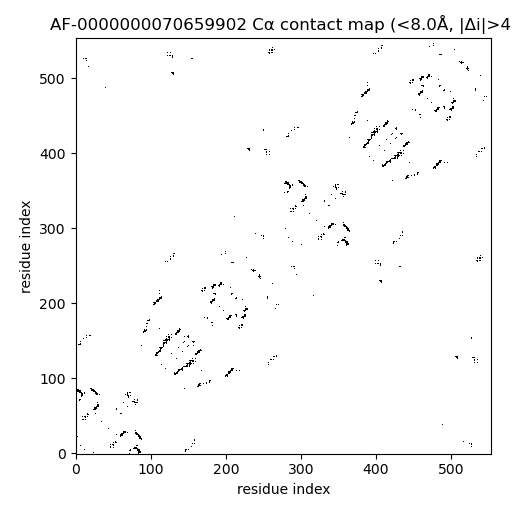12.141 -4.277 -19.891 1 93.31 79 GLN B O 1
ATOM 2694 N N . GLY B 1 80 ? 10.82 -3.098 -21.219 1 96.69 80 GLY B N 1
ATOM 2695 C CA . GLY B 1 80 ? 11.297 -3.678 -22.469 1 96.69 80 GLY B CA 1
ATOM 2696 C C . GLY B 1 80 ? 10.641 -5.008 -22.797 1 96.69 80 GLY B C 1
ATOM 2697 O O . GLY B 1 80 ? 10.977 -5.641 -23.797 1 96.69 80 GLY B O 1
ATOM 2698 N N . LEU B 1 81 ? 9.734 -5.461 -21.938 1 97.75 81 LEU B N 1
ATOM 2699 C CA . LEU B 1 81 ? 9.125 -6.77 -22.156 1 97.75 81 LEU B CA 1
ATOM 2700 C C . LEU B 1 81 ? 7.605 -6.68 -22.062 1 97.75 81 LEU B C 1
ATOM 2702 O O . LEU B 1 81 ? 7.074 -6.082 -21.125 1 97.75 81 LEU B O 1
ATOM 2706 N N . VAL B 1 82 ? 6.938 -7.258 -23 1 98.5 82 VAL B N 1
ATOM 2707 C CA . VAL B 1 82 ? 5.488 -7.449 -23 1 98.5 82 VAL B CA 1
ATOM 2708 C C . VAL B 1 82 ? 5.152 -8.867 -23.453 1 98.5 82 VAL B C 1
ATOM 2710 O O . VAL B 1 82 ? 5.66 -9.328 -24.484 1 98.5 82 VAL B O 1
ATOM 2713 N N . LEU B 1 83 ? 4.375 -9.547 -22.703 1 98.62 83 LEU B N 1
ATOM 2714 C CA . LEU B 1 83 ? 3.928 -10.898 -23.016 1 98.62 83 LEU B CA 1
ATOM 2715 C C . LEU B 1 83 ? 2.438 -10.922 -23.344 1 98.62 83 LEU B C 1
ATOM 2717 O O . LEU B 1 83 ? 1.617 -10.484 -22.531 1 98.62 83 LEU B O 1
ATOM 2721 N N . ASP B 1 84 ? 2.133 -11.305 -24.578 1 98.62 84 ASP B N 1
ATOM 2722 C CA . ASP B 1 84 ? 0.754 -11.586 -24.969 1 98.62 84 ASP B CA 1
ATOM 2723 C C . ASP B 1 84 ? 0.331 -12.984 -24.531 1 98.62 84 ASP B C 1
ATOM 2725 O O . ASP B 1 84 ? 0.873 -13.984 -25 1 98.62 84 ASP B O 1
ATOM 2729 N N . ALA B 1 85 ? -0.586 -13.055 -23.594 1 98.38 85 ALA B N 1
ATOM 2730 C CA . ALA B 1 85 ? -0.977 -14.344 -23.016 1 98.38 85 ALA B CA 1
ATOM 2731 C C . ALA B 1 85 ? -2.473 -14.383 -22.734 1 98.38 85 ALA B C 1
ATOM 2733 O O . ALA B 1 85 ? -3.137 -13.344 -22.719 1 98.38 85 ALA B O 1
ATOM 2734 N N . SER B 1 86 ? -3.047 -15.523 -22.531 1 97.88 86 SER B N 1
ATOM 2735 C CA . SER B 1 86 ? -4.449 -15.672 -22.141 1 97.88 86 SER B CA 1
ATOM 2736 C C . SER B 1 86 ? -4.703 -15.125 -20.734 1 97.88 86 SER B C 1
ATOM 2738 O O . SER B 1 86 ? -3.771 -14.992 -19.938 1 97.88 86 SER B O 1
ATOM 2740 N N . PRO B 1 87 ? -5.926 -14.773 -20.438 1 96.12 87 PRO B N 1
ATOM 2741 C CA . PRO B 1 87 ? -6.242 -14.383 -19.062 1 96.12 87 PRO B CA 1
ATOM 2742 C C . PRO B 1 87 ? -6.02 -15.516 -18.047 1 96.12 87 PRO B C 1
ATOM 2744 O O . PRO B 1 87 ? -6.023 -16.688 -18.438 1 96.12 87 PRO B O 1
ATOM 2747 N N . LEU B 1 88 ? -5.734 -15.125 -16.844 1 95.06 88 LEU B N 1
ATOM 2748 C CA . LEU B 1 88 ? -5.688 -16.109 -15.766 1 95.06 88 LEU B CA 1
ATOM 2749 C C . LEU B 1 88 ? -7.086 -16.609 -15.422 1 95.06 88 LEU B C 1
ATOM 2751 O O . LEU B 1 88 ? -8.031 -15.82 -15.367 1 95.06 88 LEU B O 1
ATOM 2755 N N . GLU B 1 89 ? -7.172 -17.859 -15.242 1 90.69 89 GLU B N 1
ATOM 2756 C CA . GLU B 1 89 ? -8.445 -18.438 -14.836 1 90.69 89 GLU B CA 1
ATOM 2757 C C . GLU B 1 89 ? -8.477 -18.703 -13.336 1 90.69 89 GLU B C 1
ATOM 2759 O O . GLU B 1 89 ? -7.477 -19.125 -12.75 1 90.69 89 GLU B O 1
ATOM 2764 N N . MET B 1 90 ? -9.648 -18.344 -12.82 1 90.56 90 MET B N 1
ATOM 2765 C CA . MET B 1 90 ? -9.852 -18.656 -11.406 1 90.56 90 MET B CA 1
ATOM 2766 C C . MET B 1 90 ? -10.828 -19.828 -11.25 1 90.56 90 MET B C 1
ATOM 2768 O O . MET B 1 90 ? -11.789 -19.938 -12.016 1 90.56 90 MET B O 1
ATOM 2772 N N . VAL B 1 91 ? -10.5 -20.625 -10.258 1 93.44 91 VAL B N 1
ATOM 2773 C CA . VAL B 1 91 ? -11.391 -21.734 -9.938 1 93.44 91 VAL B CA 1
ATOM 2774 C C . VAL B 1 91 ? -12.43 -21.297 -8.906 1 93.44 91 VAL B C 1
ATOM 2776 O O . VAL B 1 91 ? -12.102 -20.594 -7.941 1 93.44 91 VAL B O 1
ATOM 2779 N N . ASN B 1 92 ? -13.617 -21.672 -9.195 1 96.75 92 ASN B N 1
ATOM 2780 C CA . ASN B 1 92 ? -14.688 -21.359 -8.25 1 96.75 92 ASN B CA 1
ATOM 2781 C C . ASN B 1 92 ? -14.562 -22.188 -6.969 1 96.75 92 ASN B C 1
ATOM 2783 O O . ASN B 1 92 ? -14.164 -23.359 -7.016 1 96.75 92 ASN B O 1
ATOM 2787 N N . ILE B 1 93 ? -14.93 -21.594 -5.832 1 98.06 93 ILE B N 1
ATOM 2788 C CA . ILE B 1 93 ? -14.867 -22.297 -4.555 1 98.06 93 ILE B CA 1
ATOM 2789 C C . ILE B 1 93 ? -16.094 -21.953 -3.719 1 98.06 93 ILE B C 1
ATOM 2791 O O . ILE B 1 93 ? -16.562 -20.812 -3.717 1 98.06 93 ILE B O 1
ATOM 2795 N N . ARG B 1 94 ? -16.562 -22.969 -2.994 1 98 94 ARG B N 1
ATOM 2796 C CA . ARG B 1 94 ? -17.719 -22.766 -2.135 1 98 94 ARG B CA 1
ATOM 2797 C C . ARG B 1 94 ? -17.312 -22.703 -0.667 1 98 94 ARG B C 1
ATOM 2799 O O . ARG B 1 94 ? -18 -22.094 0.147 1 98 94 ARG B O 1
ATOM 2806 N N . GLN B 1 95 ? -16.312 -23.453 -0.357 1 98.19 95 GLN B N 1
ATOM 2807 C CA . GLN B 1 95 ? -15.797 -23.516 1.005 1 98.19 95 GLN B CA 1
ATOM 2808 C C . GLN B 1 95 ? -14.391 -24.109 1.029 1 98.19 95 GLN B C 1
ATOM 2810 O O . GLN B 1 95 ? -13.977 -24.781 0.091 1 98.19 95 GLN B O 1
ATOM 2815 N N . LEU B 1 96 ? -13.617 -23.734 2.027 1 97.69 96 LEU B N 1
ATOM 2816 C CA . LEU B 1 96 ? -12.344 -24.406 2.256 1 97.69 96 LEU B CA 1
ATOM 2817 C C . LEU B 1 96 ? -12.555 -25.781 2.881 1 97.69 96 LEU B C 1
ATOM 2819 O O . LEU B 1 96 ? -13.523 -26 3.611 1 97.69 96 LEU B O 1
ATOM 2823 N N . ASP B 1 97 ? -11.625 -26.688 2.646 1 95.38 97 ASP B N 1
ATOM 2824 C CA . ASP B 1 97 ? -11.711 -28.031 3.191 1 95.38 97 ASP B CA 1
ATOM 2825 C C . ASP B 1 97 ? -11.586 -28.031 4.711 1 95.38 97 ASP B C 1
ATOM 2827 O O . ASP B 1 97 ? -11.062 -27.062 5.289 1 95.38 97 ASP B O 1
ATOM 2831 N N . ARG B 1 98 ? -11.984 -29.062 5.281 1 94.81 98 ARG B N 1
ATOM 2832 C CA . ARG B 1 98 ? -11.93 -29.203 6.734 1 94.81 98 ARG B CA 1
ATOM 2833 C C . ARG B 1 98 ? -10.5 -29.125 7.242 1 94.81 98 ARG B C 1
ATOM 2835 O O . ARG B 1 98 ? -9.594 -29.703 6.648 1 94.81 98 ARG B O 1
ATOM 2842 N N . VAL B 1 99 ? -10.398 -28.359 8.336 1 91.56 99 VAL B N 1
ATOM 2843 C CA . VAL B 1 99 ? -9.086 -28.25 8.961 1 91.56 99 VAL B CA 1
ATOM 2844 C C . VAL B 1 99 ? -8.672 -29.594 9.547 1 91.56 99 VAL B C 1
ATOM 2846 O O . VAL B 1 99 ? -9.461 -30.25 10.219 1 91.56 99 VAL B O 1
ATOM 2849 N N . VAL B 1 100 ? -7.512 -29.906 9.219 1 85.31 100 VAL B N 1
ATOM 2850 C CA . VAL B 1 100 ? -6.977 -31.141 9.781 1 85.31 100 VAL B CA 1
ATOM 2851 C C . VAL B 1 100 ? -5.996 -30.812 10.906 1 85.31 100 VAL B C 1
ATOM 2853 O O . VAL B 1 100 ? -5.082 -30.016 10.727 1 85.31 100 VAL B O 1
ATOM 2856 N N . GLU B 1 101 ? -6.199 -31.188 12.164 1 69.62 101 GLU B N 1
ATOM 2857 C CA . GLU B 1 101 ? -5.516 -30.875 13.414 1 69.62 101 GLU B CA 1
ATOM 2858 C C . GLU B 1 101 ? -4 -30.969 13.258 1 69.62 101 GLU B C 1
ATOM 2860 O O . GLU B 1 101 ? -3.262 -30.172 13.844 1 69.62 101 GLU B O 1
ATOM 2865 N N . ASN B 1 102 ? -3.408 -31.625 12.328 1 63.38 102 ASN B N 1
ATOM 2866 C CA . ASN B 1 102 ? -1.966 -31.812 12.227 1 63.38 102 ASN B CA 1
ATOM 2867 C C . ASN B 1 102 ? -1.396 -31.156 10.977 1 63.38 102 ASN B C 1
ATOM 2869 O O . ASN B 1 102 ? -0.213 -31.312 10.672 1 63.38 102 ASN B O 1
ATOM 2873 N N . GLU B 1 103 ? -2.191 -30.547 10.508 1 63.16 103 GLU B N 1
ATOM 2874 C CA . GLU B 1 103 ? -1.677 -29.828 9.344 1 63.16 103 GLU B CA 1
ATOM 2875 C C . GLU B 1 103 ? -1.403 -28.359 9.672 1 63.16 103 GLU B C 1
ATOM 2877 O O . GLU B 1 103 ? -2.018 -27.797 10.586 1 63.16 103 GLU B O 1
ATOM 2882 N N . GLY B 1 104 ? -0.257 -27.906 9.477 1 63.72 104 GLY B N 1
ATOM 2883 C CA . GLY B 1 104 ? 0.131 -26.516 9.688 1 63.72 104 GLY B CA 1
ATOM 2884 C C . GLY B 1 104 ? -1.018 -25.547 9.508 1 63.72 104 GLY B C 1
ATOM 2885 O O . GLY B 1 104 ? -2.014 -25.859 8.859 1 63.72 104 GLY B O 1
ATOM 2886 N N . ALA B 1 105 ? -1.001 -24.406 10.344 1 72 105 ALA B N 1
ATOM 2887 C CA . ALA B 1 105 ? -2.045 -23.375 10.375 1 72 105 ALA B CA 1
ATOM 2888 C C . ALA B 1 105 ? -2.129 -22.641 9.047 1 72 105 ALA B C 1
ATOM 2890 O O . ALA B 1 105 ? -1.192 -21.922 8.664 1 72 105 ALA B O 1
ATOM 2891 N N . GLY B 1 106 ? -3.119 -23.031 8.18 1 90.5 106 GLY B N 1
ATOM 2892 C CA . GLY B 1 106 ? -3.307 -22.359 6.906 1 90.5 106 GLY B CA 1
ATOM 2893 C C . GLY B 1 106 ? -3.799 -20.938 7.051 1 90.5 106 GLY B C 1
ATOM 2894 O O . GLY B 1 106 ? -4.5 -20.609 8.008 1 90.5 106 GLY B O 1
ATOM 2895 N N . LEU B 1 107 ? -3.293 -20.078 6.281 1 95.62 107 LEU B N 1
ATOM 2896 C CA . LEU B 1 107 ? -3.732 -18.688 6.211 1 95.62 107 LEU B CA 1
ATOM 2897 C C . LEU B 1 107 ? -4.23 -18.344 4.812 1 95.62 107 LEU B C 1
ATOM 2899 O O . LEU B 1 107 ? -3.486 -18.469 3.836 1 95.62 107 LEU B O 1
ATOM 2903 N N . TRP B 1 108 ? -5.52 -18.047 4.719 1 98.06 108 TRP B N 1
ATOM 2904 C CA . TRP B 1 108 ? -6.125 -17.594 3.469 1 98.06 108 TRP B CA 1
ATOM 2905 C C . TRP B 1 108 ? -6.562 -16.141 3.564 1 98.06 108 TRP B C 1
ATOM 2907 O O . TRP B 1 108 ? -6.883 -15.648 4.648 1 98.06 108 TRP B O 1
ATOM 2917 N N . LEU B 1 109 ? -6.523 -15.5 2.516 1 98.69 109 LEU B N 1
ATOM 2918 C CA . LEU B 1 109 ? -7.059 -14.141 2.41 1 98.69 109 LEU B CA 1
ATOM 2919 C C . LEU B 1 109 ? -8.336 -14.125 1.573 1 98.69 109 LEU B C 1
ATOM 2921 O O . LEU B 1 109 ? -8.383 -14.734 0.499 1 98.69 109 LEU B O 1
ATOM 2925 N N . ALA B 1 110 ? -9.359 -13.562 2.072 1 98.94 110 ALA B N 1
ATOM 2926 C CA . ALA B 1 110 ? -10.594 -13.32 1.331 1 98.94 110 ALA B CA 1
ATOM 2927 C C . ALA B 1 110 ? -10.844 -11.82 1.15 1 98.94 110 ALA B C 1
ATOM 2929 O O . ALA B 1 110 ? -10.867 -11.07 2.125 1 98.94 110 ALA B O 1
ATOM 2930 N N . LEU B 1 111 ? -11.062 -11.406 -0.065 1 98.81 111 LEU B N 1
ATOM 2931 C CA . LEU B 1 111 ? -11.211 -9.984 -0.363 1 98.81 111 LEU B CA 1
ATOM 2932 C C . LEU B 1 111 ? -12.641 -9.664 -0.779 1 98.81 111 LEU B C 1
ATOM 2934 O O . LEU B 1 111 ? -13.109 -10.141 -1.814 1 98.81 111 LEU B O 1
ATOM 2938 N N . ASP B 1 112 ? -13.281 -8.883 0.024 1 98.56 112 ASP B N 1
ATOM 2939 C CA . ASP B 1 112 ? -14.664 -8.492 -0.189 1 98.56 112 ASP B CA 1
ATOM 2940 C C . ASP B 1 112 ? -14.75 -7.23 -1.053 1 98.56 112 ASP B C 1
ATOM 2942 O O . ASP B 1 112 ? -14.859 -6.121 -0.532 1 98.56 112 ASP B O 1
ATOM 2946 N N . GLU B 1 113 ? -14.711 -7.414 -2.33 1 97.62 113 GLU B N 1
ATOM 2947 C CA . GLU B 1 113 ? -14.969 -6.414 -3.361 1 97.62 113 GLU B CA 1
ATOM 2948 C C . GLU B 1 113 ? -13.867 -5.355 -3.391 1 97.62 113 GLU B C 1
ATOM 2950 O O . GLU B 1 113 ? -14.148 -4.156 -3.357 1 97.62 113 GLU B O 1
ATOM 2955 N N . VAL B 1 114 ? -12.625 -5.781 -3.426 1 97.44 114 VAL B N 1
ATOM 2956 C CA . VAL B 1 114 ? -11.492 -4.898 -3.705 1 97.44 114 VAL B CA 1
ATOM 2957 C C . VAL B 1 114 ? -11.406 -4.633 -5.207 1 97.44 114 VAL B C 1
ATOM 2959 O O . VAL B 1 114 ? -11.086 -5.535 -5.984 1 97.44 114 VAL B O 1
ATOM 2962 N N . MET B 1 115 ? -11.586 -3.375 -5.633 1 96.19 115 MET B N 1
ATOM 2963 C CA . MET B 1 115 ? -11.805 -3.092 -7.047 1 96.19 115 MET B CA 1
ATOM 2964 C C . MET B 1 115 ? -10.617 -2.35 -7.645 1 96.19 115 MET B C 1
ATOM 2966 O O . MET B 1 115 ? -10.484 -2.256 -8.867 1 96.19 115 MET B O 1
ATOM 2970 N N . ASP B 1 116 ? -9.781 -1.789 -6.867 1 95.56 116 ASP B N 1
ATOM 2971 C CA . ASP B 1 116 ? -8.602 -1.096 -7.375 1 95.56 116 ASP B CA 1
ATOM 2972 C C . ASP B 1 116 ? -7.5 -2.086 -7.742 1 95.56 116 ASP B C 1
ATOM 2974 O O . ASP B 1 116 ? -7.023 -2.834 -6.887 1 95.56 116 ASP B O 1
ATOM 2978 N N . PRO B 1 117 ? -7.059 -2.09 -8.969 1 97.12 117 PRO B N 1
ATOM 2979 C CA . PRO B 1 117 ? -6.066 -3.074 -9.406 1 97.12 117 PRO B CA 1
ATOM 2980 C C . PRO B 1 117 ? -4.73 -2.932 -8.672 1 97.12 117 PRO B C 1
ATOM 2982 O O . PRO B 1 117 ? -4.055 -3.932 -8.422 1 97.12 117 PRO B O 1
ATOM 2985 N N . GLN B 1 118 ? -4.312 -1.686 -8.32 1 96.44 118 GLN B N 1
ATOM 2986 C CA . GLN B 1 118 ? -3.053 -1.483 -7.613 1 96.44 118 GLN B CA 1
ATOM 2987 C C . GLN B 1 118 ? -3.113 -2.068 -6.207 1 96.44 118 GLN B C 1
ATOM 2989 O O . GLN B 1 118 ? -2.156 -2.701 -5.75 1 96.44 118 GLN B O 1
ATOM 2994 N N . ASN B 1 119 ? -4.262 -1.856 -5.559 1 97.56 119 ASN B N 1
ATOM 2995 C CA . ASN B 1 119 ? -4.453 -2.445 -4.238 1 97.56 119 ASN B CA 1
ATOM 2996 C C . ASN B 1 119 ? -4.492 -3.969 -4.305 1 97.56 119 ASN B C 1
ATOM 2998 O O . ASN B 1 119 ? -3.842 -4.645 -3.504 1 97.56 119 ASN B O 1
ATOM 3002 N N . LEU B 1 120 ? -5.254 -4.477 -5.246 1 98.31 120 LEU B N 1
ATOM 3003 C CA . LEU B 1 120 ? -5.352 -5.926 -5.379 1 98.31 120 LEU B CA 1
ATOM 3004 C C . LEU B 1 120 ? -3.975 -6.547 -5.609 1 98.31 120 LEU B C 1
ATOM 3006 O O . LEU B 1 120 ? -3.611 -7.523 -4.953 1 98.31 120 LEU B O 1
ATOM 3010 N N . GLY B 1 121 ? -3.201 -5.965 -6.547 1 98.12 121 GLY B N 1
ATOM 3011 C CA . GLY B 1 121 ? -1.859 -6.465 -6.801 1 98.12 121 GLY B CA 1
ATOM 3012 C C . GLY B 1 121 ? -0.969 -6.438 -5.57 1 98.12 121 GLY B C 1
ATOM 3013 O O . GLY B 1 121 ? -0.288 -7.418 -5.27 1 98.12 121 GLY B O 1
ATOM 3014 N N . ALA B 1 122 ? -0.997 -5.332 -4.844 1 98 122 ALA B N 1
ATOM 3015 C CA . ALA B 1 122 ? -0.17 -5.18 -3.65 1 98 122 ALA B CA 1
ATOM 3016 C C . ALA B 1 122 ? -0.577 -6.184 -2.572 1 98 122 ALA B C 1
ATOM 3018 O O . ALA B 1 122 ? 0.277 -6.723 -1.865 1 98 122 ALA B O 1
ATOM 3019 N N . ILE B 1 123 ? -1.85 -6.422 -2.434 1 98.75 123 ILE B N 1
ATOM 3020 C CA . ILE B 1 123 ? -2.354 -7.367 -1.443 1 98.75 123 ILE B CA 1
ATOM 3021 C C . ILE B 1 123 ? -1.895 -8.781 -1.797 1 98.75 123 ILE B C 1
ATOM 3023 O O . ILE B 1 123 ? -1.42 -9.523 -0.932 1 98.75 123 ILE B O 1
ATOM 3027 N N . ILE B 1 124 ? -2.02 -9.156 -3.061 1 98.12 124 ILE B N 1
ATOM 3028 C CA . ILE B 1 124 ? -1.588 -10.477 -3.516 1 98.12 124 ILE B CA 1
ATOM 3029 C C . ILE B 1 124 ? -0.086 -10.633 -3.289 1 98.12 124 ILE B C 1
ATOM 3031 O O . ILE B 1 124 ? 0.374 -11.688 -2.854 1 98.12 124 ILE B O 1
ATOM 3035 N N . ARG B 1 125 ? 0.627 -9.547 -3.592 1 97.62 125 ARG B N 1
ATOM 3036 C CA . ARG B 1 125 ? 2.066 -9.547 -3.346 1 97.62 125 ARG B CA 1
ATOM 3037 C C . ARG B 1 125 ? 2.371 -9.836 -1.88 1 97.62 125 ARG B C 1
ATOM 3039 O O . ARG B 1 125 ? 3.232 -10.664 -1.571 1 97.62 125 ARG B O 1
ATOM 3046 N N . SER B 1 126 ? 1.693 -9.211 -0.988 1 98 126 SER B N 1
ATOM 3047 C CA . SER B 1 126 ? 1.875 -9.414 0.444 1 98 126 SER B CA 1
ATOM 3048 C C . SER B 1 126 ? 1.486 -10.836 0.849 1 98 126 SER B C 1
ATOM 3050 O O . SER B 1 126 ? 2.172 -11.469 1.656 1 98 126 SER B O 1
ATOM 3052 N N . ALA B 1 127 ? 0.362 -11.328 0.33 1 97.44 127 ALA B N 1
ATOM 3053 C CA . ALA B 1 127 ? -0.091 -12.68 0.633 1 97.44 127 ALA B CA 1
ATOM 3054 C C . ALA B 1 127 ? 0.967 -13.711 0.252 1 97.44 127 ALA B C 1
ATOM 3056 O O . ALA B 1 127 ? 1.293 -14.602 1.045 1 97.44 127 ALA B O 1
ATOM 3057 N N . TYR B 1 128 ? 1.489 -13.578 -0.946 1 95.94 128 TYR B N 1
ATOM 3058 C CA . TYR B 1 128 ? 2.545 -14.469 -1.413 1 95.94 128 TYR B CA 1
ATOM 3059 C C . TYR B 1 128 ? 3.783 -14.359 -0.532 1 95.94 128 TYR B C 1
ATOM 3061 O O . TYR B 1 128 ? 4.32 -15.367 -0.073 1 95.94 128 TYR B O 1
ATOM 3069 N N . PHE B 1 129 ? 4.203 -13.172 -0.244 1 96.06 129 PHE B N 1
ATOM 3070 C CA . PHE B 1 129 ? 5.414 -12.867 0.509 1 96.06 129 PHE B CA 1
ATOM 3071 C C . PHE B 1 129 ? 5.348 -13.477 1.907 1 96.06 129 PHE B C 1
ATOM 3073 O O . PHE B 1 129 ? 6.34 -14 2.41 1 96.06 129 PHE B O 1
ATOM 3080 N N . PHE B 1 130 ? 4.199 -13.383 2.51 1 95.56 130 PHE B N 1
ATOM 3081 C CA . PHE B 1 130 ? 4.062 -13.844 3.885 1 95.56 130 PHE B CA 1
ATOM 3082 C C . PHE B 1 130 ? 3.619 -15.305 3.926 1 95.56 130 PHE B C 1
ATOM 3084 O O . PHE B 1 130 ? 3.363 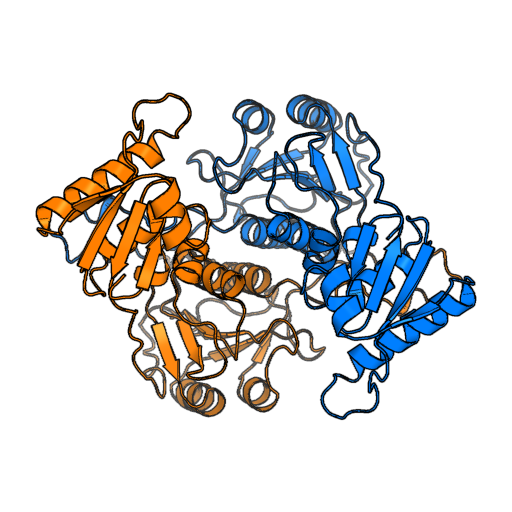-15.852 5 1 95.56 130 PHE B O 1
ATOM 3091 N N . GLY B 1 131 ? 3.408 -15.922 2.795 1 93.56 131 GLY B N 1
ATOM 3092 C CA . GLY B 1 131 ? 3.213 -17.359 2.727 1 93.56 131 GLY B CA 1
ATOM 3093 C C . GLY B 1 131 ? 1.762 -17.781 2.895 1 93.56 131 GLY B C 1
ATOM 3094 O O . GLY B 1 131 ? 1.476 -18.859 3.404 1 93.56 131 GLY B O 1
ATOM 3095 N N . ALA B 1 132 ? 0.828 -16.938 2.555 1 95.44 132 ALA B N 1
ATOM 3096 C CA . ALA B 1 132 ? -0.577 -17.344 2.562 1 95.44 132 ALA B CA 1
ATOM 3097 C C . ALA B 1 132 ? -0.82 -18.5 1.609 1 95.44 132 ALA B C 1
ATOM 3099 O O . ALA B 1 132 ? -0.174 -18.609 0.564 1 95.44 132 ALA B O 1
ATOM 3100 N N . SER B 1 133 ? -1.763 -19.312 1.967 1 95.38 133 SER B N 1
ATOM 3101 C CA . SER B 1 133 ? -2.09 -20.484 1.159 1 95.38 133 SER B CA 1
ATOM 3102 C C . SER B 1 133 ? -2.807 -20.094 -0.127 1 95.38 133 SER B C 1
ATOM 3104 O O . SER B 1 133 ? -2.709 -20.781 -1.139 1 95.38 133 SER B O 1
ATOM 3106 N N . GLY B 1 134 ? -3.518 -19.031 -0.095 1 96.56 134 GLY B N 1
ATOM 3107 C CA . GLY B 1 134 ? -4.242 -18.547 -1.265 1 96.56 134 GLY B CA 1
ATOM 3108 C C . GLY B 1 134 ? -5.07 -17.312 -0.993 1 96.56 134 GLY B C 1
ATOM 3109 O O . GLY B 1 134 ? -5.098 -16.812 0.134 1 96.56 134 GLY B O 1
ATOM 3110 N N . VAL B 1 135 ? -5.676 -16.812 -2.041 1 98.44 135 VAL B N 1
ATOM 3111 C CA . VAL B 1 135 ? -6.535 -15.641 -1.997 1 98.44 135 VAL B CA 1
ATOM 3112 C C . VAL B 1 135 ? -7.879 -15.953 -2.652 1 98.44 135 VAL B C 1
ATOM 3114 O O . VAL B 1 135 ? -7.926 -16.516 -3.752 1 98.44 135 VAL B O 1
ATOM 3117 N N . VAL B 1 136 ? -8.945 -15.617 -1.968 1 98.81 136 VAL B N 1
ATOM 3118 C CA . VAL B 1 136 ? -10.297 -15.773 -2.496 1 98.81 136 VAL B CA 1
ATOM 3119 C C . VAL B 1 136 ? -10.883 -14.414 -2.854 1 98.81 136 VAL B C 1
ATOM 3121 O O . VAL B 1 136 ? -10.867 -13.492 -2.033 1 98.81 136 VAL B O 1
ATOM 3124 N N . LEU B 1 137 ? -11.352 -14.32 -4.039 1 98.44 137 LEU B N 1
ATOM 3125 C CA . LEU B 1 137 ? -11.945 -13.086 -4.535 1 98.44 137 LEU B CA 1
ATOM 3126 C C . LEU B 1 137 ? -13.438 -13.266 -4.809 1 98.44 137 LEU B C 1
ATOM 3128 O O . LEU B 1 137 ? -13.891 -14.383 -5.078 1 98.44 137 LEU B O 1
ATOM 3132 N N . CYS B 1 138 ? -14.141 -12.141 -4.77 1 98 138 CYS B N 1
ATOM 3133 C CA . CYS B 1 138 ? -15.523 -12.164 -5.246 1 98 138 CYS B CA 1
ATOM 3134 C C . CYS B 1 138 ? -15.578 -12.328 -6.758 1 98 138 CYS B C 1
ATOM 3136 O O . CYS B 1 138 ? -14.781 -11.719 -7.48 1 98 138 CYS B O 1
ATOM 3138 N N . ALA B 1 139 ? -16.547 -13.07 -7.199 1 96.62 139 ALA B N 1
ATOM 3139 C CA . ALA B 1 139 ? -16.703 -13.289 -8.633 1 96.62 139 ALA B CA 1
ATOM 3140 C C . ALA B 1 139 ? -17.078 -11.984 -9.344 1 96.62 139 ALA B C 1
ATOM 3142 O O . ALA B 1 139 ? -16.703 -11.773 -10.5 1 96.62 139 ALA B O 1
ATOM 3143 N N . LYS B 1 140 ? -17.797 -11.227 -8.586 1 94.56 140 LYS B N 1
ATOM 3144 C CA . LYS B 1 140 ? -18.188 -9.93 -9.109 1 94.56 140 LYS B CA 1
ATOM 3145 C C . LYS B 1 140 ? -17.641 -8.797 -8.25 1 94.56 140 LYS B C 1
ATOM 3147 O O . LYS B 1 140 ? -17.328 -9 -7.074 1 94.56 140 LYS B O 1
ATOM 3152 N N . ASN B 1 141 ? -17.438 -7.637 -8.828 1 94.31 141 ASN B N 1
ATOM 3153 C CA . ASN B 1 141 ? -17.062 -6.406 -8.141 1 94.31 141 ASN B CA 1
ATOM 3154 C C . ASN B 1 141 ? -15.641 -6.504 -7.574 1 94.31 141 ASN B C 1
ATOM 3156 O O . ASN B 1 141 ? -15.391 -6.066 -6.449 1 94.31 141 ASN B O 1
ATOM 3160 N N . SER B 1 142 ? -14.789 -7.211 -8.234 1 95.75 142 SER B N 1
ATOM 3161 C CA . SER B 1 142 ? -13.359 -7.246 -7.957 1 95.75 142 SER B CA 1
ATOM 3162 C C . SER B 1 142 ? -12.547 -6.793 -9.164 1 95.75 142 SER B C 1
ATOM 3164 O O . SER B 1 142 ? -13.008 -6.887 -10.305 1 95.75 142 SER B O 1
ATOM 3166 N N . ALA B 1 143 ? -11.406 -6.273 -8.875 1 96 143 ALA B N 1
ATOM 3167 C CA . ALA B 1 143 ? -10.539 -5.93 -10 1 96 143 ALA B CA 1
ATOM 3168 C C . ALA B 1 143 ? -10.227 -7.156 -10.852 1 96 143 ALA B C 1
ATOM 3170 O O . ALA B 1 143 ? -9.992 -8.242 -10.32 1 96 143 ALA B O 1
ATOM 3171 N N . PRO B 1 144 ? -10.258 -6.969 -12.164 1 95.19 144 PRO B N 1
ATOM 3172 C CA . PRO B 1 144 ? -9.836 -8.086 -13.016 1 95.19 144 PRO B CA 1
ATOM 3173 C C . PRO B 1 144 ? -8.359 -8.438 -12.844 1 95.19 144 PRO B C 1
ATOM 3175 O O . PRO B 1 144 ? -7.551 -7.57 -12.508 1 95.19 144 PRO B O 1
ATOM 3178 N N . LEU B 1 145 ? -8.016 -9.648 -13.07 1 96.56 145 LEU B N 1
ATOM 3179 C CA . LEU B 1 145 ? -6.633 -10.109 -12.977 1 96.56 145 LEU B CA 1
ATOM 3180 C C . LEU B 1 145 ? -5.844 -9.719 -14.219 1 96.56 145 LEU B C 1
ATOM 3182 O O . LEU B 1 145 ? -5.34 -10.578 -14.938 1 96.56 145 LEU B O 1
ATOM 3186 N N . SER B 1 146 ? -5.629 -8.461 -14.391 1 95.94 146 SER B N 1
ATOM 3187 C CA . SER B 1 146 ? -5.047 -7.855 -15.586 1 95.94 146 SER B CA 1
ATOM 3188 C C . SER B 1 146 ? -3.531 -7.742 -15.461 1 95.94 146 SER B C 1
ATOM 3190 O O . SER B 1 146 ? -2.959 -8.102 -14.43 1 95.94 146 SER B O 1
ATOM 3192 N N . GLY B 1 147 ? -2.918 -7.227 -16.531 1 96.56 147 GLY B N 1
ATOM 3193 C CA . GLY B 1 147 ? -1.499 -6.914 -16.484 1 96.56 147 GLY B CA 1
ATOM 3194 C C . GLY B 1 147 ? -1.138 -5.898 -15.422 1 96.56 147 GLY B C 1
ATOM 3195 O O . GLY B 1 147 ? -0.04 -5.941 -14.867 1 96.56 147 GLY B O 1
ATOM 3196 N N . VAL B 1 148 ? -2.078 -5.016 -15.141 1 96.94 148 VAL B N 1
ATOM 3197 C CA . VAL B 1 148 ? -1.87 -4.02 -14.102 1 96.94 148 VAL B CA 1
ATOM 3198 C C . VAL B 1 148 ? -1.726 -4.707 -12.75 1 96.94 148 VAL B C 1
ATOM 3200 O O . VAL B 1 148 ? -0.81 -4.398 -11.984 1 96.94 148 VAL B O 1
ATOM 3203 N N . VAL B 1 149 ? -2.6 -5.672 -12.5 1 98.06 149 VAL B N 1
ATOM 3204 C CA . VAL B 1 149 ? -2.557 -6.398 -11.242 1 98.06 149 VAL B CA 1
ATOM 3205 C C . VAL B 1 149 ? -1.295 -7.258 -11.18 1 98.06 149 VAL B C 1
ATOM 3207 O O . VAL B 1 149 ? -0.648 -7.355 -10.133 1 98.06 149 VAL B O 1
ATOM 3210 N N . SER B 1 150 ? -0.938 -7.883 -12.289 1 97.31 150 SER B N 1
ATOM 3211 C CA . SER B 1 150 ? 0.28 -8.688 -12.328 1 97.31 150 SER B CA 1
ATOM 3212 C C . SER B 1 150 ? 1.511 -7.84 -12.023 1 97.31 150 SER B C 1
ATOM 3214 O O . SER B 1 150 ? 2.355 -8.234 -11.219 1 97.31 150 SER B O 1
ATOM 3216 N N . LYS B 1 151 ? 1.594 -6.695 -12.617 1 96.56 151 LYS B N 1
ATOM 3217 C CA . LYS B 1 151 ? 2.713 -5.789 -12.375 1 96.56 151 LYS B CA 1
ATOM 3218 C C . LYS B 1 151 ? 2.723 -5.293 -10.93 1 96.56 151 LYS B C 1
ATOM 3220 O O . LYS B 1 151 ? 3.764 -5.312 -10.273 1 96.56 151 LYS B O 1
ATOM 3225 N N . ALA B 1 152 ? 1.557 -4.887 -10.422 1 96.12 152 ALA B N 1
ATOM 3226 C CA . ALA B 1 152 ? 1.432 -4.367 -9.062 1 96.12 152 ALA B CA 1
ATOM 3227 C C . ALA B 1 152 ? 1.781 -5.438 -8.031 1 96.12 152 ALA B C 1
ATOM 3229 O O . ALA B 1 152 ? 2.238 -5.125 -6.934 1 96.12 152 ALA B O 1
ATOM 3230 N N . SER B 1 153 ? 1.638 -6.703 -8.398 1 97.38 153 SER B N 1
ATOM 3231 C CA . SER B 1 153 ? 1.948 -7.82 -7.516 1 97.38 153 SER B CA 1
ATOM 3232 C C . SER B 1 153 ? 3.404 -8.25 -7.66 1 97.38 153 SER B C 1
ATOM 3234 O O . SER B 1 153 ? 3.83 -9.234 -7.047 1 97.38 153 SER B O 1
ATOM 3236 N N . ALA B 1 154 ? 4.137 -7.559 -8.539 1 94.44 154 ALA B N 1
ATOM 3237 C CA . ALA B 1 154 ? 5.512 -7.914 -8.875 1 94.44 154 ALA B CA 1
ATOM 3238 C C . ALA B 1 154 ? 5.594 -9.336 -9.43 1 94.44 154 ALA B C 1
ATOM 3240 O O . ALA B 1 154 ? 6.578 -10.039 -9.195 1 94.44 154 ALA B O 1
ATOM 3241 N N . GLY B 1 155 ? 4.5 -9.805 -10.016 1 95.31 155 GLY B N 1
ATOM 3242 C CA . GLY B 1 155 ? 4.469 -11.109 -10.664 1 95.31 155 GLY B CA 1
ATOM 3243 C C . GLY B 1 155 ? 3.883 -12.195 -9.781 1 95.31 155 GLY B C 1
ATOM 3244 O O . GLY B 1 155 ? 3.537 -13.273 -10.266 1 95.31 155 GLY B O 1
ATOM 3245 N N . SER B 1 156 ? 3.684 -11.914 -8.508 1 96.06 156 SER B N 1
ATOM 3246 C CA . SER B 1 156 ? 3.215 -12.945 -7.594 1 96.06 156 SER B CA 1
ATOM 3247 C C . SER B 1 156 ? 1.795 -13.391 -7.934 1 96.06 156 SER B C 1
ATOM 3249 O O . SER B 1 156 ? 1.362 -14.469 -7.531 1 96.06 156 SER B O 1
ATOM 3251 N N . LEU B 1 157 ? 1.094 -12.578 -8.625 1 97 157 LEU B N 1
ATOM 3252 C CA . LEU B 1 157 ? -0.212 -12.977 -9.133 1 97 157 LEU B CA 1
ATOM 3253 C C . LEU B 1 157 ? -0.127 -14.328 -9.844 1 97 157 LEU B C 1
ATOM 3255 O O . LEU B 1 157 ? -1.013 -15.172 -9.688 1 97 157 LEU B O 1
ATOM 3259 N N . GLU B 1 158 ? 0.908 -14.57 -10.594 1 95.62 158 GLU B N 1
ATOM 3260 C CA . GLU B 1 158 ? 1.096 -15.75 -11.438 1 95.62 158 GLU B CA 1
ATOM 3261 C C . GLU B 1 158 ? 1.375 -16.984 -10.594 1 95.62 158 GLU B C 1
ATOM 3263 O O . GLU B 1 158 ? 1.224 -18.109 -11.078 1 95.62 158 GLU B O 1
ATOM 3268 N N . LEU B 1 159 ? 1.755 -16.766 -9.344 1 93.88 159 LEU B N 1
ATOM 3269 C CA . LEU B 1 159 ? 2.248 -17.859 -8.516 1 93.88 159 LEU B CA 1
ATOM 3270 C C . LEU B 1 159 ? 1.286 -18.141 -7.367 1 93.88 159 LEU B C 1
ATOM 3272 O O . LEU B 1 159 ? 1.412 -19.172 -6.691 1 93.88 159 LEU B O 1
ATOM 3276 N N . THR B 1 160 ? 0.37 -17.297 -7.113 1 95 160 THR B N 1
ATOM 3277 C CA . THR B 1 160 ? -0.542 -17.375 -5.977 1 95 160 THR B CA 1
ATOM 3278 C C . THR B 1 160 ? -1.769 -18.219 -6.324 1 95 160 THR B C 1
ATOM 3280 O O . THR B 1 160 ? -2.309 -18.109 -7.43 1 95 160 THR B O 1
ATOM 3283 N N . GLU B 1 161 ? -2.211 -19.078 -5.367 1 95.94 161 GLU B N 1
ATOM 3284 C CA . GLU B 1 161 ? -3.486 -19.766 -5.516 1 95.94 161 GLU B CA 1
ATOM 3285 C C . GLU B 1 161 ? -4.656 -18.797 -5.438 1 95.94 161 GLU B C 1
ATOM 3287 O O . GLU B 1 161 ? -4.844 -18.125 -4.422 1 95.94 161 GLU B O 1
ATOM 3292 N N . LEU B 1 162 ? -5.406 -18.734 -6.527 1 97.44 162 LEU B N 1
ATOM 3293 C CA . LEU B 1 162 ? -6.527 -17.812 -6.621 1 97.44 162 LEU B CA 1
ATOM 3294 C C . LEU B 1 162 ? -7.844 -18.562 -6.789 1 97.44 162 LEU B C 1
ATOM 3296 O O . LEU B 1 162 ? -7.949 -19.453 -7.625 1 97.44 162 LEU B O 1
ATOM 3300 N N . ARG B 1 163 ? -8.758 -18.172 -5.988 1 98.25 163 ARG B N 1
ATOM 3301 C CA . ARG B 1 163 ? -10.102 -18.734 -6.074 1 98.25 163 ARG B CA 1
ATOM 3302 C C . ARG B 1 163 ? -11.156 -17.641 -6.16 1 98.25 163 ARG B C 1
ATOM 3304 O O . ARG B 1 163 ? -10.906 -16.5 -5.762 1 98.25 163 ARG B O 1
ATOM 3311 N N . SER B 1 164 ? -12.258 -17.969 -6.723 1 98 164 SER B N 1
ATOM 3312 C CA . SER B 1 164 ? -13.383 -17.047 -6.844 1 98 164 SER B CA 1
ATOM 3313 C C . SER B 1 164 ? -14.633 -17.609 -6.18 1 98 164 SER B C 1
ATOM 3315 O O . SER B 1 164 ? -14.945 -18.797 -6.332 1 98 164 SER B O 1
ATOM 3317 N N . CYS B 1 165 ? -15.289 -16.797 -5.438 1 98.06 165 CYS B N 1
ATOM 3318 C CA . CYS B 1 165 ? -16.562 -17.234 -4.867 1 98.06 165 CYS B CA 1
ATOM 3319 C C . CYS B 1 165 ? -17.703 -16.344 -5.336 1 98.06 165 CYS B C 1
ATOM 3321 O O . CYS B 1 165 ? -17.531 -15.133 -5.492 1 98.06 165 CYS B O 1
ATOM 3323 N N . LYS B 1 166 ? -18.844 -16.875 -5.539 1 97.5 166 LYS B N 1
ATOM 3324 C CA . LYS B 1 166 ? -20.031 -16.156 -5.965 1 97.5 166 LYS B CA 1
ATOM 3325 C C . LYS B 1 166 ? -20.688 -15.43 -4.789 1 97.5 166 LYS B C 1
ATOM 3327 O O . LYS B 1 166 ? -21.266 -14.352 -4.961 1 97.5 166 LYS B O 1
ATOM 3332 N N . ASN B 1 167 ? -20.609 -16.094 -3.695 1 98.12 167 ASN B N 1
ATOM 3333 C CA . ASN B 1 167 ? -21.188 -15.562 -2.465 1 98.12 167 ASN B CA 1
ATOM 3334 C C . ASN B 1 167 ? -20.203 -15.625 -1.309 1 98.12 167 ASN B C 1
ATOM 3336 O O . ASN B 1 167 ? -20.047 -16.672 -0.667 1 98.12 167 ASN B O 1
ATOM 3340 N N . MET B 1 168 ? -19.688 -14.5 -0.99 1 98.5 168 MET B N 1
ATOM 3341 C CA . MET B 1 168 ? -18.641 -14.414 0.016 1 98.5 168 MET B CA 1
ATOM 3342 C C . MET B 1 168 ? -19.172 -14.812 1.391 1 98.5 168 MET B C 1
ATOM 3344 O O . MET B 1 168 ? -18.5 -15.539 2.129 1 98.5 168 MET B O 1
ATOM 3348 N N . MET B 1 169 ? -20.375 -14.305 1.729 1 98.38 169 MET B N 1
ATOM 3349 C CA . MET B 1 169 ? -20.969 -14.648 3.016 1 98.38 169 MET B CA 1
ATOM 3350 C C . MET B 1 169 ? -21.094 -16.172 3.166 1 98.38 169 MET B C 1
ATOM 3352 O O . MET B 1 169 ? -20.641 -16.734 4.172 1 98.38 169 MET B O 1
ATOM 3356 N N . GLN B 1 170 ? -21.594 -16.812 2.184 1 98.44 170 GLN B N 1
ATOM 3357 C CA . GLN B 1 170 ? -21.781 -18.266 2.219 1 98.44 170 GLN B CA 1
ATOM 3358 C C . GLN B 1 170 ? -20.438 -18.984 2.273 1 98.44 170 GLN B C 1
ATOM 3360 O O . GLN B 1 170 ? -20.297 -19.984 2.988 1 98.44 170 GLN B O 1
ATOM 3365 N N . PHE B 1 171 ? -19.516 -18.594 1.475 1 98.81 171 PHE B N 1
ATOM 3366 C CA . PHE B 1 171 ? -18.172 -19.156 1.487 1 98.81 171 PHE B CA 1
ATOM 3367 C C . PHE B 1 171 ? -17.594 -19.141 2.896 1 98.81 171 PHE B C 1
ATOM 3369 O O . PHE B 1 171 ? -17.047 -20.141 3.365 1 98.81 171 PHE B O 1
ATOM 3376 N N . LEU B 1 172 ? -17.656 -17.969 3.58 1 98.88 172 LEU B N 1
ATOM 3377 C CA . LEU B 1 172 ? -17.078 -17.797 4.906 1 98.88 172 LEU B CA 1
ATOM 3378 C C . LEU B 1 172 ? -17.797 -18.672 5.93 1 98.88 172 LEU B C 1
ATOM 3380 O O . LEU B 1 172 ? -17.156 -19.344 6.734 1 98.88 172 LEU B O 1
ATOM 3384 N N . VAL B 1 173 ? -19.125 -18.703 5.895 1 98.75 173 VAL B N 1
ATOM 3385 C CA . VAL B 1 173 ? -19.922 -19.469 6.848 1 98.75 173 VAL B CA 1
ATOM 3386 C C . VAL B 1 173 ? -19.609 -20.953 6.711 1 98.75 173 VAL B C 1
ATOM 3388 O O . VAL B 1 173 ? -19.344 -21.641 7.707 1 98.75 173 VAL B O 1
ATOM 3391 N N . SER B 1 174 ? -19.594 -21.422 5.465 1 98.69 174 SER B N 1
ATOM 3392 C CA . SER B 1 174 ? -19.312 -22.828 5.203 1 98.69 174 SER B CA 1
ATOM 3393 C C . SER B 1 174 ? -17.906 -23.203 5.617 1 98.69 174 SER B C 1
ATOM 3395 O O . SER B 1 174 ? -17.656 -24.297 6.137 1 98.69 174 SER B O 1
ATOM 3397 N N . SER B 1 175 ? -16.938 -22.344 5.387 1 98.5 175 SER B N 1
ATOM 3398 C CA . SER B 1 175 ? -15.555 -22.609 5.777 1 98.5 175 SER B CA 1
ATOM 3399 C C . SER B 1 175 ? -15.398 -22.609 7.293 1 98.5 175 SER B C 1
ATOM 3401 O O . SER B 1 175 ? -14.625 -23.391 7.84 1 98.5 175 SER B O 1
ATOM 3403 N N . ALA B 1 176 ? -16.125 -21.688 7.941 1 98.12 176 ALA B N 1
ATOM 3404 C CA . ALA B 1 176 ? -16.109 -21.672 9.398 1 98.12 176 ALA B CA 1
ATOM 3405 C C . ALA B 1 176 ? -16.625 -22.984 9.969 1 98.12 176 ALA B C 1
ATOM 3407 O O . ALA B 1 176 ? -16.094 -23.484 10.961 1 98.12 176 ALA B O 1
ATOM 3408 N N . GLU B 1 177 ? -17.625 -23.547 9.367 1 97.69 177 GLU B N 1
ATOM 3409 C CA . GLU B 1 177 ? -18.172 -24.828 9.773 1 97.69 177 GLU B CA 1
ATOM 3410 C C . GLU B 1 177 ? -17.141 -25.953 9.617 1 97.69 177 GLU B C 1
ATOM 3412 O O . GLU B 1 177 ? -17.188 -26.953 10.336 1 97.69 177 GLU B O 1
ATOM 3417 N N . ASN B 1 178 ? -16.234 -25.703 8.742 1 97.06 178 ASN B N 1
ATOM 3418 C CA . ASN B 1 178 ? -15.172 -26.672 8.5 1 97.06 178 ASN B CA 1
ATOM 3419 C C . ASN B 1 178 ? -13.992 -26.469 9.438 1 97.06 178 ASN B C 1
ATOM 3421 O O . ASN B 1 178 ? -12.945 -27.094 9.281 1 97.06 178 ASN B O 1
ATOM 3425 N N . GLY B 1 179 ? -14.078 -25.531 10.352 1 95.62 179 GLY B N 1
ATOM 3426 C CA . GLY B 1 179 ? -13.086 -25.391 11.406 1 95.62 179 GLY B CA 1
ATOM 3427 C C . GLY B 1 179 ? -12.172 -24.188 11.211 1 95.62 179 GLY B C 1
ATOM 3428 O O . GLY B 1 179 ? -11.242 -23.984 11.984 1 95.62 179 GLY B O 1
ATOM 3429 N N . TRP B 1 180 ? -12.453 -23.312 10.234 1 97.25 180 TRP B N 1
ATOM 3430 C CA . TRP B 1 180 ? -11.617 -22.156 9.984 1 97.25 180 TRP B CA 1
ATOM 3431 C C . TRP B 1 180 ? -12.055 -20.969 10.836 1 97.25 180 TRP B C 1
ATOM 3433 O O . TRP B 1 180 ? -13.25 -20.672 10.922 1 97.25 180 TRP B O 1
ATOM 3443 N N . ARG B 1 181 ? -11.109 -20.328 11.469 1 96.94 181 ARG B N 1
ATOM 3444 C CA . ARG B 1 181 ? -11.359 -19.016 12.055 1 96.94 181 ARG B CA 1
ATOM 3445 C C . ARG B 1 181 ? -11.477 -17.953 10.969 1 96.94 181 ARG B C 1
ATOM 3447 O O . ARG B 1 181 ? -10.664 -17.906 10.047 1 96.94 181 ARG B O 1
ATOM 3454 N N . VAL B 1 182 ? -12.5 -17.141 11.062 1 98.62 182 VAL B N 1
ATOM 3455 C CA . VAL B 1 182 ? -12.695 -16.062 10.094 1 98.62 182 VAL B CA 1
ATOM 3456 C C . VAL B 1 182 ? -12.484 -14.711 10.773 1 98.62 182 VAL B C 1
ATOM 3458 O O . VAL B 1 182 ? -13.336 -14.258 11.539 1 98.62 182 VAL B O 1
ATOM 3461 N N . LEU B 1 183 ? -11.406 -14.047 10.453 1 98.62 183 LEU B N 1
ATOM 3462 C CA . LEU B 1 183 ? -11.078 -12.734 11 1 98.62 183 LEU B CA 1
ATOM 3463 C C . LEU B 1 183 ? -11.406 -11.625 10 1 98.62 183 LEU B C 1
ATOM 3465 O O . LEU B 1 183 ? -10.82 -11.578 8.914 1 98.62 183 LEU B O 1
ATOM 3469 N N . GLY B 1 184 ? -12.32 -10.734 10.367 1 98.75 184 GLY B N 1
ATOM 3470 C CA . GLY B 1 184 ? -12.648 -9.602 9.516 1 98.75 184 GLY B CA 1
ATOM 3471 C C . GLY B 1 184 ? -11.953 -8.32 9.945 1 98.75 184 GLY B C 1
ATOM 3472 O O . GLY B 1 184 ? -12.055 -7.91 11.102 1 98.75 184 GLY B O 1
ATOM 3473 N N . GLY B 1 185 ? -11.203 -7.695 9.07 1 97.75 185 GLY B N 1
ATOM 3474 C CA . GLY B 1 185 ? -10.648 -6.387 9.359 1 97.75 185 GLY B CA 1
ATOM 3475 C C . GLY B 1 185 ? -11.695 -5.297 9.461 1 97.75 185 GLY B C 1
ATOM 3476 O O . GLY B 1 185 ? -12.5 -5.113 8.547 1 97.75 185 GLY B O 1
ATOM 3477 N N . SER B 1 186 ? -11.641 -4.566 10.531 1 94.81 186 SER B N 1
ATOM 3478 C CA . SER B 1 186 ? -12.656 -3.551 10.766 1 94.81 186 SER B CA 1
ATOM 3479 C C . SER B 1 186 ? -12.141 -2.457 11.695 1 94.81 186 SER B C 1
ATOM 3481 O O . SER B 1 186 ? -11.281 -2.709 12.539 1 94.81 186 SER B O 1
ATOM 3483 N N . VAL B 1 187 ? -12.688 -1.222 11.477 1 89.56 187 VAL B N 1
ATOM 3484 C CA . VAL B 1 187 ? -12.328 -0.123 12.367 1 89.56 187 VAL B CA 1
ATOM 3485 C C . VAL B 1 187 ? -13.398 0.031 13.453 1 89.56 187 VAL B C 1
ATOM 3487 O O . VAL B 1 187 ? -13.367 0.984 14.234 1 89.56 187 VAL B O 1
ATOM 3490 N N . SER B 1 188 ? -14.227 -0.905 13.508 1 88.5 188 SER B N 1
ATOM 3491 C CA . SER B 1 188 ? -15.32 -0.869 14.469 1 88.5 188 SER B CA 1
ATOM 3492 C C . SER B 1 188 ? -14.797 -0.946 15.898 1 88.5 188 SER B C 1
ATOM 3494 O O . SER B 1 188 ? -13.734 -1.521 16.156 1 88.5 188 SER B O 1
ATOM 3496 N N . SER B 1 189 ? -15.547 -0.386 16.844 1 89.75 189 SER B N 1
ATOM 3497 C CA . SER B 1 189 ? -15.195 -0.438 18.266 1 89.75 189 SER B CA 1
ATOM 3498 C C . SER B 1 189 ? -15.25 -1.866 18.797 1 89.75 189 SER B C 1
ATOM 3500 O O . SER B 1 189 ? -14.633 -2.18 19.812 1 89.75 189 SER B O 1
ATOM 3502 N N . ARG B 1 190 ? -15.93 -2.732 18.141 1 93.12 190 ARG B N 1
ATOM 3503 C CA . ARG B 1 190 ? -16.062 -4.125 18.562 1 93.12 190 ARG B CA 1
ATOM 3504 C C . ARG B 1 190 ? -14.852 -4.945 18.125 1 93.12 190 ARG B C 1
ATOM 3506 O O . ARG B 1 190 ? -14.664 -6.07 18.594 1 93.12 190 ARG B O 1
ATOM 3513 N N . ALA B 1 191 ? -14.109 -4.434 17.266 1 96.62 191 ALA B N 1
ATOM 3514 C CA . ALA B 1 191 ? -12.945 -5.16 16.766 1 96.62 191 ALA B CA 1
ATOM 3515 C C . ALA B 1 191 ? -11.844 -5.246 17.812 1 96.62 191 ALA B C 1
ATOM 3517 O O . ALA B 1 191 ? -11.609 -4.285 18.547 1 96.62 191 ALA B O 1
ATOM 3518 N N . VAL B 1 192 ? -11.227 -6.367 17.891 1 96.75 192 VAL B N 1
ATOM 3519 C CA . VAL B 1 192 ? -10.141 -6.566 18.844 1 96.75 192 VAL B CA 1
ATOM 3520 C C . VAL B 1 192 ? -8.812 -6.137 18.219 1 96.75 192 VAL B C 1
ATOM 3522 O O . VAL B 1 192 ? -8.656 -6.18 17 1 96.75 192 VAL B O 1
ATOM 3525 N N . ASP B 1 193 ? -7.898 -5.773 19.078 1 96.12 193 ASP B N 1
ATOM 3526 C CA . ASP B 1 193 ? -6.555 -5.406 18.656 1 96.12 193 ASP B CA 1
ATOM 3527 C C . ASP B 1 193 ? -5.824 -6.609 18.047 1 96.12 193 ASP B C 1
ATOM 3529 O O . ASP B 1 193 ? -5.82 -7.691 18.641 1 96.12 193 ASP B O 1
ATOM 3533 N N . ILE B 1 194 ? -5.238 -6.418 16.891 1 95.19 194 ILE B N 1
ATOM 3534 C CA . ILE B 1 194 ? -4.555 -7.504 16.203 1 95.19 194 ILE B CA 1
ATOM 3535 C C . ILE B 1 194 ? -3.479 -8.102 17.109 1 95.19 194 ILE B C 1
ATOM 3537 O O . ILE B 1 194 ? -3.188 -9.297 17.031 1 95.19 194 ILE B O 1
ATOM 3541 N N . ASN B 1 195 ? -2.922 -7.289 17.969 1 91.44 195 ASN B N 1
ATOM 3542 C CA . ASN B 1 195 ? -1.873 -7.758 18.875 1 91.44 195 ASN B CA 1
ATOM 3543 C C . ASN B 1 195 ? -2.408 -8.766 19.875 1 91.44 195 ASN B C 1
ATOM 3545 O O . ASN B 1 195 ? -1.634 -9.492 20.516 1 91.44 195 ASN B O 1
ATOM 3549 N N . GLU B 1 196 ? -3.676 -8.852 20.016 1 93.69 196 GLU B N 1
ATOM 3550 C CA . GLU B 1 196 ? -4.316 -9.758 20.953 1 93.69 196 GLU B CA 1
ATOM 3551 C C . GLU B 1 196 ? -4.785 -11.039 20.266 1 93.69 196 GLU B C 1
ATOM 3553 O O . GLU B 1 196 ? -5.258 -11.969 20.906 1 93.69 196 GLU B O 1
ATOM 3558 N N . VAL B 1 197 ? -4.602 -11.094 18.984 1 93.88 197 VAL B N 1
ATOM 3559 C CA . VAL B 1 197 ? -5.094 -12.219 18.203 1 93.88 197 VAL B CA 1
ATOM 3560 C C . VAL B 1 197 ? -4.07 -13.359 18.234 1 93.88 197 VAL B C 1
ATOM 3562 O O . VAL B 1 197 ? -2.883 -13.133 18 1 93.88 197 VAL B O 1
ATOM 3565 N N . VAL B 1 198 ? -4.602 -14.516 18.516 1 90.06 198 VAL B N 1
ATOM 3566 C CA . VAL B 1 198 ? -3.756 -15.703 18.547 1 90.06 198 VAL B CA 1
ATOM 3567 C C . VAL B 1 198 ? -3.287 -16.047 17.141 1 90.06 198 VAL B C 1
ATOM 3569 O O . VAL B 1 198 ? -4.07 -16 16.188 1 90.06 198 VAL B O 1
ATOM 3572 N N . THR B 1 199 ? -1.999 -16.406 17.031 1 91.31 199 THR B N 1
ATOM 3573 C CA . THR B 1 199 ? -1.437 -16.781 15.75 1 91.31 199 THR B CA 1
ATOM 3574 C C . THR B 1 199 ? -1.324 -18.312 15.641 1 91.31 199 THR B C 1
ATOM 3576 O O . THR B 1 199 ? -1.465 -19.016 16.641 1 91.31 199 THR B O 1
ATOM 3579 N N . GLY B 1 200 ? -1.261 -18.812 14.492 1 89.12 200 GLY B N 1
ATOM 3580 C CA . GLY B 1 200 ? -1.008 -20.234 14.289 1 89.12 200 GLY B CA 1
ATOM 3581 C C . GLY B 1 200 ? -2.273 -21.047 14.094 1 89.12 200 GLY B C 1
ATOM 3582 O O . GLY B 1 200 ? -2.213 -22.25 13.836 1 89.12 200 GLY B O 1
ATOM 3583 N N . ALA B 1 201 ? -3.377 -20.5 14.258 1 92 201 ALA B N 1
ATOM 3584 C CA . ALA B 1 201 ? -4.637 -21.172 13.969 1 92 201 ALA B CA 1
ATOM 3585 C C . ALA B 1 201 ? -5.012 -21.047 12.5 1 92 201 ALA B C 1
ATOM 3587 O O . ALA B 1 201 ? -4.742 -20.016 11.875 1 92 201 ALA B O 1
ATOM 3588 N N . PRO B 1 202 ? -5.652 -22.125 11.961 1 95.56 202 PRO B N 1
ATOM 3589 C CA . PRO B 1 202 ? -6.18 -21.953 10.602 1 95.56 202 PRO B CA 1
ATOM 3590 C C . PRO B 1 202 ? -7.094 -20.734 10.484 1 95.56 202 PRO B C 1
ATOM 3592 O O . PRO B 1 202 ? -8.07 -20.609 11.227 1 95.56 202 PRO B O 1
ATOM 3595 N N . THR B 1 203 ? -6.754 -19.844 9.578 1 97.31 203 THR B N 1
ATOM 3596 C CA . THR B 1 203 ? -7.414 -18.547 9.594 1 97.31 203 THR B CA 1
ATOM 3597 C C . THR B 1 203 ? -7.711 -18.078 8.172 1 97.31 203 THR B C 1
ATOM 3599 O O . THR B 1 203 ? -6.887 -18.234 7.27 1 97.31 203 THR B O 1
ATOM 3602 N N . ILE B 1 204 ? -8.922 -17.594 7.98 1 98.62 204 ILE B N 1
ATOM 3603 C CA . ILE B 1 204 ? -9.25 -16.75 6.828 1 98.62 204 ILE B CA 1
ATOM 3604 C C . ILE B 1 204 ? -9.281 -15.289 7.246 1 98.62 204 ILE B C 1
ATOM 3606 O O . ILE B 1 204 ? -10.07 -14.898 8.109 1 98.62 204 ILE B O 1
ATOM 3610 N N . LEU B 1 205 ? -8.422 -14.523 6.773 1 98.75 205 LEU B N 1
ATOM 3611 C CA . LEU B 1 205 ? -8.453 -13.078 6.965 1 98.75 205 LEU B CA 1
ATOM 3612 C C . LEU B 1 205 ? -9.297 -12.398 5.891 1 98.75 205 LEU B C 1
ATOM 3614 O O . LEU B 1 205 ? -9.039 -12.562 4.695 1 98.75 205 LEU B O 1
ATOM 3618 N N . VAL B 1 206 ? -10.297 -11.664 6.25 1 98.94 206 VAL B N 1
ATOM 3619 C CA . VAL B 1 206 ? -11.227 -11.023 5.316 1 98.94 206 VAL B CA 1
ATOM 3620 C C . VAL B 1 206 ? -11.023 -9.508 5.344 1 98.94 206 VAL B C 1
ATOM 3622 O O . VAL B 1 206 ? -11.055 -8.891 6.414 1 98.94 206 VAL B O 1
ATOM 3625 N N . LEU B 1 207 ? -10.797 -8.914 4.223 1 98.62 207 LEU B N 1
ATOM 3626 C CA . LEU B 1 207 ? -10.641 -7.469 4.094 1 98.62 207 LEU B CA 1
ATOM 3627 C C . LEU B 1 207 ? -11.648 -6.895 3.107 1 98.62 207 LEU B C 1
ATOM 3629 O O . LEU B 1 207 ? -11.938 -7.512 2.078 1 98.62 207 LEU B O 1
ATOM 3633 N N . GLY B 1 208 ? -12.148 -5.746 3.426 1 97.06 208 GLY B N 1
ATOM 3634 C CA . GLY B 1 208 ? -13.164 -5.105 2.607 1 97.06 208 GLY B CA 1
ATOM 3635 C C . GLY B 1 208 ? -12.609 -4.039 1.685 1 97.06 208 GLY B C 1
ATOM 3636 O O . GLY B 1 208 ? -11.391 -3.826 1.639 1 97.06 208 GLY B O 1
ATOM 3637 N N . SER B 1 209 ? -13.523 -3.396 1.003 1 91 209 SER B N 1
ATOM 3638 C CA . SER B 1 209 ? -13.172 -2.412 -0.015 1 91 209 SER B CA 1
ATOM 3639 C C . SER B 1 209 ? -12.672 -1.117 0.617 1 91 209 SER B C 1
ATOM 3641 O O . SER B 1 209 ? -12.891 -0.878 1.808 1 91 209 SER B O 1
ATOM 3643 N N . GLU B 1 210 ? -11.898 -0.152 -0.066 1 81.06 210 GLU B N 1
ATOM 3644 C CA . GLU B 1 210 ? -11.312 1.117 0.353 1 81.06 210 GLU B CA 1
ATOM 3645 C C . GLU B 1 210 ? -12.391 2.104 0.796 1 81.06 210 GLU B C 1
ATOM 3647 O O . GLU B 1 210 ? -12.172 2.9 1.711 1 81.06 210 GLU B O 1
ATOM 3652 N N . GLY B 1 211 ? -13.555 1.971 0.255 1 77.94 211 GLY B N 1
ATOM 3653 C CA . GLY B 1 211 ? -14.594 2.945 0.531 1 77.94 211 GLY B CA 1
ATOM 3654 C C . GLY B 1 211 ? -15.508 2.537 1.672 1 77.94 211 GLY B C 1
ATOM 3655 O O . GLY B 1 211 ? -15.656 3.27 2.652 1 77.94 211 GLY B O 1
ATOM 3656 N N . THR B 1 212 ? -15.883 1.362 1.747 1 83.5 212 THR B N 1
ATOM 3657 C CA . THR B 1 212 ? -16.969 0.992 2.658 1 83.5 212 THR B CA 1
ATOM 3658 C C . THR B 1 212 ? -16.5 -0.077 3.641 1 83.5 212 THR B C 1
ATOM 3660 O O . THR B 1 212 ? -17.156 -0.331 4.652 1 83.5 212 THR B O 1
ATOM 3663 N N . GLY B 1 213 ? -15.328 -0.63 3.438 1 92.69 213 GLY B N 1
ATOM 3664 C CA . GLY B 1 213 ? -14.93 -1.761 4.262 1 92.69 213 GLY B CA 1
ATOM 3665 C C . GLY B 1 213 ? -15.719 -3.023 3.963 1 92.69 213 GLY B C 1
ATOM 3666 O O . GLY B 1 213 ? -16.047 -3.301 2.805 1 92.69 213 GLY B O 1
ATOM 3667 N N . LEU B 1 214 ? -15.945 -3.822 4.977 1 96.88 214 LEU B N 1
ATOM 3668 C CA . LEU B 1 214 ? -16.688 -5.066 4.805 1 96.88 214 LEU B CA 1
ATOM 3669 C C . LEU B 1 214 ? -18.172 -4.789 4.613 1 96.88 214 LEU B C 1
ATOM 3671 O O . LEU B 1 214 ? -18.766 -3.982 5.34 1 96.88 214 LEU B O 1
ATOM 3675 N N . ARG B 1 215 ? -18.75 -5.438 3.586 1 96.38 215 ARG B N 1
ATOM 3676 C CA . ARG B 1 215 ? -20.219 -5.395 3.51 1 96.38 215 ARG B CA 1
ATOM 3677 C C . ARG B 1 215 ? -20.844 -5.965 4.777 1 96.38 215 ARG B C 1
ATOM 3679 O O . ARG B 1 215 ? -20.281 -6.863 5.406 1 96.38 215 ARG B O 1
ATOM 3686 N N . PRO B 1 216 ? -22 -5.512 5.145 1 95.94 216 PRO B N 1
ATOM 3687 C CA . PRO B 1 216 ? -22.609 -5.871 6.426 1 95.94 216 PRO B CA 1
ATOM 3688 C C . PRO B 1 216 ? -22.766 -7.383 6.602 1 95.94 216 PRO B C 1
ATOM 3690 O O . PRO B 1 216 ? -22.391 -7.93 7.645 1 95.94 216 PRO B O 1
ATOM 3693 N N . LEU B 1 217 ? -23.234 -8.094 5.605 1 97.31 217 LEU B N 1
ATOM 3694 C CA . LEU B 1 217 ? -23.469 -9.531 5.703 1 97.31 217 LEU B CA 1
ATOM 3695 C C . LEU B 1 217 ? -22.156 -10.289 5.816 1 97.31 217 LEU B C 1
ATOM 3697 O O . LEU B 1 217 ? -22.078 -11.328 6.484 1 97.31 217 LEU B O 1
ATOM 3701 N N . VAL B 1 218 ? -21.125 -9.797 5.16 1 98.38 218 VAL B N 1
ATOM 3702 C CA . VAL B 1 218 ? -19.797 -10.406 5.234 1 98.38 218 VAL B CA 1
ATOM 3703 C C . VAL B 1 218 ? -19.203 -10.203 6.633 1 98.38 218 VAL B C 1
ATOM 3705 O O . VAL B 1 218 ? -18.672 -11.133 7.227 1 98.38 218 VAL B O 1
ATOM 3708 N N . GLU B 1 219 ? -19.344 -8.984 7.109 1 97.81 219 GLU B N 1
ATOM 3709 C CA . GLU B 1 219 ? -18.875 -8.68 8.453 1 97.81 219 GLU B CA 1
ATOM 3710 C C . GLU B 1 219 ? -19.516 -9.594 9.492 1 97.81 219 GLU B C 1
ATOM 3712 O O . GLU B 1 219 ? -18.844 -10.094 10.391 1 97.81 219 GLU B O 1
ATOM 3717 N N . ARG B 1 220 ? -20.797 -9.883 9.367 1 97.06 220 ARG B N 1
ATOM 3718 C CA . ARG B 1 220 ? -21.547 -10.711 10.297 1 97.06 220 ARG B CA 1
ATOM 3719 C C . ARG B 1 220 ? -21.125 -12.172 10.211 1 97.06 220 ARG B C 1
ATOM 3721 O O . ARG B 1 220 ? -21.328 -12.938 11.148 1 97.06 220 ARG B O 1
ATOM 3728 N N . SER B 1 221 ? -20.562 -12.531 9.086 1 98.31 221 SER B N 1
ATOM 3729 C CA . SER B 1 221 ? -20.141 -13.914 8.875 1 98.31 221 SER B CA 1
ATOM 3730 C C . SER B 1 221 ? -18.766 -14.172 9.445 1 98.31 221 SER B C 1
ATOM 3732 O O . SER B 1 221 ? -18.266 -15.305 9.414 1 98.31 221 SER B O 1
ATOM 3734 N N . CYS B 1 222 ? -18.125 -13.156 9.93 1 98.25 222 CYS B N 1
ATOM 3735 C CA . CYS B 1 222 ? -16.812 -13.32 10.547 1 98.25 222 CYS B CA 1
ATOM 3736 C C . CYS B 1 222 ? -16.938 -13.836 11.977 1 98.25 222 CYS B C 1
ATOM 3738 O O . CYS B 1 222 ? -17.828 -13.422 12.719 1 98.25 222 CYS B O 1
ATOM 3740 N N . THR B 1 223 ? -16.078 -14.75 12.375 1 97.25 223 THR B N 1
ATOM 3741 C CA . THR B 1 223 ? -16.078 -15.266 13.734 1 97.25 223 THR B CA 1
ATOM 3742 C C . THR B 1 223 ? -15.57 -14.203 14.711 1 97.25 223 THR B C 1
ATOM 3744 O O . THR B 1 223 ? -15.93 -14.219 15.891 1 97.25 223 THR B O 1
ATOM 3747 N N . GLN B 1 224 ? -14.711 -13.336 14.242 1 97.31 224 GLN B N 1
ATOM 3748 C CA . GLN B 1 224 ? -14.117 -12.258 15.031 1 97.31 224 GLN B CA 1
ATOM 3749 C C . GLN B 1 224 ? -13.703 -11.086 14.148 1 97.31 224 GLN B C 1
ATOM 3751 O O . GLN B 1 224 ? -13.328 -11.281 12.992 1 97.31 224 GLN B O 1
ATOM 3756 N N . LEU B 1 225 ? -13.836 -9.875 14.727 1 98.19 225 LEU B N 1
ATOM 3757 C CA . LEU B 1 225 ? -13.328 -8.688 14.047 1 98.19 225 LEU B CA 1
ATOM 3758 C C . LEU B 1 225 ? -12.008 -8.227 14.664 1 98.19 225 LEU B C 1
ATOM 3760 O O . LEU B 1 225 ? -11.82 -8.32 15.883 1 98.19 225 LEU B O 1
ATOM 3764 N N . VAL B 1 226 ? -11.141 -7.723 13.797 1 97.88 226 VAL B N 1
ATOM 3765 C CA . VAL B 1 226 ? -9.82 -7.324 14.266 1 97.88 226 VAL B CA 1
ATOM 3766 C C . VAL B 1 226 ? -9.469 -5.945 13.711 1 97.88 226 VAL B C 1
ATOM 3768 O O . VAL B 1 226 ? -9.891 -5.586 12.609 1 97.88 226 VAL B O 1
ATOM 3771 N N . LYS B 1 227 ? -8.727 -5.18 14.438 1 96.69 227 LYS B N 1
ATOM 3772 C CA . LYS B 1 227 ? -8.281 -3.855 14.008 1 96.69 227 LYS B CA 1
ATOM 3773 C C . LYS B 1 227 ? -6.793 -3.664 14.266 1 96.69 227 LYS B C 1
ATOM 3775 O O . LYS B 1 227 ? -6.203 -4.371 15.086 1 96.69 227 LYS B O 1
ATOM 3780 N N . ILE B 1 228 ? -6.215 -2.814 13.508 1 96.19 228 ILE B N 1
ATOM 3781 C CA . ILE B 1 228 ? -4.863 -2.316 13.75 1 96.19 228 ILE B CA 1
ATOM 3782 C C . ILE B 1 228 ? -4.926 -1.033 14.578 1 96.19 228 ILE B C 1
ATOM 3784 O O . ILE B 1 228 ? -5.508 -0.036 14.141 1 96.19 228 ILE B O 1
ATOM 3788 N N . PRO B 1 229 ? -4.375 -1.062 15.672 1 93.44 229 PRO B N 1
ATOM 3789 C CA . PRO B 1 229 ? -4.449 0.147 16.484 1 93.44 229 PRO B CA 1
ATOM 3790 C C . PRO B 1 229 ? -3.592 1.285 15.945 1 93.44 229 PRO B C 1
ATOM 3792 O O . PRO B 1 229 ? -2.461 1.056 15.508 1 93.44 229 PRO B O 1
ATOM 3795 N N . GLY B 1 230 ? -4.176 2.477 15.883 1 91.06 230 GLY B N 1
ATOM 3796 C CA . GLY B 1 230 ? -3.424 3.68 15.555 1 91.06 230 GLY B CA 1
ATOM 3797 C C . GLY B 1 230 ? -2.926 4.422 16.781 1 91.06 230 GLY B C 1
ATOM 3798 O O . GLY B 1 230 ? -3.277 4.07 17.906 1 91.06 230 GLY B O 1
ATOM 3799 N N . ASN B 1 231 ? -1.988 5.301 16.594 1 87.19 231 ASN B N 1
ATOM 3800 C CA . ASN B 1 231 ? -1.467 6.168 17.641 1 87.19 231 ASN B CA 1
ATOM 3801 C C . ASN B 1 231 ? -1.542 7.641 17.234 1 87.19 231 ASN B C 1
ATOM 3803 O O . ASN B 1 231 ? -0.567 8.375 17.391 1 87.19 231 ASN B O 1
ATOM 3807 N N . ILE B 1 232 ? -2.635 8 16.703 1 77.81 232 ILE B N 1
ATOM 3808 C CA . ILE B 1 232 ? -2.809 9.367 16.219 1 77.81 232 ILE B CA 1
ATOM 3809 C C . ILE B 1 232 ? -2.809 10.344 17.391 1 77.81 232 ILE B C 1
ATOM 3811 O O . ILE B 1 232 ? -3.494 10.117 18.391 1 77.81 232 ILE B O 1
ATOM 3815 N N . PRO B 1 233 ? -1.757 11.305 17.438 1 58.88 233 PRO B N 1
ATOM 3816 C CA . PRO B 1 233 ? -1.743 12.289 18.516 1 58.88 233 PRO B CA 1
ATOM 3817 C C . PRO B 1 233 ? -3.043 13.078 18.609 1 58.88 233 PRO B C 1
ATOM 3819 O O . PRO B 1 233 ? -3.648 13.406 17.594 1 58.88 233 PRO B O 1
ATOM 3822 N N . VAL B 1 234 ? -3.873 12.828 19.453 1 51.78 234 VAL B N 1
ATOM 3823 C CA . VAL B 1 234 ? -5.141 13.523 19.641 1 51.78 234 VAL B CA 1
ATOM 3824 C C . VAL B 1 234 ? -4.891 15.031 19.734 1 51.78 234 VAL B C 1
ATOM 3826 O O . VAL B 1 234 ? -5.836 15.82 19.828 1 51.78 234 VAL B O 1
ATOM 3829 N N . HIS B 1 235 ? -3.684 15.68 19.594 1 44.69 235 HIS B N 1
ATOM 3830 C CA . HIS B 1 235 ? -3.572 17.078 20.016 1 44.69 235 HIS B CA 1
ATOM 3831 C C . HIS B 1 235 ? -4.371 17.984 19.094 1 44.69 235 HIS B C 1
ATOM 3833 O O . HIS B 1 235 ? -4.695 19.125 19.469 1 44.69 235 HIS B O 1
ATOM 3839 N N . LEU B 1 236 ? -3.996 18.016 17.812 1 44.09 236 LEU B N 1
ATOM 3840 C CA . LEU B 1 236 ? -3.701 19.281 17.156 1 44.09 236 LEU B CA 1
ATOM 3841 C C . LEU B 1 236 ? -4.973 20.109 16.969 1 44.09 236 LEU B C 1
ATOM 3843 O O . LEU B 1 236 ? -5.016 21 16.125 1 44.09 236 LEU B O 1
ATOM 3847 N N . SER B 1 237 ? -5.98 19.656 17.266 1 39.06 237 SER B N 1
ATOM 3848 C CA . SER B 1 237 ? -7.047 20.578 16.891 1 39.06 237 SER B CA 1
ATOM 3849 C C . SER B 1 237 ? -6.844 21.938 17.547 1 39.06 237 SER B C 1
ATOM 3851 O O . SER B 1 237 ? -7.648 22.375 18.375 1 39.06 237 SER B O 1
ATOM 3853 N N . ALA B 1 238 ? -5.582 22.375 17.953 1 37.97 238 ALA B N 1
ATOM 3854 C CA . ALA B 1 238 ? -5.578 23.641 18.688 1 37.97 238 ALA B CA 1
ATOM 3855 C C . ALA B 1 238 ? -6.348 24.703 17.922 1 37.97 238 ALA B C 1
ATOM 3857 O O . ALA B 1 238 ? -6.848 25.672 18.516 1 37.97 238 ALA B O 1
ATOM 3858 N N . GLY B 1 239 ? -6.016 24.969 16.625 1 36.59 239 GLY B N 1
ATOM 3859 C CA . GLY B 1 239 ? -6.348 26.297 16.156 1 36.59 239 GLY B CA 1
ATOM 3860 C C . GLY B 1 239 ? -7.84 26.562 16.094 1 36.59 239 GLY B C 1
ATOM 3861 O O . GLY B 1 239 ? -8.273 27.672 15.812 1 36.59 239 GLY B O 1
ATOM 3862 N N . LEU B 1 240 ? -8.641 25.672 15.422 1 40.62 240 LEU B N 1
ATOM 3863 C CA . LEU B 1 240 ? -9.977 26.234 15.281 1 40.62 240 LEU B CA 1
ATOM 3864 C C . LEU B 1 240 ? -10.773 26.062 16.578 1 40.62 240 LEU B C 1
ATOM 3866 O O . LEU B 1 240 ? -11.078 24.938 16.984 1 40.62 240 LEU B O 1
ATOM 3870 N N . GLU B 1 241 ? -10.602 26.891 17.453 1 41.16 241 GLU B N 1
ATOM 3871 C CA . GLU B 1 241 ? -11.336 27 18.703 1 41.16 241 GLU B CA 1
ATOM 3872 C C . GLU B 1 241 ? -12.703 26.328 18.609 1 41.16 241 GLU B C 1
ATOM 387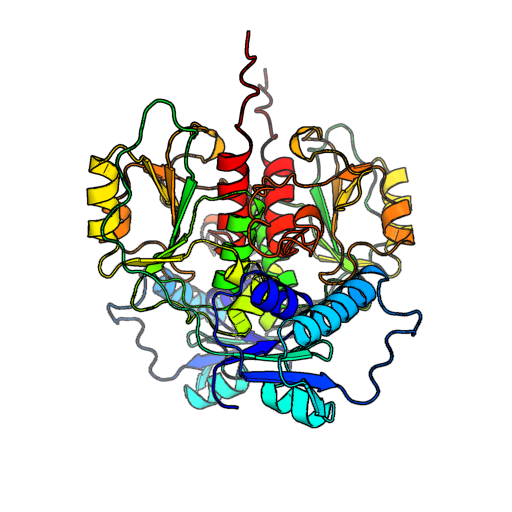4 O O . GLU B 1 241 ? -13.148 25.688 19.562 1 41.16 241 GLU B O 1
ATOM 3879 N N . ASP B 1 242 ? -13.57 26.812 17.688 1 44.34 242 ASP B N 1
ATOM 3880 C CA . ASP B 1 242 ? -14.992 26.484 17.719 1 44.34 242 ASP B CA 1
ATOM 3881 C C . ASP B 1 242 ? -15.266 25.141 17.016 1 44.34 242 ASP B C 1
ATOM 3883 O O . ASP B 1 242 ? -16.422 24.719 16.906 1 44.34 242 ASP B O 1
ATOM 3887 N N . VAL B 1 243 ? -14.375 24.766 16.188 1 46.44 243 VAL B N 1
ATOM 3888 C CA . VAL B 1 243 ? -14.633 23.438 15.656 1 46.44 243 VAL B CA 1
ATOM 3889 C C . VAL B 1 243 ? -14.07 22.375 16.609 1 46.44 243 VAL B C 1
ATOM 3891 O O . VAL B 1 243 ? -12.945 22.516 17.094 1 46.44 243 VAL B O 1
ATOM 3894 N N . ASP B 1 244 ? -14.836 21.734 17.344 1 45.62 244 ASP B N 1
ATOM 3895 C CA . ASP B 1 244 ? -14.453 20.656 18.25 1 45.62 244 ASP B CA 1
ATOM 3896 C C . ASP B 1 244 ? -13.266 19.875 17.703 1 45.62 244 ASP B C 1
ATOM 3898 O O . ASP B 1 244 ? -13.391 19.188 16.688 1 45.62 244 ASP B O 1
ATOM 3902 N N . PRO B 1 245 ? -12 20.375 17.922 1 45.12 245 PRO B N 1
ATOM 3903 C CA . PRO B 1 245 ? -10.781 19.656 17.531 1 45.12 245 PRO B CA 1
ATOM 3904 C C . PRO B 1 245 ? -10.969 18.156 17.484 1 45.12 245 PRO B C 1
ATOM 3906 O O . PRO B 1 245 ? -10.281 17.469 16.719 1 45.12 245 PRO B O 1
ATOM 3909 N N . GLN B 1 246 ? -11.68 17.641 18.453 1 44.56 246 GLN B N 1
ATOM 3910 C CA . GLN B 1 246 ? -11.844 16.203 18.656 1 44.56 246 GLN B CA 1
ATOM 3911 C C . GLN B 1 246 ? -12.477 15.539 17.438 1 44.56 246 GLN B C 1
ATOM 3913 O O . GLN B 1 246 ? -12.453 14.312 17.312 1 44.56 246 GLN B O 1
ATOM 3918 N N . SER B 1 247 ? -13.141 16.359 16.531 1 52.12 247 SER B N 1
ATOM 3919 C CA . SER B 1 247 ? -14.125 15.727 15.664 1 52.12 247 SER B CA 1
ATOM 3920 C C . SER B 1 247 ? -13.508 15.328 14.328 1 52.12 247 SER B C 1
ATOM 3922 O O . SER B 1 247 ? -14.117 14.578 13.562 1 52.12 247 SER B O 1
ATOM 3924 N N . PHE B 1 248 ? -12.312 15.992 14.008 1 55.66 248 PHE B N 1
ATOM 3925 C CA . PHE B 1 248 ? -11.898 15.539 12.68 1 55.66 248 PHE B CA 1
ATOM 3926 C C . PHE B 1 248 ? -10.711 14.594 12.781 1 55.66 248 PHE B C 1
ATOM 3928 O O . PHE B 1 248 ? -9.656 14.961 13.32 1 55.66 248 PHE B O 1
ATOM 3935 N N . VAL B 1 249 ? -11.016 13.383 12.695 1 59.56 249 VAL B N 1
ATOM 3936 C CA . VAL B 1 249 ? -9.914 12.445 12.477 1 59.56 249 VAL B CA 1
ATOM 3937 C C . VAL B 1 249 ? -9.711 12.242 10.977 1 59.56 249 VAL B C 1
ATOM 3939 O O . VAL B 1 249 ? -10.602 11.75 10.281 1 59.56 249 VAL B O 1
ATOM 3942 N N . ALA B 1 250 ? -8.641 12.883 10.398 1 63.44 250 ALA B N 1
ATOM 3943 C CA . ALA B 1 250 ? -8.344 12.82 8.969 1 63.44 250 ALA B CA 1
ATOM 3944 C C . ALA B 1 250 ? -8.234 11.367 8.492 1 63.44 250 ALA B C 1
ATOM 3946 O O . ALA B 1 250 ? -8.648 11.047 7.379 1 63.44 250 ALA B O 1
ATOM 3947 N N . VAL B 1 251 ? -7.688 10.547 9.383 1 81.19 251 VAL B N 1
ATOM 3948 C CA . VAL B 1 251 ? -7.434 9.18 8.93 1 81.19 251 VAL B CA 1
ATOM 3949 C C . VAL B 1 251 ? -7.914 8.188 9.977 1 81.19 251 VAL B C 1
ATOM 3951 O O . VAL B 1 251 ? -7.453 8.211 11.125 1 81.19 251 VAL B O 1
ATOM 3954 N N . GLU B 1 252 ? -8.914 7.469 9.57 1 80.44 252 GLU B N 1
ATOM 3955 C CA . GLU B 1 252 ? -9.438 6.477 10.5 1 80.44 252 GLU B CA 1
ATOM 3956 C C . GLU B 1 252 ? -8.898 5.082 10.188 1 80.44 252 GLU B C 1
ATOM 3958 O O . GLU B 1 252 ? -9.023 4.164 11 1 80.44 252 GLU B O 1
ATOM 3963 N N . SER B 1 253 ? -8.328 5.016 9.039 1 91.5 253 SER B N 1
ATOM 3964 C CA . SER B 1 253 ? -7.855 3.688 8.664 1 91.5 253 SER B CA 1
ATOM 3965 C C . SER B 1 253 ? -6.684 3.771 7.691 1 91.5 253 SER B C 1
ATOM 3967 O O . SER B 1 253 ? -6.379 4.848 7.168 1 91.5 253 SER B O 1
ATOM 3969 N N . LEU B 1 254 ? -6.012 2.686 7.574 1 96.19 254 LEU B N 1
ATOM 3970 C CA . LEU B 1 254 ? -4.914 2.527 6.629 1 96.19 254 LEU B CA 1
ATOM 3971 C C . LEU B 1 254 ? -5.434 2.178 5.238 1 96.19 254 LEU B C 1
ATOM 3973 O O . LEU B 1 254 ? -6.594 1.792 5.086 1 96.19 254 LEU B O 1
ATOM 3977 N N . ASN B 1 255 ? -4.629 2.463 4.172 1 96.38 255 ASN B N 1
ATOM 3978 C CA . ASN B 1 255 ? -4.891 1.87 2.865 1 96.38 255 ASN B CA 1
ATOM 3979 C C . ASN B 1 255 ? -5.062 0.357 2.961 1 96.38 255 ASN B C 1
ATOM 3981 O O . ASN B 1 255 ? -4.32 -0.312 3.68 1 96.38 255 ASN B O 1
ATOM 3985 N N . VAL B 1 256 ? -5.934 -0.178 2.23 1 97.69 256 VAL B N 1
ATOM 3986 C CA . VAL B 1 256 ? -6.312 -1.578 2.389 1 97.69 256 VAL B CA 1
ATOM 3987 C C . VAL B 1 256 ? -5.102 -2.473 2.133 1 97.69 256 VAL B C 1
ATOM 3989 O O . VAL B 1 256 ? -4.953 -3.523 2.764 1 97.69 256 VAL B O 1
ATOM 3992 N N . SER B 1 257 ? -4.223 -2.16 1.159 1 98.44 257 SER B N 1
ATOM 3993 C CA . SER B 1 257 ? -3.049 -2.992 0.902 1 98.44 257 SER B CA 1
ATOM 3994 C C . SER B 1 257 ? -2.055 -2.914 2.055 1 98.44 257 SER B C 1
ATOM 3996 O O . SER B 1 257 ? -1.386 -3.9 2.371 1 98.44 257 SER B O 1
ATOM 3998 N N . VAL B 1 258 ? -1.949 -1.701 2.693 1 98.5 258 VAL B N 1
ATOM 3999 C CA . VAL B 1 258 ? -1.091 -1.545 3.863 1 98.5 258 VAL B CA 1
ATOM 4000 C C . VAL B 1 258 ? -1.657 -2.348 5.031 1 98.5 258 VAL B C 1
ATOM 4002 O O . VAL B 1 258 ? -0.923 -3.066 5.715 1 98.5 258 VAL B O 1
ATOM 4005 N N . ALA B 1 259 ? -2.979 -2.234 5.25 1 98.19 259 ALA B N 1
ATOM 4006 C CA . ALA B 1 259 ? -3.633 -3.006 6.305 1 98.19 259 ALA B CA 1
ATOM 4007 C C . ALA B 1 259 ? -3.402 -4.504 6.113 1 98.19 259 ALA B C 1
ATOM 4009 O O . ALA B 1 259 ? -3.096 -5.219 7.07 1 98.19 259 ALA B O 1
ATOM 4010 N N . ALA B 1 260 ? -3.537 -4.969 4.871 1 98.62 260 ALA B N 1
ATOM 4011 C CA . ALA B 1 260 ? -3.287 -6.371 4.555 1 98.62 260 ALA B CA 1
ATOM 4012 C C . ALA B 1 260 ? -1.875 -6.781 4.965 1 98.62 260 ALA B C 1
ATOM 4014 O O . ALA B 1 260 ? -1.683 -7.828 5.594 1 98.62 260 ALA B O 1
ATOM 4015 N N . GLY B 1 261 ? -0.897 -5.938 4.598 1 98.31 261 GLY B N 1
ATOM 4016 C CA . GLY B 1 261 ? 0.484 -6.234 4.941 1 98.31 261 GLY B CA 1
ATOM 4017 C C . GLY B 1 261 ? 0.712 -6.359 6.438 1 98.31 261 GLY B C 1
ATOM 4018 O O . GLY B 1 261 ? 1.363 -7.301 6.895 1 98.31 261 GLY B O 1
ATOM 4019 N N . VAL B 1 262 ? 0.158 -5.441 7.211 1 97.69 262 VAL B N 1
ATOM 4020 C CA . VAL B 1 262 ? 0.324 -5.422 8.656 1 97.69 262 VAL B CA 1
ATOM 4021 C C . VAL B 1 262 ? -0.327 -6.66 9.273 1 97.69 262 VAL B C 1
ATOM 4023 O O . VAL B 1 262 ? 0.278 -7.34 10.102 1 97.69 262 VAL B O 1
ATOM 4026 N N . LEU B 1 263 ? -1.519 -6.969 8.859 1 97.94 263 LEU B N 1
ATOM 4027 C CA . LEU B 1 263 ? -2.266 -8.086 9.43 1 97.94 263 LEU B CA 1
ATOM 4028 C C . LEU B 1 263 ? -1.612 -9.422 9.062 1 97.94 263 LEU B C 1
ATOM 4030 O O . LEU B 1 263 ? -1.48 -10.305 9.906 1 97.94 263 LEU B O 1
ATOM 4034 N N . LEU B 1 264 ? -1.191 -9.57 7.809 1 97.5 264 LEU B N 1
ATOM 4035 C CA . LEU B 1 264 ? -0.54 -10.797 7.363 1 97.5 264 LEU B CA 1
ATOM 4036 C C . LEU B 1 264 ? 0.782 -11.008 8.094 1 97.5 264 LEU B C 1
ATOM 4038 O O . LEU B 1 264 ? 1.116 -12.133 8.469 1 97.5 264 LEU B O 1
ATOM 4042 N N . HIS B 1 265 ? 1.516 -9.914 8.234 1 96.44 265 HIS B N 1
ATOM 4043 C CA . HIS B 1 265 ? 2.773 -10.008 8.969 1 96.44 265 HIS B CA 1
ATOM 4044 C C . HIS B 1 265 ? 2.553 -10.562 10.375 1 96.44 265 HIS B C 1
ATOM 4046 O O . HIS B 1 265 ? 3.287 -11.453 10.812 1 96.44 265 HIS B O 1
ATOM 4052 N N . HIS B 1 266 ? 1.566 -10.047 11.047 1 95.12 266 HIS B N 1
ATOM 4053 C CA . HIS B 1 266 ? 1.264 -10.5 12.398 1 95.12 266 HIS B CA 1
ATOM 4054 C C . HIS B 1 266 ? 0.856 -11.969 12.406 1 95.12 266 HIS B C 1
ATOM 4056 O O . HIS B 1 266 ? 1.349 -12.75 13.219 1 95.12 266 HIS B O 1
ATOM 4062 N N . LEU B 1 267 ? 0.013 -12.352 11.508 1 95 267 LEU B N 1
ATOM 4063 C CA . LEU B 1 267 ? -0.578 -13.688 11.516 1 95 267 LEU B CA 1
ATOM 4064 C C . LEU B 1 267 ? 0.428 -14.727 11.039 1 95 267 LEU B C 1
ATOM 4066 O O . LEU B 1 267 ? 0.346 -15.898 11.422 1 95 267 LEU B O 1
ATOM 4070 N N . ALA B 1 268 ? 1.418 -14.289 10.156 1 89.69 268 ALA B N 1
ATOM 4071 C CA . ALA B 1 268 ? 2.43 -15.211 9.641 1 89.69 268 ALA B CA 1
ATOM 4072 C C . ALA B 1 268 ? 3.518 -15.469 10.672 1 89.69 268 ALA B C 1
ATOM 4074 O O . ALA B 1 268 ? 4.215 -16.484 10.609 1 89.69 268 ALA B O 1
ATOM 4075 N N . GLY B 1 269 ? 4.18 -14.43 11.398 1 73.75 269 GLY B N 1
ATOM 4076 C CA . GLY B 1 269 ? 5.297 -14.477 12.328 1 73.75 269 GLY B CA 1
ATOM 4077 C C . GLY B 1 269 ? 5.133 -15.531 13.406 1 73.75 269 GLY B C 1
ATOM 4078 O O . GLY B 1 269 ? 6.117 -15.992 13.992 1 73.75 269 GLY B O 1
ATOM 4079 N N . SER B 1 270 ? 3.936 -15.719 13.906 1 51.25 270 SER B N 1
ATOM 4080 C CA . SER B 1 270 ? 3.895 -16.562 15.094 1 51.25 270 SER B CA 1
ATOM 4081 C C . SER B 1 270 ? 4.293 -18 14.781 1 51.25 270 SER B C 1
ATOM 4083 O O . SER B 1 270 ? 4.059 -18.906 15.578 1 51.25 270 SER B O 1
ATOM 4085 N N . LYS B 1 271 ? 4.934 -18.266 13.586 1 44.66 271 LYS B N 1
ATOM 4086 C CA . LYS B 1 271 ? 5.305 -19.672 13.578 1 44.66 271 LYS B CA 1
ATOM 4087 C C . LYS B 1 271 ? 6.336 -19.984 14.656 1 44.66 271 LYS B C 1
ATOM 4089 O O . LYS B 1 271 ? 7.48 -19.531 14.57 1 44.66 271 LYS B O 1
ATOM 4094 N N . THR B 1 272 ? 6.051 -19.859 15.82 1 35.59 272 THR B N 1
ATOM 4095 C CA . THR B 1 272 ? 6.797 -20.469 16.922 1 35.59 272 THR B CA 1
ATOM 4096 C C . THR B 1 272 ? 7.496 -21.734 16.469 1 35.59 272 THR B C 1
ATOM 4098 O O . THR B 1 272 ? 6.883 -22.594 15.836 1 35.59 272 THR B O 1
ATOM 4101 N N . ALA B 1 273 ? 8.867 -21.812 16.469 1 34.5 273 ALA B N 1
ATOM 4102 C CA . ALA B 1 273 ? 9.727 -23 16.484 1 34.5 273 ALA B CA 1
ATOM 4103 C C . ALA B 1 273 ? 9.047 -24.141 17.234 1 34.5 273 ALA B C 1
ATOM 4105 O O . ALA B 1 273 ? 8.836 -24.078 18.438 1 34.5 273 ALA B O 1
ATOM 4106 N N . VAL B 1 274 ? 8.273 -24.859 16.719 1 29.31 274 VAL B N 1
ATOM 4107 C CA . VAL B 1 274 ? 8.062 -26.172 17.328 1 29.31 274 VAL B CA 1
ATOM 4108 C C . VAL B 1 274 ? 9.406 -26.781 17.703 1 29.31 274 VAL B C 1
ATOM 4110 O O . VAL B 1 274 ? 10.273 -26.969 16.859 1 29.31 274 VAL B O 1
ATOM 4113 N N . ASN B 1 275 ? 9.875 -26.375 18.859 1 27.97 275 ASN B N 1
ATOM 4114 C CA . ASN B 1 275 ? 10.852 -27.312 19.422 1 27.97 275 ASN B CA 1
ATOM 4115 C C . ASN B 1 275 ? 10.453 -28.766 19.156 1 27.97 275 ASN B C 1
ATOM 4117 O O . ASN B 1 275 ? 9.461 -29.25 19.703 1 27.97 275 ASN B O 1
ATOM 4121 N N . VAL B 1 276 ? 10.625 -29.25 18.016 1 24.66 276 VAL B N 1
ATOM 4122 C CA . VAL B 1 276 ? 10.688 -30.703 17.938 1 24.66 276 VAL B CA 1
ATOM 4123 C C . VAL B 1 276 ? 11.641 -31.25 19 1 24.66 276 VAL B C 1
ATOM 4125 O O . VAL B 1 276 ? 12.844 -30.969 18.969 1 24.66 276 VAL B O 1
ATOM 4128 N N . GLU B 1 277 ? 11.133 -31.531 20.219 1 22.84 277 GLU B N 1
ATOM 4129 C CA . GLU B 1 277 ? 11.797 -32.656 20.891 1 22.84 277 GLU B CA 1
ATOM 4130 C C . GLU B 1 277 ? 11.742 -33.906 20.016 1 22.84 277 GLU B C 1
ATOM 4132 O O . GLU B 1 277 ? 10.719 -34.188 19.406 1 22.84 277 GLU B O 1
#

Sequence (554 aa):
MIGECVYGVGPVLAALSANRREFYVLYVQEGIDLTGNNKKKKDKKAFEKVLKLADKIGLTTKEISKHDLNMFADNRPHQGLVLDASPLEMVNIRQLDRVVENEGAGLWLALDEVMDPQNLGAIIRSAYFFGASGVVLCAKNSAPLSGVVSKASAGSLELTELRSCKNMMQFLVSSAENGWRVLGGSVSSRAVDINEVVTGAPTILVLGSEGTGLRPLVERSCTQLVKIPGNIPVHLSAGLEDVDPQSFVAVESLNVSVAAGVLLHHLAGSKTAVNVEMIGECVYGVGPVLAALSANRREFYVLYVQEGIDLTGNNKKKKDKKAFEKVLKLADKIGLTTKEISKHDLNMFADNRPHQGLVLDASPLEMVNIRQLDRVVENEGAGLWLALDEVMDPQNLGAIIRSAYFFGASGVVLCAKNSAPLSGVVSKASAGSLELTELRSCKNMMQFLVSSAENGWRVLGGSVSSRAVDINEVVTGAPTILVLGSEGTGLRPLVERSCTQLVKIPGNIPVHLSAGLEDVDPQSFVAVESLNVSVAAGVLLHHLAGSKTAVNVE

Foldseek 3Di:
DPAAKAFALQQLLLQLVLVQWAFAEKEFEPPDDLPDPPDDPVRSVSNVSSVVSCVVVVHHYHYDHPVVVCVRVVNPPRVGIITGIHFGDAAADQEDAADDPPDWAAEEEEEAQAADLLLLLLLLLLCVVLPHQAYEYEPPNHHGPHSSSCVSVSNSSSVGHYHYYPDLLRHLLRHVVSVEAEEFEDLDPQAAELLPDDATHRYYYYWYYQPPIHDPSNVVSHPGYHYHDDDPDLPDLPPPPPPPSNPDDPDSHDDRSVVSNVNSVSRSPPPPPPPPD/DPAAKAFALQQLLLQLVLVQWAFAEKEFEPPDDLPDPPDDPVRSVSNVSSVVSCVVVVHHYHYDHPVVVCVRVVNPCRVGIITGIHFGDAAADQEDAADDPPDWQAEEEEEAQAADLLLLLLLLLLCVVLPHQAYEYEPPNHHGPHSSSCVSVSNSSSVGHYHYYPDLLRHLLRHVVSVEAEEFEDLDPQAAELVPDDATHRYYYYWYYQPPIHDPSNVVSHPGYHYHDDDPPLPDVPPPVPPPSNPDDPDSHDDRSVRSNVNSVSRSPPPPPPPPD

pLDDT: mean 88.69, std 17.2, range [22.84, 98.94]

Secondary structure (DSSP, 8-state):
--SEEEESHHHHHHHHHHT-S-EEEEEEETT--SS-TTS-HHHHHHHHHHHHHHHHTT--EEEE-HHHHHHHTTTS--TTEEEEEPPPP-EE-S-PPPPPTTS---EEEEEES---HHHHHHHHHHHHHTT-SEEEEESSSS----HHHHHHTTTGGGTS-EEEES-HHHHHHHHHHTT-EEEEE--STTPEEGGGSPPSS-EEEEEEBTTTBS-HHHHHT-SEEEEPPP---STTTTS-TTS-GGG--S-SS--HHHHHHHHHHHHHHT-------/--SEEEESHHHHHHHHHHT-S-EEEEEEETT--SS-TTS-HHHHHHHHHHHHHHHHTT--EEEE-HHHHHHHTTTS--TTEEEEEPPPP-EE-S-PPPPPTTS---EEEEEES---HHHHHHHHHHHHHTT-SEEEEESSSS----HHHHHHTTTGGGTS-EEEES-HHHHHHHHHHTT-EEEEE--STTPEEGGGSPPSS-EEEEEEBTTTBS-HHHHHT-SEEEEPPP---STTTTS-TTS-GGG--S-SS--HHHHHHHHHHHHHHT-------

Nearest PDB structures (foldseek):
  2i6d-assembly1_A  TM=7.547E-01  e=2.375E-15  Porphyromonas gingivalis W83
  3nk7-assembly1_A  TM=7.648E-01  e=1.804E-14  Streptomyces actuosus
  3gyq-assembly1_B  TM=7.018E-01  e=1.350E-14  Streptomyces cyaneus
  3nk7-assembly1_B  TM=7.836E-01  e=1.452E-13  Streptomyces actuosus
  3nk6-assembly1_A  TM=7.921E-01  e=4.624E-13  Streptomyces actuosus

Solvent-accessible surface area (backbone atoms only — not comparable to full-atom values): 29119 Å² total; per-residue (Å²): 129,92,53,37,54,32,32,15,54,47,22,38,38,26,38,66,68,53,57,77,50,54,77,65,40,38,39,33,36,54,84,68,70,72,78,49,86,87,55,57,70,66,58,43,53,47,45,50,50,37,54,52,51,34,55,74,72,64,50,50,71,46,74,39,50,61,68,56,52,29,62,68,51,71,66,43,86,27,79,51,29,38,32,30,21,44,68,74,81,65,47,76,50,62,52,56,74,63,66,53,94,84,48,78,52,46,36,33,38,34,38,47,38,43,53,51,36,60,45,48,9,35,33,44,26,38,38,42,37,40,38,38,66,30,40,35,33,36,66,60,68,39,40,67,83,41,32,62,17,25,41,46,10,36,8,29,54,52,71,48,48,55,32,26,21,88,47,63,41,56,25,44,45,50,17,37,75,27,63,34,43,30,39,25,51,38,86,51,89,82,29,39,53,52,90,75,55,83,51,56,56,40,30,35,42,34,40,30,19,88,84,73,36,48,54,70,66,45,52,69,41,30,78,41,44,27,24,79,81,66,44,54,74,83,66,73,37,64,76,50,76,84,51,64,39,86,70,70,68,55,60,84,68,68,58,55,32,27,45,46,31,37,53,43,50,57,51,46,62,46,66,65,76,71,74,74,124,130,90,53,37,54,31,32,16,52,49,21,38,36,26,37,65,68,52,57,77,50,55,77,65,38,38,39,32,35,54,83,67,71,74,79,50,87,88,54,56,70,64,59,44,53,47,46,50,48,37,54,51,51,33,55,73,72,63,51,48,70,46,73,39,49,62,68,58,50,27,63,70,51,72,67,43,86,25,78,52,30,38,31,31,21,44,67,73,80,64,46,76,50,61,51,58,75,64,66,54,93,85,49,78,51,48,36,33,39,34,37,50,40,43,52,50,36,59,43,48,8,36,32,44,27,37,37,43,36,41,38,41,66,28,39,36,33,38,68,60,67,39,41,66,83,42,32,62,16,25,42,46,11,37,7,29,54,53,73,48,49,54,31,25,21,88,45,63,40,56,24,43,45,49,16,38,74,27,62,36,43,30,38,25,52,38,86,52,89,81,28,39,52,51,90,75,54,83,51,56,56,41,31,34,42,33,40,31,19,88,85,74,35,48,54,70,66,47,51,69,42,30,78,41,44,28,23,80,83,66,43,54,73,83,66,73,42,64,78,52,76,85,51,64,37,87,70,68,69,54,60,83,68,66,56,55,32,27,45,45,32,37,52,45,49,57,52,47,64,46,67,66,76,71,73,76,124

Radius of gyration: 23.94 Å; Cα contacts (8 Å, |Δi|>4): 1182; chains: 2; bounding box: 55×66×72 Å

InterPro domains:
  IPR001537 tRNA/rRNA methyltransferase, SpoU type [PF00588] (108-231)
  IPR004441 RNA methyltransferase TrmH [TIGR00186] (4-267)
  IPR013123 RNA 2-O ribose methyltransferase, substrate binding [PF08032] (6-90)
  IPR013123 RNA 2-O ribose methyltransferase, substrate binding [SM00967] (5-91)
  IPR029026 tRNA (guanine-N1-)-methyltransferase, N-terminal [G3DSA:3.40.1280.10] (88-275)
  IPR029028 Alpha/beta knot methyltransferases [SSF75217] (91-267)
  IPR029064 Ribosomal protein eL30-like superfamily [G3DSA:3.30.1330.30] (2-87)
  IPR029064 Ribosomal protein eL30-like superfamily [SSF55315] (4-88)
  IPR047182 rRNA methyltransferase 1, mitochondrial [PTHR46103] (1-272)
  IPR047261 rRNA methyltransferase 1, methyltransferase domain [cd18105] (107-267)